Protein AF-A0ABD3RCE2-F1 (afdb_monomer_lite)

Foldseek 3Di:
DDDDDDDDDDDDDDDDDDDDDDDDDDDDDDDPPPPPVVVVVVVVVVVVVVVVVVPDDDDDDDDDDDDDDDDDDDDDDDDDDDDDDDDDDDDDDDDDDDPDDDPVVVVVVVVCVCVVPPPDDDDDDPDDDDDDDDDDQFALLLLQLAAEEEADQALQRQLLVLLSLLSQRAHYEAEEQDADAPVRVQRGPQDDPVRGPPQSLVSSVVVSCVVPVPNRRHPYHYHNDDQPLDCVVCVVSQWDDPPSPRDPDGHHQEYEAPDADQLRSLSVLLVCLLVLHAYEYEFDQFLDDDQVQKFKAALLLAPLTPSSVSSLVNNVVVVVVVCVVVVHDDDPPVPVPCDRSNVSNHDCRRYMYIYGPDHRNFDWDDQDPCCVVVPVQVQAPDGPHHSTGGDGRSVRSSSSSVVSSVQSSCVSNVNHDDILSFDQDPLVLLVVQVVVVVVVLVVVLVVQDPPDPDDDDDDDDPPDPVQFDAGPLLFTRGDAPDDSVLSRCLCRPLLNCAFLQPRDNDDRAWHWDFQDRNDHNDQLGITIHHPVLVVQLVVCCVVPVGSCPPGDPVSVVSSNVSSVVSDPPPVVPD

InterPro domains:
  IPR000594 THIF-type NAD/FAD binding fold [PF00899] (139-415)
  IPR035985 Ubiquitin-activating enzyme-like [SSF69572] (139-417)
  IPR045886 ThiF/MoeB/HesA family [PTHR43267] (32-541)

Structure (mmCIF, N/CA/C/O backbone):
data_AF-A0ABD3RCE2-F1
#
_entry.id   AF-A0ABD3RCE2-F1
#
loop_
_atom_site.group_PDB
_atom_site.id
_atom_site.type_symbol
_atom_site.label_atom_id
_atom_site.label_alt_id
_atom_site.label_comp_id
_atom_site.label_asym_id
_atom_site.label_entity_id
_atom_site.label_seq_id
_atom_site.pdbx_PDB_ins_code
_atom_site.Cartn_x
_atom_site.Cartn_y
_atom_site.Cartn_z
_atom_site.occupancy
_atom_site.B_iso_or_equiv
_atom_site.auth_seq_id
_atom_site.auth_comp_id
_atom_site.auth_asym_id
_atom_site.auth_atom_id
_atom_site.pdbx_PDB_model_num
ATOM 1 N N . MET A 1 1 ? 52.277 1.724 -30.189 1.00 32.44 1 MET A N 1
ATOM 2 C CA . MET A 1 1 ? 53.487 1.736 -29.337 1.00 32.44 1 MET A CA 1
ATOM 3 C C . MET A 1 1 ? 52.984 1.684 -27.904 1.00 32.44 1 MET A C 1
ATOM 5 O O . MET A 1 1 ? 52.386 2.657 -27.485 1.00 32.44 1 MET A O 1
ATOM 9 N N . VAL A 1 2 ? 53.013 0.583 -27.161 1.00 27.23 2 VAL A N 1
ATOM 10 C CA . VAL A 1 2 ? 53.967 -0.533 -27.090 1.00 27.23 2 VAL A CA 1
ATOM 11 C C . VAL A 1 2 ? 53.208 -1.868 -26.946 1.00 27.23 2 VAL A C 1
ATOM 13 O O . VAL A 1 2 ? 52.122 -1.910 -26.374 1.00 27.23 2 VAL A O 1
ATOM 16 N N . GLU A 1 3 ? 53.790 -2.905 -27.547 1.00 24.16 3 GLU A N 1
ATOM 17 C CA . GLU A 1 3 ? 53.396 -4.320 -27.660 1.00 24.16 3 GLU A CA 1
ATOM 18 C C . GLU A 1 3 ? 53.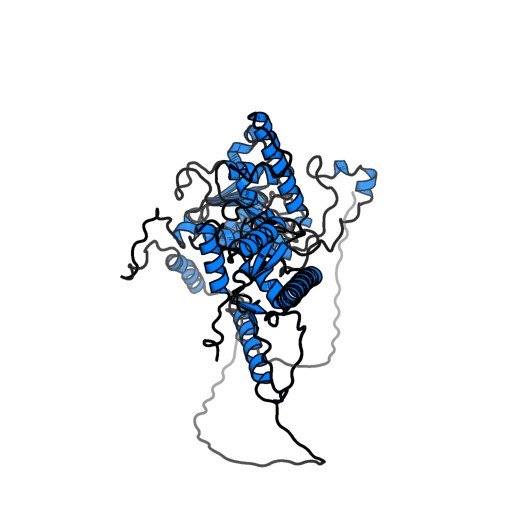425 -5.104 -26.328 1.00 24.16 3 GLU A C 1
ATOM 20 O O . GLU A 1 3 ? 54.176 -4.762 -25.422 1.00 24.16 3 GLU A O 1
ATOM 25 N N . VAL A 1 4 ? 52.486 -6.036 -26.104 1.00 26.58 4 VAL A N 1
ATOM 26 C CA . VAL A 1 4 ? 52.576 -7.519 -26.246 1.00 26.58 4 VAL A CA 1
ATOM 27 C C . VAL A 1 4 ? 53.682 -8.205 -25.429 1.00 26.58 4 VAL A C 1
ATOM 29 O O . VAL A 1 4 ? 54.866 -8.030 -25.694 1.00 26.58 4 VAL A O 1
ATOM 32 N N . SER A 1 5 ? 53.287 -9.127 -24.538 1.00 24.14 5 SER A N 1
ATOM 33 C CA . SER A 1 5 ? 53.957 -10.435 -24.379 1.00 24.14 5 SER A CA 1
ATOM 34 C C . SER A 1 5 ? 53.060 -11.447 -23.651 1.00 24.14 5 SER A C 1
ATOM 36 O O . SER A 1 5 ? 52.885 -11.419 -22.437 1.00 24.14 5 SER A O 1
ATOM 38 N N . THR A 1 6 ? 52.497 -12.370 -24.425 1.00 28.83 6 THR A N 1
ATOM 39 C CA . THR A 1 6 ? 52.172 -13.743 -24.015 1.00 28.83 6 THR A CA 1
ATOM 40 C C . THR A 1 6 ? 53.450 -14.579 -23.971 1.00 28.83 6 THR A C 1
ATOM 42 O O . THR A 1 6 ? 54.285 -14.387 -24.850 1.00 28.83 6 THR A O 1
ATOM 45 N N . LEU A 1 7 ? 53.559 -15.564 -23.071 1.00 24.20 7 LEU A N 1
ATOM 46 C CA . LEU A 1 7 ? 54.187 -16.864 -23.363 1.00 24.20 7 LEU A CA 1
ATOM 47 C C . LEU A 1 7 ? 53.878 -17.908 -22.278 1.00 24.20 7 LEU A C 1
ATOM 49 O O . LEU A 1 7 ? 53.518 -17.592 -21.149 1.00 24.20 7 LEU A O 1
ATOM 53 N N . SER A 1 8 ? 53.948 -19.157 -22.718 1.00 24.72 8 SER A N 1
ATOM 54 C CA . SER A 1 8 ? 53.242 -20.348 -22.265 1.00 24.72 8 SER A CA 1
ATOM 55 C C . SER A 1 8 ? 54.092 -21.330 -21.447 1.00 24.72 8 SER A C 1
ATOM 57 O O . SER A 1 8 ? 55.316 -21.268 -21.455 1.00 24.72 8 SER A O 1
ATOM 59 N N . SER A 1 9 ? 53.383 -22.333 -20.905 1.00 26.61 9 SER A N 1
ATOM 60 C CA . SER A 1 9 ? 53.748 -23.763 -20.781 1.00 26.61 9 SER A CA 1
ATOM 61 C C . SER A 1 9 ? 54.913 -24.186 -19.873 1.00 26.61 9 SER A C 1
ATOM 63 O O . SER A 1 9 ? 56.069 -23.952 -20.201 1.00 26.61 9 SER A O 1
ATOM 65 N N . ASN A 1 10 ? 54.626 -25.013 -18.854 1.00 24.16 10 ASN A N 1
ATOM 66 C CA . ASN A 1 10 ? 54.904 -26.457 -18.941 1.00 24.16 10 ASN A CA 1
ATOM 67 C C . ASN A 1 10 ? 54.353 -27.283 -17.761 1.00 24.16 10 ASN A C 1
ATOM 69 O O . ASN A 1 10 ? 54.251 -26.835 -16.625 1.00 24.16 10 ASN A O 1
ATOM 73 N N . SER A 1 11 ? 54.011 -28.519 -18.111 1.00 27.67 11 SER A N 1
ATOM 74 C CA . SER A 1 11 ? 53.529 -29.659 -17.327 1.00 27.67 11 SER A CA 1
ATOM 75 C C . SER A 1 11 ? 54.519 -30.210 -16.293 1.00 27.67 11 SER A C 1
ATOM 77 O O . SER A 1 11 ? 55.711 -30.280 -16.577 1.00 27.67 11 SER A O 1
ATOM 79 N N . SER A 1 12 ? 54.019 -30.779 -15.189 1.00 25.86 12 SER A N 1
ATOM 80 C CA . SER A 1 12 ? 54.512 -32.064 -14.656 1.00 25.86 12 SER A CA 1
ATOM 81 C C . SER A 1 12 ? 53.576 -32.660 -13.592 1.00 25.86 12 SER A C 1
ATOM 83 O O . SER A 1 12 ? 52.900 -31.966 -12.840 1.00 25.86 12 SER A O 1
ATOM 85 N N . SER A 1 13 ? 53.523 -33.985 -13.633 1.00 26.67 13 SER A N 1
ATOM 86 C CA . SER A 1 13 ? 52.770 -34.967 -12.855 1.00 26.67 13 SER A CA 1
ATOM 87 C C . SER A 1 13 ? 53.208 -35.107 -11.392 1.00 26.67 13 SER A C 1
ATOM 89 O O . SER A 1 13 ? 54.400 -35.029 -11.106 1.00 26.67 13 SER A O 1
ATOM 91 N N . GLY A 1 14 ? 52.284 -35.494 -10.505 1.00 25.33 14 GLY A N 1
ATOM 92 C CA . GLY A 1 14 ? 52.601 -36.025 -9.174 1.00 25.33 14 GLY A CA 1
ATOM 93 C C . GLY A 1 14 ? 51.366 -36.596 -8.472 1.00 25.33 14 GLY A C 1
ATOM 94 O O . GLY A 1 14 ? 50.403 -35.875 -8.242 1.00 25.33 14 GLY A O 1
ATOM 95 N N . SER A 1 15 ? 51.383 -37.899 -8.185 1.00 25.05 15 SER A N 1
ATOM 96 C CA . SER A 1 15 ? 50.310 -38.681 -7.556 1.00 25.05 15 SER A CA 1
ATOM 97 C C . SER A 1 15 ? 50.315 -38.630 -6.023 1.00 25.05 15 SER A C 1
ATOM 99 O O . SER A 1 15 ? 51.376 -38.495 -5.420 1.00 25.05 15 SER A O 1
ATOM 101 N N . GLY A 1 16 ? 49.164 -38.949 -5.422 1.00 25.55 16 GLY A N 1
ATOM 102 C CA . GLY A 1 16 ? 48.985 -39.342 -4.014 1.00 25.55 16 GLY A CA 1
ATOM 103 C C . GLY A 1 16 ? 47.781 -38.603 -3.420 1.00 25.55 16 GLY A C 1
ATOM 104 O O . GLY A 1 16 ? 47.717 -37.390 -3.531 1.00 25.55 16 GLY A O 1
ATOM 105 N N . GLY A 1 17 ? 46.740 -39.208 -2.849 1.00 23.69 17 GLY A N 1
ATOM 106 C CA . GLY A 1 17 ? 46.577 -40.532 -2.252 1.00 23.69 17 GLY A CA 1
ATOM 107 C C . GLY A 1 17 ? 46.026 -40.342 -0.828 1.00 23.69 17 GLY A C 1
ATOM 108 O O . GLY A 1 17 ? 46.698 -39.726 -0.012 1.00 23.69 17 GLY A O 1
ATOM 109 N N . GLY A 1 18 ? 44.819 -40.857 -0.555 1.00 24.55 18 GLY A N 1
ATOM 110 C CA . GLY A 1 18 ? 44.097 -40.789 0.734 1.00 24.55 18 GLY A CA 1
ATOM 111 C C . GLY A 1 18 ? 42.810 -39.968 0.590 1.00 24.55 18 GLY A C 1
ATOM 112 O O . GLY A 1 18 ? 42.875 -38.784 0.294 1.00 24.55 18 GLY A O 1
ATOM 113 N N . GLY A 1 19 ? 41.596 -40.519 0.630 1.00 24.83 19 GLY A N 1
ATOM 114 C CA . GLY A 1 19 ? 41.022 -41.489 1.573 1.00 24.83 19 GLY A CA 1
ATOM 115 C C . GLY A 1 19 ? 39.832 -40.764 2.220 1.00 24.83 19 GLY A C 1
ATOM 116 O O . GLY A 1 19 ? 40.053 -39.807 2.946 1.00 24.83 19 GLY A O 1
ATOM 117 N N . ALA A 1 20 ? 38.621 -40.938 1.671 1.00 26.69 20 ALA A N 1
ATOM 118 C CA . ALA A 1 20 ? 37.505 -41.698 2.263 1.00 26.69 20 ALA A CA 1
ATOM 119 C C . ALA A 1 20 ? 36.915 -41.033 3.525 1.00 26.69 20 ALA A C 1
ATOM 121 O O . ALA A 1 20 ? 37.641 -40.551 4.374 1.00 26.69 20 ALA A O 1
ATOM 122 N N . ALA A 1 21 ? 35.623 -41.011 3.812 1.00 25.25 21 ALA A N 1
ATOM 123 C CA . ALA A 1 21 ? 34.371 -41.326 3.142 1.00 25.25 21 ALA A CA 1
ATOM 124 C C . ALA A 1 21 ? 33.326 -41.005 4.221 1.00 25.25 21 ALA A C 1
ATOM 126 O O . ALA A 1 21 ? 33.502 -41.449 5.355 1.00 25.25 21 ALA A O 1
ATOM 127 N N . THR A 1 22 ? 32.246 -40.279 3.927 1.00 24.84 22 THR A N 1
ATOM 128 C CA . THR A 1 22 ? 31.013 -40.449 4.713 1.00 24.84 22 THR A CA 1
ATOM 129 C C . THR A 1 22 ? 29.779 -39.962 3.949 1.00 24.84 22 THR A C 1
ATOM 131 O O . THR A 1 22 ? 29.664 -38.799 3.579 1.00 24.84 22 THR A O 1
ATOM 134 N N . VAL A 1 23 ? 28.860 -40.915 3.786 1.00 26.36 23 VAL A N 1
ATOM 135 C CA . VAL A 1 23 ? 27.403 -40.812 3.605 1.00 26.36 23 VAL A CA 1
ATOM 136 C C . VAL A 1 23 ? 26.862 -40.276 2.274 1.00 26.36 23 VAL A C 1
ATOM 138 O O . VAL A 1 23 ? 26.551 -39.101 2.109 1.00 26.36 23 VAL A O 1
ATOM 141 N N . ALA A 1 24 ? 26.593 -41.218 1.367 1.00 25.00 24 ALA A N 1
ATOM 142 C CA . ALA A 1 24 ? 25.526 -41.112 0.382 1.00 25.00 24 ALA A CA 1
ATOM 143 C C . ALA A 1 24 ? 24.333 -41.972 0.837 1.00 25.00 24 ALA A C 1
ATOM 145 O O . ALA A 1 24 ? 24.402 -43.199 0.835 1.00 25.00 24 ALA A O 1
ATOM 146 N N . SER A 1 25 ? 23.234 -41.323 1.214 1.00 26.39 25 SER A N 1
ATOM 147 C CA . SER A 1 25 ? 21.870 -41.834 1.035 1.00 26.39 25 SER A CA 1
ATOM 148 C C . SER A 1 25 ? 20.868 -40.698 1.220 1.00 26.39 25 SER A C 1
ATOM 150 O O . SER A 1 25 ? 21.067 -39.834 2.066 1.00 26.39 25 SER A O 1
ATOM 152 N N . PHE A 1 26 ? 19.794 -40.747 0.427 1.00 26.88 26 PHE A N 1
ATOM 153 C CA . PHE A 1 26 ? 18.646 -39.829 0.352 1.00 26.88 26 PHE A CA 1
ATOM 154 C C . PHE A 1 26 ? 18.796 -38.556 -0.495 1.00 26.88 26 PHE A C 1
ATOM 156 O O . PHE A 1 26 ? 18.957 -37.457 0.022 1.00 26.88 26 PHE A O 1
ATOM 163 N N . ALA A 1 27 ? 18.585 -38.684 -1.812 1.00 28.89 27 ALA A N 1
ATOM 164 C CA . ALA A 1 27 ? 18.077 -37.578 -2.634 1.00 28.89 27 ALA A CA 1
ATOM 165 C C . ALA A 1 27 ? 17.391 -38.080 -3.920 1.00 28.89 27 ALA A C 1
ATOM 167 O O . ALA A 1 27 ? 17.882 -37.883 -5.029 1.00 28.89 27 ALA A O 1
ATOM 168 N N . ALA A 1 28 ? 16.225 -38.712 -3.779 1.00 28.94 28 ALA A N 1
ATOM 169 C CA . ALA A 1 28 ? 15.278 -38.895 -4.879 1.00 28.94 28 ALA A CA 1
ATOM 170 C C . ALA A 1 28 ? 13.861 -38.624 -4.359 1.00 28.94 28 ALA A C 1
ATOM 172 O O . ALA A 1 28 ? 13.175 -39.520 -3.883 1.00 28.94 28 ALA A O 1
ATOM 173 N N . GLY A 1 29 ? 13.463 -37.349 -4.397 1.00 33.94 29 GLY A N 1
ATOM 174 C CA . GLY A 1 29 ? 12.122 -36.911 -4.008 1.00 33.94 29 GLY A CA 1
ATOM 175 C C . GLY A 1 29 ? 12.065 -35.471 -3.507 1.00 33.94 29 GLY A C 1
ATOM 176 O O . GLY A 1 29 ? 11.669 -35.265 -2.367 1.00 33.94 29 GLY A O 1
ATOM 177 N N . LEU A 1 30 ? 12.481 -34.470 -4.304 1.00 31.06 30 LEU A N 1
ATOM 178 C CA . LEU A 1 30 ? 12.251 -33.064 -3.927 1.00 31.06 30 LEU A CA 1
ATOM 179 C C . LEU A 1 30 ? 12.422 -32.028 -5.053 1.00 31.06 30 LEU A C 1
ATOM 181 O O . LEU A 1 30 ? 13.220 -31.118 -4.906 1.00 31.06 30 LEU A O 1
ATOM 185 N N . ILE A 1 31 ? 11.662 -32.098 -6.157 1.00 30.33 31 ILE A N 1
ATOM 186 C CA . ILE A 1 31 ? 11.435 -30.907 -7.018 1.00 30.33 31 ILE A CA 1
ATOM 187 C C . ILE A 1 31 ? 10.015 -30.913 -7.625 1.00 30.33 31 ILE A C 1
ATOM 189 O O . ILE A 1 31 ? 9.854 -30.846 -8.831 1.00 30.33 31 ILE A O 1
ATOM 193 N N . VAL A 1 32 ? 8.982 -31.010 -6.780 1.00 32.72 32 VAL A N 1
ATOM 194 C CA . VAL A 1 32 ? 7.656 -30.365 -6.936 1.00 32.72 32 VAL A CA 1
ATOM 195 C C . VAL A 1 32 ? 7.092 -30.264 -5.512 1.00 32.72 32 VAL A C 1
ATOM 197 O O . VAL A 1 32 ? 6.514 -31.215 -5.002 1.00 32.72 32 VAL A O 1
ATOM 200 N N . GLY A 1 33 ? 7.347 -29.159 -4.804 1.00 30.52 33 GLY A N 1
ATOM 201 C CA . GLY A 1 33 ? 6.921 -29.045 -3.398 1.00 30.52 33 GLY A CA 1
ATOM 202 C C . GLY A 1 33 ? 7.305 -27.773 -2.638 1.00 30.52 33 GLY A C 1
ATOM 203 O O . GLY A 1 33 ? 6.963 -27.649 -1.466 1.00 30.52 33 GLY A O 1
ATOM 204 N N . SER A 1 34 ? 7.964 -26.795 -3.261 1.00 30.62 34 SER A N 1
ATOM 205 C CA . SER A 1 34 ? 8.560 -25.662 -2.528 1.00 30.62 34 SER A CA 1
ATOM 206 C C . SER A 1 34 ? 7.603 -24.509 -2.181 1.00 30.62 34 SER A C 1
ATOM 208 O O . SER A 1 34 ? 8.047 -23.498 -1.646 1.00 30.62 34 SER A O 1
ATOM 210 N N . SER A 1 35 ? 6.295 -24.639 -2.433 1.00 35.59 35 SER A N 1
ATOM 211 C CA . SER A 1 35 ? 5.290 -23.653 -1.977 1.00 35.59 35 SER A CA 1
ATOM 212 C C . SER A 1 35 ? 4.129 -24.252 -1.173 1.00 35.59 35 SER A C 1
ATOM 214 O O . SER A 1 35 ? 3.336 -23.500 -0.620 1.00 35.59 35 SER A O 1
ATOM 216 N N . ILE A 1 36 ? 4.056 -25.582 -1.026 1.00 36.62 36 ILE A N 1
ATOM 217 C CA . ILE A 1 36 ? 3.031 -26.267 -0.206 1.00 36.62 36 ILE A CA 1
ATOM 218 C C . ILE A 1 36 ? 3.658 -26.994 1.007 1.00 36.62 36 ILE A C 1
ATOM 220 O O . ILE A 1 36 ? 3.005 -27.159 2.041 1.00 36.62 36 ILE A O 1
ATOM 224 N N . ALA A 1 37 ? 4.954 -27.335 0.971 1.00 32.59 37 ALA A N 1
ATOM 225 C CA . ALA A 1 37 ? 5.626 -27.992 2.098 1.00 32.59 37 ALA A CA 1
ATOM 226 C C . ALA A 1 37 ? 5.977 -27.039 3.260 1.00 32.59 37 ALA A C 1
ATOM 228 O O . ALA A 1 37 ? 5.963 -27.456 4.417 1.00 32.59 37 ALA A O 1
ATOM 229 N N . THR A 1 38 ? 6.211 -25.748 3.002 1.00 36.56 38 THR A N 1
ATOM 230 C CA . THR A 1 38 ? 6.546 -24.777 4.063 1.00 36.56 38 THR A CA 1
ATOM 231 C C . THR A 1 38 ? 5.339 -24.434 4.943 1.00 36.56 38 THR A C 1
ATOM 233 O O . THR A 1 38 ? 5.499 -24.173 6.132 1.00 36.56 38 THR A O 1
ATOM 236 N N . ALA A 1 39 ? 4.118 -24.511 4.401 1.00 33.31 39 ALA A N 1
ATOM 237 C CA . ALA A 1 39 ? 2.885 -24.359 5.178 1.00 33.31 39 ALA A CA 1
ATOM 238 C C . ALA A 1 39 ? 2.550 -25.630 5.984 1.00 33.31 39 ALA A C 1
ATOM 240 O O . ALA A 1 39 ? 2.120 -25.544 7.134 1.00 33.31 39 ALA A O 1
ATOM 241 N N . SER A 1 40 ? 2.823 -26.813 5.423 1.00 34.16 40 SER A N 1
ATOM 242 C CA . SER A 1 40 ? 2.518 -28.097 6.071 1.00 34.16 40 SER A CA 1
ATOM 243 C C . SER A 1 40 ? 3.509 -28.455 7.190 1.00 34.16 40 SER A C 1
ATOM 245 O O . SER A 1 40 ? 3.102 -28.991 8.219 1.00 34.16 40 SER A O 1
ATOM 247 N N . ALA A 1 41 ? 4.790 -28.084 7.068 1.00 32.97 41 ALA A N 1
ATOM 248 C CA . ALA A 1 41 ? 5.789 -28.301 8.121 1.00 32.97 41 ALA A CA 1
ATOM 249 C C . ALA A 1 41 ? 5.568 -27.399 9.354 1.00 32.97 41 ALA A C 1
ATOM 251 O O . ALA A 1 41 ? 5.782 -27.831 10.486 1.00 32.97 41 ALA A O 1
ATOM 252 N N . VAL A 1 42 ? 5.067 -26.173 9.161 1.00 35.44 42 VAL A N 1
ATOM 253 C CA . VAL A 1 42 ? 4.743 -25.244 10.262 1.00 35.44 42 VAL A CA 1
ATOM 254 C C . VAL A 1 42 ? 3.457 -25.652 10.997 1.00 35.44 42 VAL A C 1
ATOM 256 O O . VAL A 1 42 ? 3.338 -25.420 12.203 1.00 35.44 42 VAL A O 1
ATOM 259 N N . LEU A 1 43 ? 2.520 -26.320 10.314 1.00 33.50 43 LEU A N 1
ATOM 260 C CA . LEU A 1 43 ? 1.309 -26.873 10.931 1.00 33.50 43 LEU A CA 1
ATOM 261 C C . LEU A 1 43 ? 1.569 -28.211 11.648 1.00 33.50 43 LEU A C 1
ATOM 263 O O . LEU A 1 43 ? 1.062 -28.412 12.751 1.00 33.50 43 LEU A O 1
ATOM 267 N N . LEU A 1 44 ? 2.436 -29.078 11.111 1.00 33.09 44 LEU A N 1
ATOM 268 C CA . LEU A 1 44 ? 2.807 -30.345 11.760 1.00 33.09 44 LEU A CA 1
ATOM 269 C C . LEU A 1 44 ? 3.748 -30.160 12.964 1.00 33.09 44 LEU A C 1
ATOM 271 O O . LEU A 1 44 ? 3.630 -30.893 13.947 1.00 33.09 44 LEU A O 1
ATOM 275 N N . TYR A 1 45 ? 4.617 -29.141 12.957 1.00 32.78 45 TYR A N 1
ATOM 276 C CA . TYR A 1 45 ? 5.454 -28.818 14.122 1.00 32.78 45 TYR A CA 1
ATOM 277 C C . TYR A 1 45 ? 4.635 -28.230 15.288 1.00 32.78 45 TYR A C 1
ATOM 279 O O . TYR A 1 45 ? 4.959 -28.447 16.453 1.00 32.78 45 TYR A O 1
ATOM 287 N N . ARG A 1 46 ? 3.512 -27.555 15.000 1.00 35.56 46 ARG A N 1
ATOM 288 C CA . ARG A 1 46 ? 2.589 -27.023 16.022 1.00 35.56 46 ARG A CA 1
ATOM 289 C C . ARG A 1 46 ? 1.582 -28.038 16.568 1.00 35.56 46 ARG A C 1
ATOM 291 O O . ARG A 1 46 ? 1.027 -27.795 17.637 1.00 35.56 46 ARG A O 1
ATOM 298 N N . SER A 1 47 ? 1.367 -29.156 15.875 1.00 34.69 47 SER A N 1
ATOM 299 C CA . SER A 1 47 ? 0.562 -30.282 16.367 1.00 34.69 47 SER A CA 1
ATOM 300 C C . SER A 1 47 ? 1.377 -31.194 17.298 1.00 34.69 47 SER A C 1
ATOM 302 O O . SER A 1 47 ? 0.902 -31.538 18.378 1.00 34.69 47 SER A O 1
ATOM 304 N N . ARG A 1 48 ? 2.651 -31.475 16.982 1.00 33.84 48 ARG A N 1
ATOM 305 C CA . ARG A 1 48 ? 3.516 -32.329 17.825 1.00 33.84 48 ARG A CA 1
ATOM 306 C C . ARG A 1 48 ? 3.962 -31.705 19.155 1.00 33.84 48 ARG A C 1
ATOM 308 O O . ARG A 1 48 ? 4.236 -32.446 20.096 1.00 33.84 48 ARG A O 1
ATOM 315 N N . ASP A 1 49 ? 4.002 -30.376 19.263 1.00 36.75 49 ASP A N 1
ATOM 316 C CA . ASP A 1 49 ? 4.345 -29.685 20.522 1.00 36.75 49 ASP A CA 1
ATOM 317 C C . ASP A 1 49 ? 3.128 -29.484 21.452 1.00 36.75 49 ASP A C 1
ATOM 319 O O . ASP A 1 49 ? 3.272 -29.145 22.628 1.00 36.75 49 ASP A O 1
ATOM 323 N N . ARG A 1 50 ? 1.913 -29.741 20.937 1.00 36.75 50 ARG A N 1
ATOM 324 C CA . ARG A 1 50 ? 0.665 -29.729 21.712 1.00 36.75 50 ARG A CA 1
ATOM 325 C C . ARG A 1 50 ? 0.395 -31.094 22.367 1.00 36.75 50 ARG A C 1
ATOM 327 O O . ARG A 1 50 ? -0.011 -31.126 23.525 1.00 36.75 50 ARG A O 1
ATOM 334 N N . ASP A 1 51 ? 0.774 -32.193 21.710 1.00 34.28 51 ASP A N 1
ATOM 335 C CA . ASP A 1 51 ? 0.636 -33.554 22.261 1.00 34.28 51 ASP A CA 1
ATOM 336 C C . ASP A 1 51 ? 1.718 -33.935 23.286 1.00 34.28 51 ASP A C 1
ATOM 338 O O . ASP A 1 51 ? 1.478 -34.764 24.165 1.00 34.28 51 ASP A O 1
ATOM 342 N N . ARG A 1 52 ? 2.895 -33.293 23.261 1.00 35.03 52 ARG A N 1
ATOM 343 C CA . ARG A 1 52 ? 3.947 -33.529 24.272 1.00 35.03 52 ARG A CA 1
ATOM 344 C C . ARG A 1 52 ? 3.690 -32.854 25.622 1.00 35.03 52 ARG A C 1
ATOM 346 O O . ARG A 1 52 ? 4.313 -33.238 26.605 1.00 35.03 52 ARG A O 1
ATOM 353 N N . ARG A 1 53 ? 2.759 -31.895 25.708 1.00 38.31 53 ARG A N 1
ATOM 354 C CA . ARG A 1 53 ? 2.354 -31.271 26.986 1.00 38.31 53 ARG A CA 1
ATOM 355 C C . ARG A 1 53 ? 1.137 -31.928 27.640 1.00 38.31 53 ARG A C 1
ATOM 357 O O . ARG A 1 53 ? 0.795 -31.546 28.753 1.00 38.31 53 ARG A O 1
ATOM 364 N N . PHE A 1 54 ? 0.516 -32.920 26.992 1.00 32.19 54 PHE A N 1
ATOM 365 C CA . PHE A 1 54 ? -0.683 -33.600 27.505 1.00 32.19 54 PHE A CA 1
ATOM 366 C C . PHE A 1 54 ? -0.460 -35.065 27.928 1.00 32.19 54 PHE A C 1
ATOM 368 O O . PHE A 1 54 ? -1.371 -35.709 28.443 1.00 32.19 54 PHE A O 1
ATOM 375 N N . ARG A 1 55 ? 0.762 -35.596 27.793 1.00 30.78 55 ARG A N 1
ATOM 376 C CA . ARG A 1 55 ? 1.167 -36.886 28.376 1.00 30.78 55 ARG A CA 1
ATOM 377 C C . ARG A 1 55 ? 2.521 -36.753 29.065 1.00 30.78 55 ARG A C 1
ATOM 379 O O . ARG A 1 55 ? 3.562 -36.921 28.446 1.00 30.78 55 ARG A O 1
ATOM 386 N N . GLY A 1 56 ? 2.493 -36.436 30.355 1.00 29.14 56 GLY A N 1
ATOM 387 C CA . GLY A 1 56 ? 3.696 -36.363 31.183 1.00 29.14 56 GLY A CA 1
ATOM 388 C C . GLY A 1 56 ? 3.410 -35.756 32.549 1.00 29.14 56 GLY A C 1
ATOM 389 O O . GLY A 1 56 ? 3.842 -34.646 32.835 1.00 29.14 56 GLY A O 1
ATOM 390 N N . GLY A 1 57 ? 2.641 -36.460 33.382 1.00 27.20 57 GLY A N 1
ATOM 391 C CA . GLY A 1 57 ? 2.333 -36.006 34.737 1.00 27.20 57 GLY A CA 1
ATOM 392 C C . GLY A 1 57 ? 1.635 -37.056 35.597 1.00 27.20 57 GLY A C 1
ATOM 393 O O . GLY A 1 57 ? 0.429 -36.957 35.794 1.00 27.20 57 GLY A O 1
ATOM 394 N N . ARG A 1 58 ? 2.403 -38.042 36.086 1.00 28.12 58 ARG A N 1
ATOM 395 C CA . ARG A 1 58 ? 2.287 -38.815 37.353 1.00 28.12 58 ARG A CA 1
ATOM 396 C C . ARG A 1 58 ? 3.209 -40.046 37.223 1.00 28.12 58 ARG A C 1
ATOM 398 O O . ARG A 1 58 ? 3.087 -40.722 36.216 1.00 28.12 58 ARG A O 1
ATOM 405 N N . ARG A 1 59 ? 4.052 -40.494 38.157 1.00 27.52 59 ARG A N 1
ATOM 406 C CA . ARG A 1 59 ? 4.820 -39.999 39.325 1.00 27.52 59 ARG A CA 1
ATOM 407 C C . ARG A 1 59 ? 5.551 -41.264 39.855 1.00 27.52 59 ARG A C 1
ATOM 409 O O . ARG A 1 59 ? 4.922 -42.316 39.781 1.00 27.52 59 ARG A O 1
ATOM 416 N N . ARG A 1 60 ? 6.715 -41.093 40.515 1.00 26.88 60 ARG A N 1
ATOM 417 C CA . ARG A 1 60 ? 7.462 -42.051 41.387 1.00 26.88 60 ARG A CA 1
ATOM 418 C C . ARG A 1 60 ? 8.321 -43.095 40.678 1.00 26.88 60 ARG A C 1
ATOM 420 O O . ARG A 1 60 ? 7.907 -43.566 39.631 1.00 26.88 60 ARG A O 1
ATOM 427 N N . GLU A 1 61 ? 9.419 -43.594 41.232 1.00 28.95 61 GLU A N 1
ATOM 428 C CA . GLU A 1 61 ? 10.483 -43.229 42.204 1.00 28.95 61 GLU A CA 1
ATOM 429 C C . GLU A 1 61 ? 11.364 -44.502 42.211 1.00 28.95 61 GLU A C 1
ATOM 431 O O . GLU A 1 61 ? 10.805 -45.588 42.052 1.00 28.95 61 GLU A O 1
ATOM 436 N N . ASP A 1 62 ? 12.680 -44.345 42.406 1.00 28.45 62 ASP A N 1
ATOM 437 C CA . ASP A 1 62 ? 13.686 -45.405 42.660 1.00 28.45 62 ASP A CA 1
ATOM 438 C C . ASP A 1 62 ? 14.026 -46.302 41.441 1.00 28.45 62 ASP A C 1
ATOM 440 O O . ASP A 1 62 ? 13.156 -46.621 40.642 1.00 28.45 62 ASP A O 1
ATOM 444 N N . GLY A 1 63 ? 15.247 -46.751 41.145 1.00 27.25 63 GLY A N 1
ATOM 445 C CA . GLY A 1 63 ? 16.587 -46.712 41.732 1.00 27.25 63 GLY A CA 1
ATOM 446 C C . GLY A 1 63 ? 17.442 -47.727 40.931 1.00 27.25 63 GLY A C 1
ATOM 447 O O . GLY A 1 63 ? 16.880 -48.703 40.452 1.00 27.25 63 GLY A O 1
ATOM 448 N N . GLU A 1 64 ? 18.737 -47.435 40.772 1.00 30.48 64 GLU A N 1
ATOM 449 C CA . GLU A 1 64 ? 19.888 -48.354 40.573 1.00 30.48 64 GLU A CA 1
ATOM 450 C C . GLU A 1 64 ? 19.935 -49.390 39.411 1.00 30.48 64 GLU A C 1
ATOM 452 O O . GLU A 1 64 ? 19.104 -50.283 39.293 1.00 30.48 64 GLU A O 1
ATOM 457 N N . ASP A 1 65 ? 21.020 -49.237 38.633 1.00 30.17 65 ASP A N 1
ATOM 458 C CA . ASP A 1 65 ? 22.041 -50.234 38.254 1.00 30.17 65 ASP A CA 1
ATOM 459 C C . ASP A 1 65 ? 21.840 -51.314 37.156 1.00 30.17 65 ASP A C 1
ATOM 461 O O . ASP A 1 65 ? 20.817 -51.983 37.045 1.00 30.17 65 ASP A O 1
ATOM 465 N N . ASP A 1 66 ? 22.951 -51.444 36.410 1.00 30.95 66 ASP A N 1
ATOM 466 C CA . ASP A 1 66 ? 23.577 -52.592 35.730 1.00 30.95 66 ASP A CA 1
ATOM 467 C C . ASP A 1 66 ? 23.098 -53.130 34.356 1.00 30.95 66 ASP A C 1
ATOM 469 O O . ASP A 1 66 ? 21.981 -53.606 34.172 1.00 30.95 66 ASP A O 1
ATOM 473 N N . ASP A 1 67 ? 24.045 -53.009 33.409 1.00 31.77 67 ASP A N 1
ATOM 474 C CA . ASP A 1 67 ? 24.710 -54.039 32.583 1.00 31.77 67 ASP A CA 1
ATOM 475 C C . ASP A 1 67 ? 23.947 -54.983 31.621 1.00 31.77 67 ASP A C 1
ATOM 477 O O . ASP A 1 67 ? 23.019 -55.699 31.982 1.00 31.77 67 ASP A O 1
ATOM 481 N N . ASP A 1 68 ? 24.506 -54.994 30.398 1.00 31.58 68 ASP A N 1
ATOM 482 C CA . ASP A 1 68 ? 24.913 -56.135 29.559 1.00 31.58 68 ASP A CA 1
ATOM 483 C C . ASP A 1 68 ? 23.914 -57.093 28.861 1.00 31.58 68 ASP A C 1
ATOM 485 O O . ASP A 1 68 ? 22.826 -57.412 29.333 1.00 31.58 68 ASP A O 1
ATOM 489 N N . ASP A 1 69 ? 24.425 -57.562 27.708 1.00 30.31 69 ASP A N 1
ATOM 490 C CA . ASP A 1 69 ? 24.175 -58.817 26.974 1.00 30.31 69 ASP A CA 1
ATOM 491 C C . ASP A 1 69 ? 22.901 -58.927 26.109 1.00 30.31 69 ASP A C 1
ATOM 493 O O . ASP A 1 69 ? 21.772 -58.714 26.543 1.00 30.31 69 ASP A O 1
ATOM 497 N N . GLU A 1 70 ? 23.050 -58.979 24.779 1.00 31.91 70 GLU A N 1
ATOM 498 C CA . GLU A 1 70 ? 23.430 -60.118 23.903 1.00 31.91 70 GLU A CA 1
ATOM 499 C C . GLU A 1 70 ? 22.202 -60.942 23.468 1.00 31.91 70 GLU A C 1
ATOM 501 O O . GLU A 1 70 ? 21.497 -61.527 24.282 1.00 31.91 70 GLU A O 1
ATOM 506 N N . ASP A 1 71 ? 21.998 -60.903 22.146 1.00 31.66 71 ASP A N 1
ATOM 507 C CA . ASP A 1 71 ? 21.752 -62.018 21.225 1.00 31.66 71 ASP A CA 1
ATOM 508 C C . ASP A 1 71 ? 20.498 -62.920 21.295 1.00 31.66 71 ASP A C 1
ATOM 510 O O . ASP A 1 71 ? 19.832 -63.104 22.311 1.00 31.66 71 ASP A O 1
ATOM 514 N N . ASP A 1 72 ? 20.257 -63.481 20.100 1.00 33.69 72 ASP A N 1
ATOM 515 C CA . ASP A 1 72 ? 19.430 -64.632 19.722 1.00 33.69 72 ASP A CA 1
ATOM 516 C C . ASP A 1 72 ? 17.899 -64.418 19.658 1.00 33.69 72 ASP A C 1
ATOM 518 O O . ASP A 1 72 ? 17.273 -63.793 20.510 1.00 33.69 72 ASP A O 1
ATOM 522 N N . ASP A 1 73 ? 17.149 -64.945 18.693 1.00 34.03 73 ASP A N 1
ATOM 523 C CA . ASP A 1 73 ? 17.416 -65.627 17.424 1.00 34.03 73 ASP A CA 1
ATOM 524 C C . ASP A 1 73 ? 16.039 -65.840 16.747 1.00 34.03 73 ASP A C 1
ATOM 526 O O . ASP A 1 73 ? 14.996 -65.703 17.393 1.00 34.03 73 ASP A O 1
ATOM 530 N N . ASP A 1 74 ? 16.083 -66.198 15.462 1.00 32.97 74 ASP A N 1
ATOM 531 C CA . ASP A 1 74 ? 15.137 -67.060 14.734 1.00 32.97 74 ASP A CA 1
ATOM 532 C C . ASP A 1 74 ? 13.659 -66.638 14.545 1.00 32.97 74 ASP A C 1
ATOM 534 O O . ASP A 1 74 ? 12.855 -66.515 15.466 1.00 32.97 74 ASP A O 1
ATOM 538 N N . ASP A 1 75 ? 13.246 -66.490 13.281 1.00 35.75 75 ASP A N 1
ATOM 539 C CA . ASP A 1 75 ? 12.636 -67.629 12.575 1.00 35.75 75 ASP A CA 1
ATOM 540 C C . ASP A 1 75 ? 12.307 -67.302 11.105 1.00 35.75 75 ASP A C 1
ATOM 542 O O . ASP A 1 75 ? 11.950 -66.183 10.719 1.00 35.75 75 ASP A O 1
ATOM 546 N N . ASP A 1 76 ? 12.474 -68.354 10.313 1.00 34.56 76 ASP A N 1
ATOM 547 C CA . ASP A 1 76 ? 12.421 -68.521 8.867 1.00 34.56 76 ASP A CA 1
ATOM 548 C C . ASP A 1 76 ? 11.115 -68.097 8.157 1.00 34.56 76 ASP A C 1
ATOM 550 O O . ASP A 1 76 ? 10.021 -68.145 8.711 1.00 34.56 76 ASP A O 1
ATOM 554 N N . ASP A 1 77 ? 11.224 -67.756 6.865 1.00 34.41 77 ASP A N 1
ATOM 555 C CA . ASP A 1 77 ? 10.648 -68.617 5.817 1.00 34.41 77 ASP A CA 1
ATOM 556 C C . ASP A 1 77 ? 11.077 -68.192 4.396 1.00 34.41 77 ASP A C 1
ATOM 558 O O . ASP A 1 77 ? 10.846 -67.079 3.910 1.00 34.41 77 ASP A O 1
ATOM 562 N N . ASP A 1 78 ? 11.719 -69.158 3.745 1.00 31.16 78 ASP A N 1
ATOM 563 C CA . ASP A 1 78 ? 12.144 -69.257 2.351 1.00 31.16 78 ASP A CA 1
ATOM 564 C C . ASP A 1 78 ? 10.936 -69.401 1.394 1.00 31.16 78 ASP A C 1
ATOM 566 O O . ASP A 1 78 ? 9.869 -69.845 1.800 1.00 31.16 78 ASP A O 1
ATOM 570 N N . VAL A 1 79 ? 11.100 -69.027 0.119 1.00 33.88 79 VAL A N 1
ATOM 571 C CA . VAL A 1 79 ? 10.840 -69.862 -1.080 1.00 33.88 79 VAL A CA 1
ATOM 572 C C . VAL A 1 79 ? 11.167 -69.024 -2.329 1.00 33.88 79 VAL A C 1
ATOM 574 O O . VAL A 1 79 ? 10.356 -68.260 -2.851 1.00 33.88 79 VAL A O 1
ATOM 577 N N . GLY A 1 80 ? 12.399 -69.204 -2.807 1.00 28.09 80 GLY A N 1
ATOM 578 C CA . GLY A 1 80 ? 12.725 -69.744 -4.135 1.00 28.09 80 GLY A CA 1
ATOM 579 C C . GLY A 1 80 ? 12.139 -69.142 -5.428 1.00 28.09 80 GLY A C 1
ATOM 580 O O . GLY A 1 80 ? 10.948 -69.239 -5.711 1.00 28.09 80 GLY A O 1
ATOM 581 N N . GLY A 1 81 ? 13.049 -68.782 -6.347 1.00 28.00 81 GLY A N 1
ATOM 582 C CA . GLY A 1 81 ? 12.901 -69.186 -7.753 1.00 28.00 81 GLY A CA 1
ATOM 583 C C . GLY A 1 81 ? 13.467 -68.247 -8.824 1.00 28.00 81 GLY A C 1
ATOM 584 O O . GLY A 1 81 ? 12.801 -67.300 -9.226 1.00 28.00 81 GLY A O 1
ATOM 585 N N . GLY A 1 82 ? 14.622 -68.614 -9.398 1.00 26.55 82 GLY A N 1
ATOM 586 C CA . GLY A 1 82 ? 14.902 -68.364 -10.822 1.00 26.55 82 GLY A CA 1
ATOM 587 C C . GLY A 1 82 ? 16.071 -67.440 -11.162 1.00 26.55 82 GLY A C 1
ATOM 588 O O . GLY A 1 82 ? 15.876 -66.295 -11.556 1.00 26.55 82 GLY A O 1
ATOM 589 N N . MET A 1 83 ? 17.290 -67.982 -11.102 1.00 27.75 83 MET A N 1
ATOM 590 C CA . MET A 1 83 ? 18.423 -67.521 -11.909 1.00 27.75 83 MET A CA 1
ATOM 591 C C . MET A 1 83 ? 18.114 -67.704 -13.399 1.00 27.75 83 MET A C 1
ATOM 593 O O . MET A 1 83 ? 17.668 -68.777 -13.785 1.00 27.75 83 MET A O 1
ATOM 597 N N . GLU A 1 84 ? 18.486 -66.734 -14.233 1.00 27.67 84 GLU A N 1
ATOM 598 C CA . GLU A 1 84 ? 19.340 -67.033 -15.385 1.00 27.67 84 GLU A CA 1
ATOM 599 C C . GLU A 1 84 ? 20.084 -65.780 -15.861 1.00 27.67 84 GLU A C 1
ATOM 601 O O . GLU A 1 84 ? 19.531 -64.716 -16.134 1.00 27.67 84 GLU A O 1
ATOM 606 N N . SER A 1 85 ? 21.401 -65.935 -15.880 1.00 28.48 85 SER A N 1
ATOM 607 C CA . SER A 1 85 ? 22.418 -64.987 -16.295 1.00 28.48 85 SER A CA 1
ATOM 608 C C . SER A 1 85 ? 22.633 -65.034 -17.804 1.00 28.48 85 SER A C 1
ATOM 610 O O . SER A 1 85 ? 22.833 -66.115 -18.351 1.00 28.48 85 SER A O 1
ATOM 612 N N . SER A 1 86 ? 22.805 -63.880 -18.445 1.00 27.94 86 SER A N 1
ATOM 613 C CA . SER A 1 86 ? 23.680 -63.798 -19.619 1.00 27.94 86 SER A CA 1
ATOM 614 C C . SER A 1 86 ? 24.180 -62.373 -19.829 1.00 27.94 86 SER A C 1
ATOM 616 O O . SER A 1 86 ? 23.458 -61.471 -20.247 1.00 27.94 86 SER A O 1
ATOM 618 N N . SER A 1 87 ? 25.456 -62.205 -19.508 1.00 28.78 87 SER A N 1
ATOM 619 C CA . SER A 1 87 ? 26.329 -61.088 -19.837 1.00 28.78 87 SER A CA 1
ATOM 620 C C . SER A 1 87 ? 26.635 -61.011 -21.337 1.00 28.78 87 SER A C 1
ATOM 622 O O . SER A 1 87 ? 27.009 -62.028 -21.916 1.00 28.78 87 SER A O 1
ATOM 624 N N . SER A 1 88 ? 26.658 -59.806 -21.916 1.00 27.91 88 SER A N 1
ATOM 625 C CA . SER A 1 88 ? 27.587 -59.461 -23.010 1.00 27.91 88 SER A CA 1
ATOM 626 C C . SER A 1 88 ? 27.717 -57.940 -23.207 1.00 27.91 88 SER A C 1
ATOM 628 O O . SER A 1 88 ? 26.888 -57.293 -23.837 1.00 27.91 88 SER A O 1
ATOM 630 N N . SER A 1 89 ? 28.769 -57.402 -22.587 1.00 27.41 89 SER A N 1
ATOM 631 C CA . SER A 1 89 ? 29.762 -56.427 -23.078 1.00 27.41 89 SER A CA 1
ATOM 632 C C . SER A 1 89 ? 29.505 -55.511 -24.298 1.00 27.41 89 SER A C 1
ATOM 634 O O . SER A 1 89 ? 29.224 -55.983 -25.395 1.00 27.41 89 SER A O 1
ATOM 636 N N . THR A 1 90 ? 29.941 -54.247 -24.102 1.00 27.61 90 THR A N 1
ATOM 637 C CA . THR A 1 90 ? 30.584 -53.282 -25.046 1.00 27.61 90 THR A CA 1
ATOM 638 C C . THR A 1 90 ? 29.696 -52.643 -26.131 1.00 27.61 90 THR A C 1
ATOM 640 O O . THR A 1 90 ? 28.914 -53.333 -26.755 1.00 27.61 90 THR A O 1
ATOM 643 N N . SER A 1 91 ? 29.739 -51.343 -26.458 1.00 29.30 91 SER A N 1
ATOM 644 C CA . SER A 1 91 ? 30.739 -50.278 -26.267 1.00 29.30 91 SER A CA 1
ATOM 645 C C . SER A 1 91 ? 30.133 -48.873 -26.486 1.00 29.30 91 SER A C 1
ATOM 647 O O . SER A 1 91 ? 29.231 -48.703 -27.296 1.00 29.30 91 SER A O 1
ATOM 649 N N . SER A 1 92 ? 30.742 -47.870 -25.838 1.00 29.78 92 SER A N 1
ATOM 650 C CA . SER A 1 92 ? 30.943 -46.478 -26.297 1.00 29.78 92 SER A CA 1
ATOM 651 C C . SER A 1 92 ? 29.763 -45.645 -26.835 1.00 29.78 92 SER A C 1
ATOM 653 O O . SER A 1 92 ? 29.404 -45.755 -28.000 1.00 29.78 92 SER A O 1
ATOM 655 N N . SER A 1 93 ? 29.374 -44.614 -26.078 1.00 30.58 93 SER A N 1
ATOM 656 C CA . SER A 1 93 ? 29.614 -43.220 -26.502 1.00 30.58 93 SER A CA 1
ATOM 657 C C . SER A 1 93 ? 29.233 -42.242 -25.392 1.00 30.58 93 SER A C 1
ATOM 659 O O . SER A 1 93 ? 28.088 -42.176 -24.953 1.00 30.58 93 SER A O 1
ATOM 661 N N . SER A 1 94 ? 30.211 -41.452 -24.968 1.00 41.69 94 SER A N 1
ATOM 662 C CA . SER A 1 94 ? 30.029 -40.248 -24.173 1.00 41.69 94 SER A CA 1
ATOM 663 C C . SER A 1 94 ? 29.165 -39.227 -24.918 1.00 41.69 94 SER A C 1
ATOM 665 O O . SER A 1 94 ? 29.554 -38.757 -25.985 1.00 41.69 94 SER A O 1
ATOM 667 N N . SER A 1 95 ? 28.066 -38.784 -24.316 1.00 38.38 95 SER A N 1
ATOM 668 C CA . SER A 1 95 ? 27.668 -37.384 -24.445 1.00 38.38 95 SER A CA 1
ATOM 669 C C . SER A 1 95 ? 26.976 -36.943 -23.162 1.00 38.38 95 SER A C 1
ATOM 671 O O . SER A 1 95 ? 26.080 -37.602 -22.642 1.00 38.38 95 SER A O 1
ATOM 673 N N . SER A 1 96 ? 27.464 -35.843 -22.605 1.00 50.88 96 SER A N 1
ATOM 674 C CA . SER A 1 96 ? 26.848 -35.120 -21.506 1.00 50.88 96 SER A CA 1
ATOM 675 C C . SER A 1 96 ? 25.475 -34.615 -21.953 1.00 50.88 96 SER A C 1
ATOM 677 O O . SER A 1 96 ? 25.356 -33.516 -22.497 1.00 50.88 96 SER A O 1
ATOM 679 N N . THR A 1 97 ? 24.427 -35.412 -21.768 1.00 44.78 97 THR A N 1
ATOM 680 C CA . THR A 1 97 ? 23.071 -34.952 -22.050 1.00 44.78 97 THR A CA 1
ATOM 681 C C . THR A 1 97 ? 22.626 -34.061 -20.902 1.00 44.78 97 THR A C 1
ATOM 683 O O . THR A 1 97 ? 22.274 -34.536 -19.819 1.00 44.78 97 THR A O 1
ATOM 686 N N . ASN A 1 98 ? 22.663 -32.751 -21.153 1.00 51.03 98 ASN A N 1
ATOM 687 C CA . ASN A 1 98 ? 21.801 -31.775 -20.497 1.00 51.03 98 ASN A CA 1
ATOM 688 C C . ASN A 1 98 ? 20.448 -32.440 -20.220 1.00 51.03 98 ASN A C 1
ATOM 690 O O . ASN A 1 98 ? 19.802 -32.919 -21.152 1.00 51.03 98 ASN A O 1
ATOM 694 N N . ARG A 1 99 ? 20.035 -32.515 -18.950 1.00 54.28 99 ARG A N 1
ATOM 695 C CA . ARG A 1 99 ? 18.724 -33.052 -18.561 1.00 54.28 99 ARG A CA 1
ATOM 696 C C . ARG A 1 99 ? 17.632 -32.075 -18.997 1.00 54.28 99 ARG A C 1
ATOM 698 O O . ARG A 1 99 ? 17.063 -31.357 -18.183 1.00 54.28 99 ARG A O 1
ATOM 705 N N . THR A 1 100 ? 17.373 -31.996 -20.292 1.00 66.81 100 THR A N 1
ATOM 706 C CA . THR A 1 100 ? 16.217 -31.307 -20.857 1.00 66.81 100 THR A CA 1
ATOM 707 C C . THR A 1 100 ? 15.127 -32.332 -21.109 1.00 66.81 100 THR A C 1
ATOM 709 O O . THR A 1 100 ? 15.406 -33.414 -21.621 1.00 66.81 100 THR A O 1
ATOM 712 N N . LEU A 1 101 ? 13.890 -31.993 -20.739 1.00 75.69 101 LEU A N 1
ATOM 713 C CA . LEU A 1 101 ? 12.724 -32.809 -21.072 1.00 75.69 101 LEU A CA 1
ATOM 714 C C . LEU A 1 101 ? 12.689 -33.089 -22.585 1.00 75.69 101 LEU A C 1
ATOM 716 O O . LEU A 1 101 ? 13.037 -32.183 -23.355 1.00 75.69 101 LEU A O 1
ATOM 720 N N . PRO A 1 102 ? 12.242 -34.288 -23.005 1.00 85.75 102 PRO A N 1
ATOM 721 C CA . PRO A 1 102 ? 11.982 -34.585 -24.407 1.00 85.75 102 PRO A CA 1
ATOM 722 C C . PRO A 1 102 ? 11.137 -33.477 -25.060 1.00 85.75 102 PRO A C 1
ATOM 724 O O . PRO A 1 102 ? 10.202 -32.981 -24.412 1.00 85.75 102 PRO A O 1
ATOM 727 N N . PRO A 1 103 ? 11.454 -33.052 -26.299 1.00 79.56 103 PRO A N 1
ATOM 728 C CA . PRO A 1 103 ? 10.743 -31.981 -26.997 1.00 79.56 103 PRO A CA 1
ATOM 729 C C . PRO A 1 103 ? 9.226 -32.171 -27.027 1.00 79.56 103 PRO A C 1
ATOM 731 O O . PRO A 1 103 ? 8.493 -31.193 -26.936 1.00 79.56 103 PRO A O 1
ATOM 734 N N . GLU A 1 104 ? 8.758 -33.415 -27.081 1.00 78.94 104 GLU A N 1
ATOM 735 C CA . GLU A 1 104 ? 7.348 -33.796 -27.128 1.00 78.94 104 GLU A CA 1
ATOM 736 C C . GLU A 1 104 ? 6.653 -33.496 -25.798 1.00 78.94 104 GLU A C 1
ATOM 738 O O . GLU A 1 104 ? 5.622 -32.832 -25.785 1.00 78.94 104 GLU A O 1
ATOM 743 N N . ILE A 1 105 ? 7.260 -33.883 -24.669 1.00 76.31 105 ILE A N 1
ATOM 744 C CA . ILE A 1 105 ? 6.744 -33.589 -23.320 1.00 76.31 105 ILE A CA 1
ATOM 745 C C . ILE A 1 105 ? 6.799 -32.084 -23.055 1.00 76.31 105 ILE A C 1
ATOM 747 O O . ILE A 1 105 ? 5.867 -31.503 -22.501 1.00 76.31 105 ILE A O 1
ATOM 751 N N . ARG A 1 106 ? 7.881 -31.421 -23.480 1.00 76.00 106 ARG A N 1
ATOM 752 C CA . ARG A 1 106 ? 8.009 -29.964 -23.382 1.00 76.00 106 ARG A CA 1
ATOM 753 C C . ARG A 1 106 ? 6.930 -29.263 -24.211 1.00 76.00 106 ARG A C 1
ATOM 755 O O . ARG A 1 106 ? 6.327 -28.310 -23.727 1.00 76.00 106 ARG A O 1
ATOM 762 N N . SER A 1 107 ? 6.677 -29.732 -25.430 1.00 72.44 107 SER A N 1
ATOM 763 C CA . SER A 1 107 ? 5.635 -29.209 -26.315 1.00 72.44 107 SER A CA 1
ATOM 764 C C . SER A 1 107 ? 4.240 -29.463 -25.744 1.00 72.44 107 SER A C 1
ATOM 766 O O . SER A 1 107 ? 3.411 -28.558 -25.748 1.00 72.44 107 SER A O 1
ATOM 768 N N . GLU A 1 108 ? 3.987 -30.645 -25.178 1.00 73.12 108 GLU A N 1
ATOM 769 C CA . GLU A 1 108 ? 2.732 -30.972 -24.500 1.00 73.12 108 GLU A CA 1
ATOM 770 C C . GLU A 1 108 ? 2.503 -30.046 -23.293 1.00 73.12 108 GLU A C 1
ATOM 772 O O . GLU A 1 108 ? 1.447 -29.424 -23.179 1.00 73.12 108 GLU A O 1
ATOM 777 N N . MET A 1 109 ? 3.508 -29.868 -22.431 1.00 69.56 109 MET A N 1
ATOM 778 C CA . MET A 1 109 ? 3.436 -28.963 -21.279 1.00 69.56 109 MET A CA 1
ATOM 779 C C . MET A 1 109 ? 3.181 -27.508 -21.691 1.00 69.56 109 MET A C 1
ATOM 781 O O . MET A 1 109 ? 2.386 -26.828 -21.047 1.00 69.56 109 MET A O 1
ATOM 785 N N . LEU A 1 110 ? 3.808 -27.039 -22.775 1.00 63.06 110 LEU A N 1
ATOM 786 C CA . LEU A 1 110 ? 3.565 -25.703 -23.333 1.00 63.06 110 LEU A CA 1
ATOM 787 C C . LEU A 1 110 ? 2.178 -25.584 -23.993 1.00 63.06 110 LEU A C 1
ATOM 789 O O . LEU A 1 110 ? 1.586 -24.506 -23.974 1.00 63.06 110 LEU A O 1
ATOM 793 N N . SER A 1 111 ? 1.631 -26.679 -24.532 1.00 63.19 111 SER A N 1
ATOM 794 C CA . SER A 1 111 ? 0.289 -26.717 -25.136 1.00 63.19 111 SER A CA 1
ATOM 795 C C . SER A 1 111 ? -0.852 -26.725 -24.107 1.00 63.19 111 SER A C 1
ATOM 797 O O . SER A 1 111 ? -1.955 -26.268 -24.405 1.00 63.19 111 SER A O 1
ATOM 799 N N . ARG A 1 112 ? -0.587 -27.161 -22.862 1.00 57.50 112 ARG A N 1
ATOM 800 C CA . ARG A 1 112 ? -1.569 -27.189 -21.758 1.00 57.50 112 ARG A CA 1
ATOM 801 C C . ARG A 1 112 ? -1.996 -25.809 -21.251 1.00 57.50 112 ARG A C 1
ATOM 803 O O . ARG A 1 112 ? -2.929 -25.731 -20.456 1.00 57.50 112 ARG A O 1
ATOM 810 N N . ASN A 1 113 ? -1.400 -24.721 -21.742 1.00 50.44 113 ASN A N 1
ATOM 811 C CA . ASN A 1 113 ? -1.871 -23.362 -21.458 1.00 50.44 113 ASN A CA 1
ATOM 812 C C . ASN A 1 113 ? -3.347 -23.168 -21.851 1.00 50.44 113 ASN A C 1
ATOM 814 O O . ASN A 1 113 ? -4.076 -22.467 -21.154 1.00 50.44 113 ASN A O 1
ATOM 818 N N . ALA A 1 114 ? -3.830 -23.862 -22.887 1.00 50.38 114 ALA A N 1
ATOM 819 C CA . ALA A 1 114 ? -5.235 -23.795 -23.283 1.00 50.38 114 ALA A CA 1
ATOM 820 C C . ALA A 1 114 ? -6.209 -24.187 -22.152 1.00 50.38 114 ALA A C 1
ATOM 822 O O . ALA A 1 114 ? -7.285 -23.616 -22.082 1.00 50.38 114 ALA A O 1
ATOM 823 N N . LEU A 1 115 ? -5.838 -25.082 -21.226 1.00 45.38 115 LEU A N 1
ATOM 824 C CA . LEU A 1 115 ? -6.707 -25.507 -20.114 1.00 45.38 115 LEU A CA 1
ATOM 825 C C . LEU A 1 115 ? -6.901 -24.436 -19.029 1.00 45.38 115 LEU A C 1
ATOM 827 O O . LEU A 1 115 ? -7.910 -24.459 -18.332 1.00 45.38 115 LEU A O 1
ATOM 831 N N . TYR A 1 116 ? -5.950 -23.511 -18.873 1.00 45.72 116 TYR A N 1
ATOM 832 C CA . TYR A 1 116 ? -6.027 -22.436 -17.874 1.00 45.72 116 TYR A CA 1
ATOM 833 C C . TYR A 1 116 ? -6.631 -21.143 -18.434 1.00 45.72 116 TYR A C 1
ATOM 835 O O . TYR A 1 116 ? -7.138 -20.327 -17.670 1.00 45.72 116 TYR A O 1
ATOM 843 N N . PHE A 1 117 ? -6.584 -20.970 -19.759 1.00 45.97 117 PHE A N 1
ATOM 844 C CA . PHE A 1 117 ? -7.012 -19.755 -20.457 1.00 45.97 117 PHE A CA 1
ATOM 845 C C . PHE A 1 117 ? -8.164 -19.991 -21.455 1.00 45.97 117 PHE A C 1
ATOM 847 O O . PHE A 1 117 ? -8.548 -19.065 -22.169 1.00 45.97 117 PHE A O 1
ATOM 854 N N . SER A 1 118 ? -8.727 -21.206 -21.547 1.00 44.41 118 SER A N 1
ATOM 855 C CA . SER A 1 118 ? -9.888 -21.463 -22.408 1.00 44.41 118 SER A CA 1
ATOM 856 C C . SER A 1 118 ? -11.126 -20.753 -21.873 1.00 44.41 118 SER A C 1
ATOM 858 O O . SER A 1 118 ? -11.531 -20.954 -20.732 1.00 44.41 118 SER A O 1
ATOM 860 N N . SER A 1 119 ? -11.771 -19.998 -22.754 1.00 41.12 119 SER A N 1
ATOM 861 C CA . SER A 1 119 ? -12.925 -19.118 -22.537 1.00 41.12 119 SER A CA 1
ATOM 862 C C . SER A 1 119 ? -14.247 -19.830 -22.215 1.00 41.12 119 SER A C 1
ATOM 864 O O . SER A 1 119 ? -15.313 -19.263 -22.438 1.00 41.12 119 SER A O 1
ATOM 866 N N . SER A 1 120 ? -14.222 -21.085 -21.763 1.00 39.88 120 SER A N 1
ATOM 867 C CA . SER A 1 120 ? -15.445 -21.791 -21.379 1.00 39.88 120 SER A CA 1
ATOM 868 C C . SER A 1 120 ? -15.624 -21.691 -19.868 1.00 39.88 120 SER A C 1
ATOM 870 O O . SER A 1 120 ? -14.917 -22.391 -19.139 1.00 39.88 120 SER A O 1
ATOM 872 N N . PRO A 1 121 ? -16.536 -20.832 -19.370 1.00 45.75 121 PRO A N 1
ATOM 873 C CA . PRO A 1 121 ? -16.892 -20.862 -17.962 1.00 45.75 121 PRO A CA 1
ATOM 874 C C . PRO A 1 121 ? -17.392 -22.270 -17.602 1.00 45.75 121 PRO A C 1
ATOM 876 O O . PRO A 1 121 ? -18.062 -22.911 -18.422 1.00 45.75 121 PRO A O 1
ATOM 879 N N . PRO A 1 122 ? -17.083 -22.781 -16.397 1.00 40.62 122 PRO A N 1
ATOM 880 C CA . PRO A 1 122 ? -17.688 -24.019 -15.930 1.00 40.62 122 PRO A CA 1
ATOM 881 C C . PRO A 1 122 ? -19.220 -23.869 -15.948 1.00 40.62 122 PRO A C 1
ATOM 883 O O . PRO A 1 122 ? -19.726 -22.773 -15.679 1.00 40.62 122 PRO A O 1
ATOM 886 N N . PRO A 1 123 ? -19.974 -24.935 -16.278 1.00 35.38 123 PRO A N 1
ATOM 887 C CA . PRO A 1 123 ? -21.429 -24.872 -16.289 1.00 35.38 123 PRO A CA 1
ATOM 888 C C . PRO A 1 123 ? -21.929 -24.410 -14.913 1.00 35.38 123 PRO A C 1
ATOM 890 O O . PRO A 1 123 ? -21.371 -24.832 -13.895 1.00 35.38 123 PRO A O 1
ATOM 893 N N . PRO A 1 124 ? -22.951 -23.538 -14.855 1.00 39.16 124 PRO A N 1
ATOM 894 C CA . PRO A 1 124 ? -23.432 -23.006 -13.591 1.00 39.16 124 PRO A CA 1
ATOM 895 C C . PRO A 1 124 ? -23.900 -24.157 -12.700 1.00 39.16 124 PRO A C 1
ATOM 897 O O . PRO A 1 124 ? -24.841 -24.877 -13.037 1.00 39.16 124 PRO A O 1
ATOM 900 N N . SER A 1 125 ? -23.247 -24.329 -11.550 1.00 38.00 125 SER A N 1
ATOM 901 C CA . SER A 1 125 ? -23.795 -25.146 -10.477 1.00 38.00 125 SER A CA 1
ATOM 902 C C . SER A 1 125 ? -25.035 -24.432 -9.947 1.00 38.00 125 SER A C 1
ATOM 904 O O . SER A 1 125 ? -25.008 -23.281 -9.507 1.00 38.00 125 SER A O 1
ATOM 906 N N . SER A 1 126 ? -26.165 -25.113 -10.065 1.00 37.81 126 SER A N 1
ATOM 907 C CA . SER A 1 126 ? -27.480 -24.641 -9.666 1.00 37.81 126 SER A CA 1
ATOM 908 C C . SER A 1 126 ? -27.589 -24.540 -8.142 1.00 37.81 126 SER A C 1
ATOM 910 O O . SER A 1 126 ? -28.149 -25.434 -7.521 1.00 37.81 126 SER A O 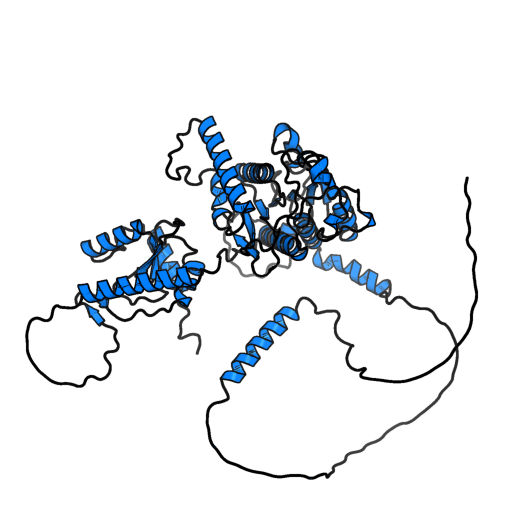1
ATOM 912 N N . SER A 1 127 ? -27.048 -23.477 -7.541 1.00 40.19 127 SER A N 1
ATOM 913 C CA . SER A 1 127 ? -27.483 -22.934 -6.243 1.00 40.19 127 SER A CA 1
ATOM 914 C C . SER A 1 127 ? -26.576 -21.784 -5.790 1.00 40.19 127 SER A C 1
ATOM 916 O O . SER A 1 127 ? -25.582 -21.999 -5.101 1.00 40.19 127 SER A O 1
ATOM 918 N N . SER A 1 128 ? -26.930 -20.542 -6.106 1.00 35.62 128 SER A N 1
ATOM 919 C CA . SER A 1 128 ? -26.852 -19.462 -5.113 1.00 35.62 128 SER A CA 1
ATOM 920 C C . SER A 1 128 ? -27.650 -18.254 -5.586 1.00 35.62 128 SER A C 1
ATOM 922 O O . SER A 1 128 ? -27.606 -17.837 -6.740 1.00 35.62 128 SER A O 1
ATOM 924 N N . SER A 1 129 ? -28.458 -17.769 -4.657 1.00 32.91 129 SER A N 1
ATOM 925 C CA . SER A 1 129 ? -29.384 -16.657 -4.762 1.00 32.91 129 SER A CA 1
ATOM 926 C C . SER A 1 129 ? -28.702 -15.361 -5.190 1.00 32.91 129 SER A C 1
ATOM 928 O O . SER A 1 129 ? -27.712 -14.932 -4.599 1.00 32.91 129 SER A O 1
ATOM 930 N N . SER A 1 130 ? -29.327 -14.723 -6.170 1.00 32.06 130 SER A N 1
ATOM 931 C CA . SER A 1 130 ? -29.167 -13.338 -6.593 1.00 32.06 130 SER A CA 1
ATOM 932 C C . SER A 1 130 ? -29.011 -12.357 -5.426 1.00 32.06 130 SER A C 1
ATOM 934 O O . SER A 1 130 ? -29.954 -12.136 -4.664 1.00 32.06 130 SER A O 1
ATOM 936 N N . VAL A 1 131 ? -27.853 -11.701 -5.363 1.00 34.22 131 VAL A N 1
ATOM 937 C CA . VAL A 1 131 ? -27.736 -10.341 -4.833 1.00 34.22 131 VAL A CA 1
ATOM 938 C C . VAL A 1 131 ? -27.318 -9.457 -5.999 1.00 34.22 131 VAL A C 1
ATOM 940 O O . VAL A 1 131 ? -26.270 -9.652 -6.611 1.00 34.22 131 VAL A O 1
ATOM 943 N N . ASP A 1 132 ? -28.215 -8.542 -6.332 1.00 34.50 132 ASP A N 1
ATOM 944 C CA . ASP A 1 132 ? -28.120 -7.586 -7.422 1.00 34.50 132 ASP A CA 1
ATOM 945 C C . ASP A 1 132 ? -27.066 -6.515 -7.088 1.00 34.50 132 ASP A C 1
ATOM 947 O O . ASP A 1 132 ? -27.108 -5.893 -6.024 1.00 34.50 132 ASP A O 1
ATOM 951 N N . GLY A 1 133 ? -26.083 -6.340 -7.974 1.00 30.94 133 GLY A N 1
ATOM 952 C CA . GLY A 1 133 ? -24.935 -5.459 -7.763 1.00 30.94 133 GLY A CA 1
ATOM 953 C C . GLY A 1 133 ? -23.936 -5.498 -8.920 1.00 30.94 133 GLY A C 1
ATOM 954 O O . GLY A 1 133 ? -22.865 -6.072 -8.784 1.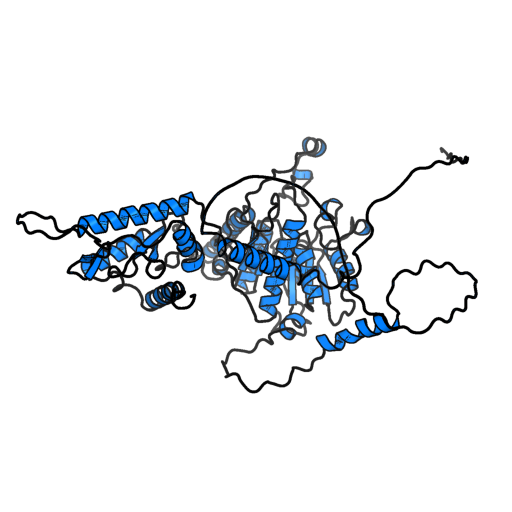00 30.94 133 GLY A O 1
ATOM 955 N N . GLY A 1 134 ? -24.298 -4.902 -10.065 1.00 31.84 134 GLY A N 1
ATOM 956 C CA . GLY A 1 134 ? -23.385 -4.433 -11.125 1.00 31.84 134 GLY A CA 1
ATOM 957 C C . GLY A 1 134 ? -22.140 -5.290 -11.397 1.00 31.84 134 GLY A C 1
ATOM 958 O O . GLY A 1 134 ? -21.024 -4.855 -11.107 1.00 31.84 134 GLY A O 1
ATOM 959 N N . GLY A 1 135 ? -22.342 -6.480 -11.972 1.00 35.25 135 GLY A N 1
ATOM 960 C CA . GLY A 1 135 ? -21.328 -7.520 -12.167 1.00 35.25 135 GLY A CA 1
ATOM 961 C C . GLY A 1 135 ? -19.983 -7.028 -12.715 1.00 35.25 135 GLY A C 1
ATOM 962 O O . GLY A 1 135 ? -19.871 -6.556 -13.847 1.00 35.25 135 GLY A O 1
ATOM 963 N N . VAL A 1 136 ? -18.946 -7.168 -11.893 1.00 47.28 136 VAL A N 1
ATOM 964 C CA . VAL A 1 136 ? -17.550 -7.280 -12.328 1.00 47.28 136 VAL A CA 1
ATOM 965 C C . VAL A 1 136 ? -17.323 -8.765 -12.605 1.00 47.28 136 VAL A C 1
ATOM 967 O O . VAL A 1 136 ? -17.681 -9.591 -11.766 1.00 47.28 136 VAL A O 1
ATOM 970 N N . GLY A 1 137 ? -16.772 -9.121 -13.768 1.00 50.94 137 GLY A N 1
ATOM 971 C CA . GLY A 1 137 ? -16.307 -10.486 -14.019 1.00 50.94 137 GLY A CA 1
ATOM 972 C C . GLY A 1 137 ? -15.209 -10.827 -13.014 1.00 50.94 137 GLY A C 1
ATOM 973 O O . GLY A 1 137 ? -14.076 -10.389 -13.171 1.00 50.94 137 GLY A O 1
ATOM 974 N N . GLY A 1 138 ? -15.567 -11.504 -11.925 1.00 69.94 138 GLY A N 1
ATOM 975 C CA . GLY A 1 138 ? -14.626 -11.912 -10.884 1.00 69.94 138 GLY A CA 1
ATOM 976 C C . GLY A 1 138 ? -13.762 -13.094 -11.328 1.00 69.94 138 GLY A C 1
ATOM 977 O O . GLY A 1 138 ? -14.064 -13.782 -12.300 1.00 69.94 138 GLY A O 1
ATOM 978 N N . GLY A 1 139 ? -12.691 -13.366 -10.588 1.00 84.19 139 GLY A N 1
ATOM 979 C CA . GLY A 1 139 ? -11.753 -14.444 -10.896 1.00 84.19 139 GLY A CA 1
ATOM 980 C C . GLY A 1 139 ? -10.761 -14.078 -12.002 1.00 84.19 139 GLY A C 1
ATOM 981 O O . GLY A 1 139 ? -10.255 -12.959 -12.045 1.00 84.19 139 GLY A O 1
ATOM 982 N N . MET A 1 140 ? -10.439 -15.045 -12.864 1.00 85.44 140 MET A N 1
ATOM 983 C CA . MET A 1 140 ? -9.392 -14.882 -13.877 1.00 85.44 140 MET A CA 1
ATOM 984 C C . MET A 1 140 ? -9.744 -13.808 -14.909 1.00 85.44 140 MET A C 1
ATOM 986 O O . MET A 1 140 ? -8.874 -13.022 -15.265 1.00 85.44 140 MET A O 1
ATOM 990 N N . ASP A 1 141 ? -11.015 -13.709 -15.305 1.00 85.19 141 ASP A N 1
ATOM 991 C CA . ASP A 1 141 ? -11.477 -12.720 -16.285 1.00 85.19 141 ASP A CA 1
ATOM 992 C C . ASP A 1 141 ? -11.202 -11.281 -15.831 1.00 85.19 141 ASP A C 1
ATOM 994 O O . ASP A 1 141 ? -10.792 -10.444 -16.636 1.00 85.19 141 ASP A O 1
ATOM 998 N N . GLY A 1 142 ? -11.385 -10.991 -14.539 1.00 87.25 142 GLY A N 1
ATOM 999 C CA . GLY A 1 142 ? -11.081 -9.682 -13.962 1.00 87.25 142 GLY A CA 1
ATOM 1000 C C . GLY A 1 142 ? -9.587 -9.362 -13.999 1.00 87.25 142 GLY A C 1
ATOM 1001 O O . GLY A 1 142 ? -9.203 -8.233 -14.286 1.00 87.25 142 GLY A O 1
ATOM 1002 N N . ILE A 1 143 ? -8.733 -10.368 -13.802 1.00 90.56 143 ILE A N 1
ATOM 1003 C CA . ILE A 1 143 ? -7.273 -10.229 -13.874 1.00 90.56 143 ILE A CA 1
ATOM 1004 C C . ILE A 1 143 ? -6.815 -10.047 -15.331 1.00 90.56 143 ILE A C 1
ATOM 1006 O O . ILE A 1 143 ? -6.056 -9.123 -15.628 1.00 90.56 143 ILE A O 1
ATOM 1010 N N . THR A 1 144 ? -7.296 -10.878 -16.258 1.00 89.69 144 THR A N 1
ATOM 1011 C CA . THR A 1 144 ? -6.871 -10.874 -17.670 1.00 89.69 144 THR A CA 1
ATOM 1012 C C . THR A 1 144 ? -7.390 -9.694 -18.475 1.00 89.69 144 THR A C 1
ATOM 1014 O O . THR A 1 144 ? -6.890 -9.436 -19.564 1.00 89.69 144 THR A O 1
ATOM 1017 N N . ASN A 1 145 ? -8.384 -8.967 -17.973 1.00 86.50 145 ASN A N 1
ATOM 1018 C CA . ASN A 1 145 ? -8.908 -7.771 -18.632 1.00 86.50 145 ASN A CA 1
ATOM 1019 C C . ASN A 1 145 ? -8.472 -6.463 -17.953 1.00 86.50 145 ASN A C 1
ATOM 1021 O O . ASN A 1 145 ? -8.867 -5.387 -18.401 1.00 86.50 145 ASN A O 1
ATOM 1025 N N . ALA A 1 146 ? -7.644 -6.552 -16.907 1.00 90.50 146 ALA A N 1
ATOM 1026 C CA . ALA A 1 146 ? -7.206 -5.407 -16.126 1.00 90.50 146 ALA A CA 1
ATOM 1027 C C . ALA A 1 146 ? -6.148 -4.549 -16.835 1.00 90.50 146 ALA A C 1
ATOM 1029 O O . ALA A 1 146 ? -5.206 -5.058 -17.453 1.00 90.50 146 ALA A O 1
ATOM 1030 N N . ASN A 1 147 ? -6.259 -3.237 -16.629 1.00 91.56 147 ASN A N 1
ATOM 1031 C CA . ASN A 1 147 ? -5.256 -2.232 -16.950 1.00 91.56 147 ASN A CA 1
ATOM 1032 C C . ASN A 1 147 ? -4.603 -1.735 -15.661 1.00 91.56 147 ASN A C 1
ATOM 1034 O O . ASN A 1 147 ? -5.249 -1.079 -14.836 1.00 91.56 147 ASN A O 1
ATOM 1038 N N . VAL A 1 148 ? -3.306 -2.002 -15.509 1.00 96.38 148 VAL A N 1
ATOM 1039 C CA . VAL A 1 148 ? -2.542 -1.594 -14.326 1.00 96.38 148 VAL A CA 1
ATOM 1040 C C . VAL A 1 148 ? -1.442 -0.611 -14.710 1.00 96.38 148 VAL A C 1
ATOM 1042 O O . VAL A 1 148 ? -0.640 -0.860 -15.613 1.00 96.38 148 VAL A O 1
ATOM 1045 N N . LEU A 1 149 ? -1.391 0.505 -13.987 1.00 97.75 149 LEU A N 1
ATOM 1046 C CA . LEU A 1 149 ? -0.307 1.482 -14.061 1.00 97.75 149 LEU A CA 1
ATOM 1047 C C . LEU A 1 149 ? 0.670 1.242 -12.914 1.00 97.75 149 LEU A C 1
ATOM 1049 O O . LEU A 1 149 ? 0.254 1.154 -11.762 1.00 97.75 149 LEU A O 1
ATOM 1053 N N . ILE A 1 150 ? 1.966 1.187 -13.210 1.00 98.56 150 ILE A N 1
ATOM 1054 C CA . ILE A 1 150 ? 3.027 1.050 -12.209 1.00 98.56 150 ILE A CA 1
ATOM 1055 C C . ILE A 1 150 ? 4.021 2.195 -12.392 1.00 98.56 150 ILE A C 1
ATOM 1057 O O . ILE A 1 150 ? 4.638 2.314 -13.453 1.00 98.56 150 ILE A O 1
ATOM 1061 N N . VAL A 1 151 ? 4.185 3.020 -11.356 1.00 98.19 151 VAL A N 1
ATOM 1062 C CA . VAL A 1 151 ? 5.104 4.168 -11.363 1.00 98.19 151 VAL A CA 1
ATOM 1063 C C . VAL A 1 151 ? 6.252 3.929 -10.387 1.00 98.19 151 VAL A C 1
ATOM 1065 O O . VAL A 1 151 ? 6.035 3.722 -9.192 1.00 98.19 151 VAL A O 1
ATOM 1068 N N . GLY A 1 152 ? 7.477 3.960 -10.909 1.00 97.44 152 GLY A N 1
ATOM 1069 C CA . GLY A 1 152 ? 8.695 3.546 -10.220 1.00 97.44 152 GLY A CA 1
ATOM 1070 C C . GLY A 1 152 ? 8.946 2.047 -10.387 1.00 97.44 152 GLY A C 1
ATOM 1071 O O . GLY A 1 152 ? 8.194 1.210 -9.902 1.00 97.44 152 GLY A O 1
ATOM 1072 N N . LEU A 1 153 ? 10.046 1.685 -11.039 1.00 98.06 153 LEU A N 1
ATOM 1073 C CA . LEU A 1 153 ? 10.439 0.317 -11.392 1.00 98.06 153 LEU A CA 1
ATOM 1074 C C . LEU A 1 153 ? 11.775 -0.059 -10.737 1.00 98.06 153 LEU A C 1
ATOM 1076 O O . LEU A 1 153 ? 12.558 -0.853 -11.253 1.00 98.06 153 LEU A O 1
ATOM 1080 N N . GLY A 1 154 ? 12.031 0.489 -9.548 1.00 95.31 154 GLY A N 1
ATOM 1081 C CA . GLY A 1 154 ? 13.109 0.058 -8.662 1.00 95.31 154 GLY A CA 1
ATOM 1082 C C . GLY A 1 154 ? 12.839 -1.312 -8.026 1.00 95.31 154 GLY A C 1
ATOM 1083 O O . GLY A 1 154 ? 12.143 -2.163 -8.576 1.00 95.31 154 GLY A O 1
ATOM 1084 N N . GLY A 1 155 ? 13.368 -1.543 -6.822 1.00 96.00 155 GLY A N 1
ATOM 1085 C CA . GLY A 1 155 ? 13.257 -2.856 -6.172 1.00 96.00 155 GLY A CA 1
ATOM 1086 C C . GLY A 1 155 ? 11.829 -3.293 -5.823 1.00 96.00 155 GLY A C 1
ATOM 1087 O O . GLY A 1 155 ? 11.582 -4.484 -5.715 1.00 96.00 155 GLY A O 1
ATOM 1088 N N . VAL A 1 156 ? 10.891 -2.355 -5.671 1.00 98.25 156 VAL A N 1
ATOM 1089 C CA . VAL A 1 156 ? 9.486 -2.659 -5.352 1.00 98.25 156 VAL A CA 1
ATOM 1090 C C . VAL A 1 156 ? 8.670 -2.865 -6.626 1.00 98.25 156 VAL A C 1
ATOM 1092 O O . VAL A 1 156 ? 8.138 -3.950 -6.853 1.00 98.25 156 VAL A O 1
ATOM 1095 N N . GLY A 1 157 ? 8.591 -1.839 -7.480 1.00 98.44 157 GLY A N 1
ATOM 1096 C CA . GLY A 1 157 ? 7.724 -1.873 -8.658 1.00 98.44 157 GLY A CA 1
ATOM 1097 C C . GLY A 1 157 ? 8.128 -2.922 -9.690 1.00 98.44 157 GLY A C 1
ATOM 1098 O O . GLY A 1 157 ? 7.249 -3.545 -10.279 1.00 98.44 157 GLY A O 1
ATOM 1099 N N . SER A 1 158 ? 9.428 -3.217 -9.844 1.00 98.56 158 SER A N 1
ATOM 1100 C CA . SER A 1 158 ? 9.868 -4.312 -10.725 1.00 98.56 158 SER A CA 1
ATOM 1101 C C . SER A 1 158 ? 9.364 -5.682 -10.253 1.00 98.56 158 SER A C 1
ATOM 1103 O O . SER A 1 158 ? 8.951 -6.493 -11.079 1.00 98.56 158 SER A O 1
ATOM 1105 N N . HIS A 1 159 ? 9.329 -5.931 -8.938 1.00 98.69 159 HIS A N 1
ATOM 1106 C CA . HIS A 1 159 ? 8.785 -7.169 -8.370 1.00 98.69 159 HIS A CA 1
ATOM 1107 C C . HIS A 1 159 ? 7.260 -7.231 -8.496 1.00 98.69 159 HIS A C 1
ATOM 1109 O O . HIS A 1 159 ? 6.728 -8.288 -8.833 1.00 98.69 159 HIS A O 1
ATOM 1115 N N . ALA A 1 160 ? 6.566 -6.109 -8.276 1.00 98.75 160 ALA A N 1
ATOM 1116 C CA . ALA A 1 160 ? 5.118 -6.037 -8.460 1.00 98.75 160 ALA A CA 1
ATOM 1117 C C . ALA A 1 160 ? 4.727 -6.336 -9.919 1.00 98.75 160 ALA A C 1
ATOM 1119 O O . ALA A 1 160 ? 3.936 -7.241 -10.176 1.00 98.75 160 ALA A O 1
ATOM 1120 N N . ALA A 1 161 ? 5.354 -5.652 -10.881 1.00 98.69 161 ALA A N 1
ATOM 1121 C CA . ALA A 1 161 ? 5.134 -5.861 -12.312 1.00 98.69 161 ALA A CA 1
ATOM 1122 C C . ALA A 1 161 ? 5.414 -7.307 -12.747 1.00 98.69 161 ALA A C 1
ATOM 1124 O O . ALA A 1 161 ? 4.640 -7.898 -13.497 1.00 98.69 161 ALA A O 1
ATOM 1125 N N . HIS A 1 162 ? 6.506 -7.895 -12.244 1.00 98.44 162 HIS A N 1
ATOM 1126 C CA . HIS A 1 162 ? 6.881 -9.280 -12.532 1.00 98.44 162 HIS A CA 1
ATOM 1127 C C . HIS A 1 162 ? 5.819 -10.282 -12.091 1.00 98.44 162 HIS A C 1
ATOM 1129 O O . HIS A 1 162 ? 5.503 -11.201 -12.845 1.00 98.44 162 HIS A O 1
ATOM 1135 N N . MET A 1 163 ? 5.233 -10.094 -10.909 1.00 98.25 163 MET A N 1
ATOM 1136 C CA . MET A 1 163 ? 4.170 -10.976 -10.427 1.00 98.25 163 MET A CA 1
ATOM 1137 C C . MET A 1 163 ? 2.847 -10.767 -11.138 1.00 98.25 163 MET A C 1
ATOM 1139 O O . MET A 1 163 ? 2.172 -11.747 -11.440 1.00 98.25 163 MET A O 1
ATOM 1143 N N . LEU A 1 164 ? 2.484 -9.521 -11.440 1.00 97.81 164 LEU A N 1
ATOM 1144 C CA . LEU A 1 164 ? 1.256 -9.228 -12.176 1.00 97.81 164 LEU A CA 1
ATOM 1145 C C . LEU A 1 164 ? 1.287 -9.845 -13.576 1.00 97.81 164 LEU A C 1
ATOM 1147 O O . LEU A 1 164 ? 0.344 -10.536 -13.954 1.00 97.81 164 LEU A O 1
ATOM 1151 N N . ALA A 1 165 ? 2.406 -9.698 -14.292 1.00 96.25 165 ALA A N 1
ATOM 1152 C CA . ALA A 1 165 ? 2.602 -10.323 -15.599 1.00 96.25 165 ALA A CA 1
ATOM 1153 C C . ALA A 1 165 ? 2.504 -11.856 -15.527 1.00 96.25 165 ALA A C 1
ATOM 1155 O O . ALA A 1 165 ? 1.846 -12.481 -16.353 1.00 96.25 165 ALA A O 1
ATOM 1156 N N . ARG A 1 166 ? 3.115 -12.477 -14.508 1.00 94.62 166 ARG A N 1
ATOM 1157 C CA . ARG A 1 166 ? 3.027 -13.933 -14.285 1.00 94.62 166 ARG A CA 1
ATOM 1158 C C . ARG A 1 166 ? 1.626 -14.415 -13.935 1.00 94.62 166 ARG A C 1
ATOM 1160 O O . ARG A 1 166 ? 1.314 -15.572 -14.188 1.00 94.62 166 ARG A O 1
ATOM 1167 N N . SER A 1 167 ? 0.816 -13.546 -13.345 1.00 93.50 167 SER A N 1
ATOM 1168 C CA . SER A 1 167 ? -0.536 -13.869 -12.890 1.00 93.50 167 SER A CA 1
ATOM 1169 C C . SER A 1 167 ? -1.598 -13.620 -13.961 1.00 93.50 167 SER A C 1
ATOM 1171 O O . SER A 1 167 ? -2.776 -13.828 -13.699 1.00 93.50 167 SER A O 1
ATOM 1173 N N . GLY A 1 168 ? -1.194 -13.198 -15.165 1.00 90.56 168 GLY A N 1
ATOM 1174 C CA . GLY A 1 168 ? -2.093 -13.017 -16.302 1.00 90.56 168 GLY A CA 1
ATOM 1175 C C . GLY A 1 168 ? -2.692 -11.620 -16.425 1.00 90.56 168 GLY A C 1
ATOM 1176 O O . GLY A 1 168 ? -3.632 -11.459 -17.193 1.00 90.56 168 GLY A O 1
ATOM 1177 N N . VAL A 1 169 ? -2.173 -10.607 -15.716 1.00 93.56 169 VAL A N 1
ATOM 1178 C CA . VAL A 1 169 ? -2.580 -9.216 -15.976 1.00 93.56 169 VAL A CA 1
ATOM 1179 C C . VAL A 1 169 ? -2.157 -8.837 -17.386 1.00 93.56 169 VAL A C 1
ATOM 1181 O O . VAL A 1 169 ? -0.965 -8.814 -17.697 1.00 93.56 169 VAL A O 1
ATOM 1184 N N . LYS A 1 170 ? -3.144 -8.530 -18.228 1.00 90.06 170 LYS A N 1
ATOM 1185 C CA . LYS A 1 170 ? -2.912 -8.344 -19.657 1.00 90.06 170 LYS A CA 1
ATOM 1186 C C . LYS A 1 170 ? -2.253 -7.027 -19.995 1.00 90.06 170 LYS A C 1
ATOM 1188 O O . LYS A 1 170 ? -1.401 -7.022 -20.870 1.00 90.06 170 LYS A O 1
ATOM 1193 N N . TYR A 1 171 ? -2.623 -5.920 -19.357 1.00 93.88 171 TYR A N 1
ATOM 1194 C CA . TYR A 1 171 ? -2.069 -4.615 -19.707 1.00 93.88 171 TYR A CA 1
ATOM 1195 C C . TYR A 1 171 ? -1.301 -3.995 -18.542 1.00 93.88 171 TYR A C 1
ATOM 1197 O O . TYR A 1 171 ? -1.880 -3.681 -17.499 1.00 93.88 171 TYR A O 1
ATOM 1205 N N . LEU A 1 172 ? 0.000 -3.764 -18.746 1.00 96.62 172 LEU A N 1
ATOM 1206 C CA . LEU A 1 172 ? 0.868 -3.066 -17.800 1.00 96.62 172 LEU A CA 1
ATOM 1207 C C . LEU A 1 172 ? 1.501 -1.837 -18.458 1.00 96.62 172 LEU A C 1
ATOM 1209 O O . LEU A 1 172 ? 2.310 -1.967 -19.383 1.00 96.62 172 LEU A O 1
ATOM 1213 N N . ARG A 1 173 ? 1.209 -0.647 -17.921 1.00 97.31 173 ARG A N 1
ATOM 1214 C CA . ARG A 1 173 ? 2.022 0.549 -18.176 1.00 97.31 173 ARG A CA 1
ATOM 1215 C C . ARG A 1 173 ? 3.093 0.678 -17.105 1.00 97.31 173 ARG A C 1
ATOM 1217 O O . ARG A 1 173 ? 2.793 0.667 -15.913 1.00 97.31 173 ARG A O 1
ATOM 1224 N N . LEU A 1 174 ? 4.338 0.804 -17.546 1.00 98.19 174 LEU A N 1
ATOM 1225 C CA . LEU A 1 174 ? 5.526 0.743 -16.701 1.00 98.19 174 LEU A CA 1
ATOM 1226 C C . LEU A 1 174 ? 6.299 2.060 -16.826 1.00 98.19 174 LEU A C 1
ATOM 1228 O O . LEU A 1 174 ? 6.959 2.291 -17.837 1.00 98.19 174 LEU A O 1
ATOM 1232 N N . VAL A 1 175 ? 6.216 2.920 -15.809 1.00 97.75 175 VAL A N 1
ATOM 1233 C CA . VAL A 1 175 ? 6.792 4.275 -15.830 1.00 97.75 175 VAL A CA 1
ATOM 1234 C C . VAL A 1 175 ? 8.026 4.349 -14.933 1.00 97.75 175 VAL A C 1
ATOM 1236 O O . VAL A 1 175 ? 7.917 4.196 -13.716 1.00 97.75 175 VAL A O 1
ATOM 1239 N N . ASP A 1 176 ? 9.198 4.594 -15.520 1.00 96.69 176 ASP A N 1
ATOM 1240 C CA . ASP A 1 176 ? 10.438 4.900 -14.793 1.00 96.69 176 ASP A CA 1
ATOM 1241 C C . ASP A 1 176 ? 11.451 5.577 -15.728 1.00 96.69 176 ASP A C 1
ATOM 1243 O O . ASP A 1 176 ? 11.680 5.110 -16.846 1.00 96.69 176 ASP A O 1
ATOM 1247 N N . PHE A 1 177 ? 12.077 6.655 -15.263 1.00 94.94 177 PHE A N 1
ATOM 1248 C CA . PHE A 1 177 ? 13.099 7.392 -16.008 1.00 94.94 177 PHE A CA 1
ATOM 1249 C C . PHE A 1 177 ? 14.515 6.860 -15.778 1.00 94.94 177 PHE A C 1
ATOM 1251 O O . PHE A 1 177 ? 15.410 7.132 -16.579 1.00 94.94 177 PHE A O 1
ATOM 1258 N N . ASP A 1 178 ? 14.728 6.107 -14.700 1.00 94.19 178 ASP A N 1
ATOM 1259 C CA . ASP A 1 178 ? 16.047 5.652 -14.299 1.00 94.19 178 ASP A CA 1
ATOM 1260 C C . ASP A 1 178 ? 16.604 4.572 -15.234 1.00 94.19 178 ASP A C 1
ATOM 1262 O O . ASP A 1 178 ? 15.904 3.724 -15.806 1.00 94.19 178 ASP A O 1
ATOM 1266 N N . MET A 1 179 ? 17.933 4.524 -15.264 1.00 96.31 179 MET A N 1
ATOM 1267 C CA . MET A 1 179 ? 18.697 3.417 -15.824 1.00 96.31 179 MET A CA 1
ATOM 1268 C C . MET A 1 179 ? 18.988 2.355 -14.758 1.00 96.31 179 MET A C 1
ATOM 1270 O O . MET A 1 179 ? 19.076 2.629 -13.557 1.00 96.31 179 MET A O 1
ATOM 1274 N N . VAL A 1 180 ? 19.186 1.117 -15.196 1.00 95.94 180 VAL A N 1
ATOM 1275 C CA . VAL A 1 180 ? 19.756 0.056 -14.371 1.00 95.94 180 VAL A CA 1
ATOM 1276 C C . VAL A 1 180 ? 21.205 0.418 -14.060 1.00 95.94 180 VAL A C 1
ATOM 1278 O O . VAL A 1 180 ? 22.020 0.654 -14.947 1.00 95.94 180 VAL A O 1
ATOM 1281 N N . THR A 1 181 ? 21.540 0.418 -12.779 1.00 93.06 181 THR A N 1
ATOM 1282 C CA . THR A 1 181 ? 22.902 0.625 -12.276 1.00 93.06 181 THR A CA 1
ATOM 1283 C C . THR A 1 181 ? 23.429 -0.658 -11.635 1.00 93.06 181 THR A C 1
ATOM 1285 O O . THR A 1 181 ? 22.646 -1.539 -11.279 1.00 93.06 181 THR A O 1
ATOM 1288 N N . LEU A 1 182 ? 24.740 -0.754 -11.384 1.00 90.38 182 LEU A N 1
ATOM 1289 C CA . LEU A 1 182 ? 25.300 -1.862 -10.590 1.00 90.38 182 LEU A CA 1
ATOM 1290 C C . LEU A 1 182 ? 24.611 -1.990 -9.225 1.00 90.38 182 LEU A C 1
ATOM 1292 O O . LEU A 1 182 ? 24.282 -3.088 -8.782 1.00 90.38 182 LEU A O 1
ATOM 1296 N N . SER A 1 183 ? 24.311 -0.857 -8.585 1.00 86.88 183 SER A N 1
ATOM 1297 C CA . SER A 1 183 ? 23.598 -0.839 -7.309 1.00 86.88 183 SER A CA 1
ATOM 1298 C C . SER A 1 183 ? 22.131 -1.250 -7.427 1.00 86.88 183 SER A C 1
ATOM 1300 O O . SER A 1 183 ? 21.519 -1.520 -6.402 1.00 86.88 183 SER A O 1
ATOM 1302 N N . SER A 1 184 ? 21.549 -1.313 -8.628 1.00 91.88 184 SER A N 1
ATOM 1303 C CA . SER A 1 184 ? 20.186 -1.815 -8.846 1.00 91.88 184 SER A CA 1
ATOM 1304 C C . SER A 1 184 ? 20.113 -3.343 -8.771 1.00 91.88 184 SER A C 1
ATOM 1306 O O . SER A 1 184 ? 19.084 -3.878 -8.358 1.00 91.88 184 SER A O 1
ATOM 1308 N N . LEU A 1 185 ? 21.197 -4.048 -9.117 1.00 93.31 185 LEU A N 1
ATOM 1309 C CA . LEU A 1 185 ? 21.228 -5.512 -9.252 1.00 93.31 185 LEU A CA 1
ATOM 1310 C C . LEU A 1 185 ? 20.947 -6.260 -7.944 1.00 93.31 185 LEU A C 1
ATOM 1312 O O . LEU A 1 185 ? 20.491 -7.396 -7.969 1.00 93.31 185 LEU A O 1
ATOM 1316 N N . ASN A 1 186 ? 21.163 -5.625 -6.791 1.00 90.44 186 ASN A N 1
ATOM 1317 C CA . ASN A 1 186 ? 20.891 -6.251 -5.499 1.00 90.44 186 ASN A CA 1
ATOM 1318 C C . ASN A 1 186 ? 19.391 -6.351 -5.157 1.00 90.44 186 ASN A C 1
ATOM 1320 O O . ASN A 1 186 ? 19.047 -6.964 -4.146 1.00 90.44 186 ASN A O 1
ATOM 1324 N N . ARG A 1 187 ? 18.509 -5.678 -5.914 1.00 94.25 187 ARG A N 1
ATOM 1325 C CA . ARG A 1 187 ? 17.083 -5.562 -5.563 1.00 94.25 187 ARG A CA 1
ATOM 1326 C C . ARG A 1 187 ? 16.109 -5.453 -6.732 1.00 94.25 187 ARG A C 1
ATOM 1328 O O . ARG A 1 187 ? 14.914 -5.558 -6.490 1.00 94.25 187 ARG A O 1
ATOM 1335 N N . HIS A 1 188 ? 16.553 -5.176 -7.956 1.00 97.19 188 HIS A N 1
ATOM 1336 C CA . HIS A 1 188 ? 15.664 -5.166 -9.119 1.00 97.19 188 HIS A CA 1
ATOM 1337 C C . HIS A 1 188 ? 15.274 -6.605 -9.486 1.00 97.19 188 HIS A C 1
ATOM 1339 O O . HIS A 1 188 ? 16.136 -7.475 -9.511 1.00 97.19 188 HIS A O 1
ATOM 1345 N N . ALA A 1 189 ? 13.999 -6.857 -9.793 1.00 97.69 189 ALA A N 1
ATOM 1346 C CA . ALA A 1 189 ? 13.460 -8.219 -9.896 1.00 97.69 189 ALA A CA 1
ATOM 1347 C C . ALA A 1 189 ? 14.122 -9.101 -10.967 1.00 97.69 189 ALA A C 1
ATOM 1349 O O . ALA A 1 189 ? 14.257 -10.307 -10.783 1.00 97.69 189 ALA A O 1
ATOM 1350 N N . VAL A 1 190 ? 14.493 -8.503 -12.103 1.00 97.31 190 VAL A N 1
ATOM 1351 C CA . VAL A 1 190 ? 14.939 -9.242 -13.302 1.00 97.31 190 VAL A CA 1
ATOM 1352 C C . VAL A 1 190 ? 16.241 -8.727 -13.913 1.00 97.31 190 VAL A C 1
ATOM 1354 O O . VAL A 1 190 ? 16.728 -9.308 -14.873 1.00 97.31 190 VAL A O 1
ATOM 1357 N N . ALA A 1 191 ? 16.792 -7.617 -13.409 1.00 97.12 191 ALA A N 1
ATOM 1358 C CA . ALA A 1 191 ? 17.924 -6.984 -14.084 1.00 97.12 191 ALA A CA 1
ATOM 1359 C C . ALA A 1 191 ? 19.203 -7.786 -13.844 1.00 97.12 191 ALA A C 1
ATOM 1361 O O . ALA A 1 191 ? 19.452 -8.271 -12.741 1.00 97.12 191 ALA A O 1
ATOM 1362 N N . THR A 1 192 ? 20.032 -7.872 -14.873 1.00 97.50 192 THR A N 1
ATOM 1363 C CA . THR A 1 192 ? 21.298 -8.605 -14.864 1.00 97.50 192 THR A CA 1
ATOM 1364 C C . THR A 1 192 ? 22.470 -7.668 -15.152 1.00 97.50 192 THR A C 1
ATOM 1366 O O . THR A 1 192 ? 22.279 -6.496 -15.477 1.00 97.50 192 THR A O 1
ATOM 1369 N N . LEU A 1 193 ? 23.705 -8.170 -15.054 1.00 96.88 193 LEU A N 1
ATOM 1370 C CA . LEU A 1 193 ? 24.899 -7.362 -15.322 1.00 96.88 193 LEU A CA 1
ATOM 1371 C C . LEU A 1 193 ? 24.892 -6.748 -16.734 1.00 96.88 193 LEU A C 1
ATOM 1373 O O . LEU A 1 193 ? 25.309 -5.606 -16.898 1.00 96.88 193 LEU A O 1
ATOM 1377 N N . SER A 1 194 ? 24.363 -7.461 -17.733 1.00 97.31 194 SER A N 1
ATOM 1378 C CA . SER A 1 194 ? 24.247 -6.953 -19.107 1.00 97.31 194 SER A CA 1
ATOM 1379 C C . SER A 1 194 ? 23.203 -5.847 -19.272 1.00 97.31 194 SER A C 1
ATOM 1381 O O . SER A 1 194 ? 23.198 -5.158 -20.288 1.00 97.31 194 SER A O 1
ATOM 1383 N N . ASP A 1 195 ? 22.310 -5.668 -18.297 1.00 98.06 195 ASP A N 1
ATOM 1384 C CA . ASP A 1 195 ? 21.280 -4.631 -18.343 1.00 98.06 195 ASP A CA 1
ATOM 1385 C C . ASP A 1 195 ? 21.773 -3.279 -17.817 1.00 98.06 195 ASP A C 1
ATOM 1387 O O . ASP A 1 195 ? 21.109 -2.268 -18.038 1.00 98.06 195 ASP A O 1
ATOM 1391 N N . VAL A 1 196 ? 22.934 -3.228 -17.158 1.00 96.75 196 VAL A N 1
ATOM 1392 C CA . VAL A 1 196 ? 23.504 -1.980 -16.633 1.00 96.75 196 VAL A CA 1
ATOM 1393 C C . VAL A 1 196 ? 23.652 -0.944 -17.754 1.00 96.75 196 VAL A C 1
ATOM 1395 O O . VAL A 1 196 ? 24.117 -1.255 -18.847 1.00 96.75 196 VAL A O 1
ATOM 1398 N N . GLY A 1 197 ? 23.222 0.290 -17.482 1.00 95.50 197 GLY A N 1
ATOM 1399 C CA . GLY A 1 197 ? 23.201 1.396 -18.443 1.00 95.50 197 GLY A CA 1
ATOM 1400 C C . GLY A 1 197 ? 21.941 1.477 -19.312 1.00 95.50 197 GLY A C 1
ATOM 1401 O O . GLY A 1 197 ? 21.783 2.449 -20.043 1.00 95.50 197 GLY A O 1
ATOM 1402 N N . HIS A 1 198 ? 21.023 0.510 -19.222 1.00 97.69 198 HIS A N 1
ATOM 1403 C CA . HIS A 1 198 ? 19.759 0.527 -19.963 1.00 97.69 198 HIS A CA 1
ATOM 1404 C C . HIS A 1 198 ? 18.588 0.968 -19.083 1.00 97.69 198 HIS A C 1
ATOM 1406 O O . HIS A 1 198 ? 18.599 0.757 -17.873 1.00 97.69 198 HIS A O 1
ATOM 1412 N N . SER A 1 199 ? 17.541 1.533 -19.691 1.00 98.31 199 SER A N 1
ATOM 1413 C CA . SER A 1 199 ? 16.336 1.973 -18.968 1.00 98.31 199 SER A CA 1
ATOM 1414 C C . SER A 1 199 ? 15.691 0.816 -18.207 1.00 98.31 199 SER A C 1
ATOM 1416 O O . SER A 1 199 ? 15.456 -0.249 -18.787 1.00 98.31 199 SER A O 1
ATOM 1418 N N . LYS A 1 200 ? 15.341 1.044 -16.934 1.00 98.50 200 LYS A N 1
ATOM 1419 C CA . LYS A 1 200 ? 14.643 0.050 -16.103 1.00 98.50 200 LYS A CA 1
ATOM 1420 C C . LYS A 1 200 ? 13.333 -0.406 -16.741 1.00 98.50 200 LYS A C 1
ATOM 1422 O O . LYS A 1 200 ? 13.073 -1.607 -16.780 1.00 98.50 200 LYS A O 1
ATOM 1427 N N . ALA A 1 201 ? 12.550 0.520 -17.302 1.00 98.25 201 ALA A N 1
ATOM 1428 C CA . ALA A 1 201 ? 11.282 0.205 -17.959 1.00 98.25 201 ALA A CA 1
ATOM 1429 C C . ALA A 1 201 ? 11.475 -0.733 -19.159 1.00 98.25 201 ALA A C 1
ATOM 1431 O O . ALA A 1 201 ? 10.834 -1.780 -19.247 1.00 98.25 201 ALA A O 1
ATOM 1432 N N . ASN A 1 202 ? 12.424 -0.417 -20.044 1.00 98.44 202 ASN A N 1
ATOM 1433 C CA . ASN A 1 202 ? 12.699 -1.245 -21.220 1.00 98.44 202 ASN A CA 1
ATOM 1434 C C . ASN A 1 202 ? 13.312 -2.604 -20.859 1.00 98.44 202 ASN A C 1
ATOM 1436 O O . ASN A 1 202 ? 12.946 -3.618 -21.457 1.00 98.44 202 ASN A O 1
ATOM 1440 N N . VAL A 1 203 ? 14.222 -2.637 -19.882 1.00 98.50 203 VAL A N 1
ATOM 1441 C CA . VAL A 1 203 ? 14.815 -3.878 -19.363 1.00 98.50 203 VAL A CA 1
ATOM 1442 C C . VAL A 1 203 ? 13.725 -4.780 -18.801 1.00 98.50 203 VAL A C 1
ATOM 1444 O O . VAL A 1 203 ? 13.628 -5.939 -19.200 1.00 98.50 203 VAL A O 1
ATOM 1447 N N . LEU A 1 204 ? 12.865 -4.248 -17.932 1.00 98.50 204 LEU A N 1
ATOM 1448 C CA . LEU A 1 204 ? 11.761 -5.003 -17.357 1.00 98.50 204 LEU A CA 1
ATOM 1449 C C . LEU A 1 204 ? 10.850 -5.551 -18.459 1.00 98.50 204 LEU A C 1
ATOM 1451 O O . LEU A 1 204 ? 10.623 -6.756 -18.491 1.00 98.50 204 LEU A O 1
ATOM 1455 N N . CYS A 1 205 ? 10.430 -4.726 -19.424 1.00 98.19 205 CYS A N 1
ATOM 1456 C CA . CYS A 1 205 ? 9.630 -5.189 -20.560 1.00 98.19 205 CYS A CA 1
ATOM 1457 C C . CYS A 1 205 ? 10.289 -6.338 -21.334 1.00 98.19 205 CYS A C 1
ATOM 1459 O O . CYS A 1 205 ? 9.626 -7.315 -21.677 1.00 98.19 205 CYS A O 1
ATOM 1461 N N . ARG A 1 206 ? 11.595 -6.238 -21.610 1.00 97.88 206 ARG A N 1
ATOM 1462 C CA . ARG A 1 206 ? 12.351 -7.277 -22.323 1.00 97.88 206 ARG A CA 1
ATOM 1463 C C . ARG A 1 206 ? 12.302 -8.611 -21.580 1.00 97.88 206 ARG A C 1
ATOM 1465 O O . ARG A 1 206 ? 12.011 -9.631 -22.197 1.00 97.88 206 ARG A O 1
ATOM 1472 N N . HIS A 1 207 ? 12.545 -8.594 -20.272 1.00 98.06 207 HIS A N 1
ATOM 1473 C CA . HIS A 1 207 ? 12.499 -9.788 -19.425 1.00 98.06 207 HIS A CA 1
ATOM 1474 C C . HIS A 1 207 ? 11.075 -10.334 -19.261 1.00 98.06 207 HIS A C 1
ATOM 1476 O O . HIS A 1 207 ? 10.876 -11.545 -19.297 1.00 98.06 207 HIS A O 1
ATOM 1482 N N . LEU A 1 208 ? 10.058 -9.473 -19.149 1.00 96.88 208 LEU A N 1
ATOM 1483 C CA . LEU A 1 208 ? 8.661 -9.915 -19.068 1.00 96.88 208 LEU A CA 1
ATOM 1484 C C . LEU A 1 208 ? 8.188 -10.600 -20.357 1.00 96.88 208 LEU A C 1
ATOM 1486 O O . LEU A 1 208 ? 7.490 -11.607 -20.273 1.00 96.88 208 LEU A O 1
ATOM 1490 N N . ARG A 1 209 ? 8.632 -10.149 -21.538 1.00 94.50 209 ARG A N 1
ATOM 1491 C CA . ARG A 1 209 ? 8.341 -10.834 -22.815 1.00 94.50 209 ARG A CA 1
ATOM 1492 C C . ARG A 1 209 ? 8.973 -12.222 -22.920 1.00 94.50 209 ARG A C 1
ATOM 1494 O O . ARG A 1 209 ? 8.459 -13.069 -23.637 1.00 94.50 209 ARG A O 1
ATOM 1501 N N . GLN A 1 210 ? 10.069 -12.480 -22.208 1.00 93.12 210 GLN A N 1
ATOM 1502 C CA . GLN A 1 210 ? 10.635 -13.833 -22.129 1.00 93.12 210 GLN A CA 1
ATOM 1503 C C . GLN A 1 210 ? 9.778 -14.759 -21.254 1.00 93.12 210 GLN A C 1
ATOM 1505 O O . GLN A 1 210 ? 9.805 -15.973 -21.436 1.00 93.12 210 GLN A O 1
ATOM 1510 N N . ILE A 1 211 ? 9.021 -14.192 -20.310 1.00 89.50 211 ILE A N 1
ATOM 1511 C CA . ILE A 1 211 ? 8.118 -14.930 -19.420 1.00 89.50 211 ILE A CA 1
ATOM 1512 C C . ILE A 1 211 ? 6.774 -15.185 -20.106 1.00 89.50 211 ILE A C 1
ATOM 1514 O O . ILE A 1 211 ? 6.283 -16.309 -20.069 1.00 89.50 211 ILE A O 1
ATOM 1518 N N . CYS A 1 212 ? 6.196 -14.161 -20.735 1.00 88.31 212 CYS A N 1
ATOM 1519 C CA . CYS A 1 212 ? 4.966 -14.253 -21.515 1.00 88.31 212 CYS A CA 1
ATOM 1520 C C . CYS A 1 212 ? 5.206 -13.632 -22.904 1.00 88.31 212 CYS A C 1
ATOM 1522 O O . CYS A 1 212 ? 5.147 -12.407 -23.041 1.00 88.31 212 CYS A O 1
ATOM 1524 N N . PRO A 1 213 ? 5.538 -14.450 -23.922 1.00 85.31 213 PRO A N 1
ATOM 1525 C CA . PRO A 1 213 ? 5.857 -13.952 -25.261 1.00 85.31 213 PRO A CA 1
ATOM 1526 C C . PRO A 1 213 ? 4.622 -13.586 -26.093 1.00 85.31 213 PRO A C 1
ATOM 1528 O O . PRO A 1 213 ? 4.757 -12.880 -27.091 1.00 85.31 213 PRO A O 1
ATOM 1531 N N . ASP A 1 214 ? 3.430 -14.055 -25.711 1.00 84.75 214 ASP A N 1
ATOM 1532 C CA . ASP A 1 214 ? 2.193 -13.744 -26.428 1.00 84.75 214 ASP A CA 1
ATOM 1533 C C . ASP A 1 214 ? 1.740 -12.309 -26.125 1.00 84.75 214 ASP A C 1
ATOM 1535 O O . ASP A 1 214 ? 1.214 -12.005 -25.053 1.00 84.75 214 ASP A O 1
ATOM 1539 N N . ALA A 1 215 ? 1.918 -11.421 -27.103 1.00 82.62 215 ALA A N 1
ATOM 1540 C CA . ALA A 1 215 ? 1.530 -10.017 -27.004 1.00 82.62 215 ALA A CA 1
ATOM 1541 C C . ALA A 1 215 ? 0.009 -9.806 -26.870 1.00 82.62 215 ALA A C 1
ATOM 1543 O O . ALA A 1 215 ? -0.414 -8.734 -26.439 1.00 82.62 215 ALA A O 1
ATOM 1544 N N . ASN A 1 216 ? -0.815 -10.810 -27.199 1.00 82.25 216 ASN A N 1
ATOM 1545 C CA . ASN A 1 216 ? -2.259 -10.762 -26.962 1.00 82.25 216 ASN A CA 1
ATOM 1546 C C . ASN A 1 216 ? -2.617 -11.038 -25.496 1.00 82.25 216 ASN A C 1
ATOM 1548 O O . ASN A 1 216 ? -3.699 -10.644 -25.052 1.00 82.25 216 ASN A O 1
ATOM 1552 N N . MET A 1 217 ? -1.717 -11.697 -24.760 1.00 84.44 217 MET A N 1
ATOM 1553 C CA . MET A 1 217 ? -1.870 -12.039 -23.345 1.00 84.44 217 MET A CA 1
ATOM 1554 C C . MET A 1 217 ? -1.115 -11.081 -22.424 1.00 84.44 217 MET A C 1
ATOM 1556 O O . MET A 1 217 ? -1.524 -10.913 -21.281 1.00 84.44 217 MET A O 1
ATOM 1560 N N . LEU A 1 218 ? -0.038 -10.444 -22.898 1.00 91.44 218 LEU A N 1
ATOM 1561 C CA . LEU A 1 218 ? 0.720 -9.449 -22.140 1.00 91.44 218 LEU A CA 1
ATOM 1562 C C . LEU A 1 218 ? 1.132 -8.257 -23.020 1.00 91.44 218 LEU A C 1
ATOM 1564 O O . LEU A 1 218 ? 2.134 -8.272 -23.737 1.00 91.44 218 LEU A O 1
ATOM 1568 N N . MET A 1 219 ? 0.366 -7.182 -22.903 1.00 93.38 219 MET A N 1
ATOM 1569 C CA . MET A 1 219 ? 0.623 -5.867 -23.468 1.00 93.38 219 MET A CA 1
ATOM 1570 C C . MET A 1 219 ? 1.442 -5.030 -22.480 1.00 93.38 219 MET A C 1
ATOM 1572 O O . MET A 1 219 ? 1.020 -4.761 -21.354 1.00 93.38 219 MET A O 1
ATOM 1576 N N . LEU A 1 220 ? 2.626 -4.608 -22.918 1.00 95.88 220 LEU A N 1
ATOM 1577 C CA . LEU A 1 220 ? 3.574 -3.837 -22.115 1.00 95.88 220 LEU A CA 1
ATOM 1578 C C . LEU A 1 220 ? 3.806 -2.471 -22.751 1.00 95.88 220 LEU A C 1
ATOM 1580 O O . LEU A 1 220 ? 4.220 -2.400 -23.910 1.00 95.88 220 LEU A O 1
ATOM 1584 N N . ASP A 1 221 ? 3.606 -1.418 -21.965 1.00 95.56 221 ASP A N 1
ATOM 1585 C CA . ASP A 1 221 ? 3.746 -0.024 -22.381 1.00 95.56 221 ASP A CA 1
ATOM 1586 C C . ASP A 1 221 ? 4.789 0.701 -21.505 1.00 95.56 221 ASP A C 1
ATOM 1588 O O . ASP A 1 221 ? 4.452 1.215 -20.431 1.00 95.56 221 ASP A O 1
ATOM 1592 N N . PRO A 1 222 ? 6.085 0.661 -21.879 1.00 97.12 222 PRO A N 1
ATOM 1593 C CA . PRO A 1 222 ? 7.142 1.324 -21.126 1.00 97.12 222 PRO A CA 1
ATOM 1594 C C . PRO A 1 222 ? 7.172 2.834 -21.395 1.00 97.12 222 PRO A C 1
ATOM 1596 O O . PRO A 1 222 ? 7.343 3.266 -22.533 1.00 97.12 222 PRO A O 1
ATOM 1599 N N . ILE A 1 223 ? 7.139 3.636 -20.331 1.00 96.56 223 ILE A N 1
ATOM 1600 C CA . ILE A 1 223 ? 7.330 5.088 -20.383 1.00 96.56 223 ILE A CA 1
ATOM 1601 C C . ILE A 1 223 ? 8.643 5.440 -19.681 1.00 96.56 223 ILE A C 1
ATOM 1603 O O . ILE A 1 223 ? 8.749 5.381 -18.456 1.00 96.56 223 ILE A O 1
ATOM 1607 N N . VAL A 1 224 ? 9.648 5.833 -20.469 1.00 96.69 224 VAL A N 1
ATOM 1608 C CA . VAL A 1 224 ? 10.973 6.245 -19.971 1.00 96.69 224 VAL A CA 1
ATOM 1609 C C . VAL A 1 224 ? 10.998 7.750 -19.707 1.00 96.69 224 VAL A C 1
ATOM 1611 O O . VAL A 1 224 ? 11.717 8.503 -20.360 1.00 96.69 224 VAL A O 1
ATOM 1614 N N . ARG A 1 225 ? 10.136 8.206 -18.796 1.00 93.75 225 ARG A N 1
ATOM 1615 C CA . ARG A 1 225 ? 10.027 9.610 -18.375 1.00 93.75 225 ARG A CA 1
ATOM 1616 C C . ARG A 1 225 ? 9.793 9.694 -16.877 1.00 93.75 225 ARG A C 1
ATOM 1618 O O . ARG A 1 225 ? 9.273 8.762 -16.265 1.00 93.75 225 ARG A O 1
ATOM 1625 N N . MET A 1 226 ? 10.212 10.812 -16.297 1.00 89.81 226 MET A N 1
ATOM 1626 C CA . MET A 1 226 ? 9.985 11.099 -14.889 1.00 89.81 226 MET A CA 1
ATOM 1627 C C . MET A 1 226 ? 8.573 11.650 -14.748 1.00 89.81 226 MET A C 1
ATOM 1629 O O . MET A 1 226 ? 8.206 12.550 -15.491 1.00 89.81 226 MET A O 1
ATOM 1633 N N . TYR A 1 227 ? 7.806 11.136 -13.790 1.00 89.25 227 TYR A N 1
ATOM 1634 C CA . TYR A 1 227 ? 6.624 11.848 -13.324 1.00 89.25 227 TYR A CA 1
ATOM 1635 C C . TYR A 1 227 ? 7.095 12.997 -12.431 1.00 89.25 227 TYR A C 1
ATOM 1637 O O . TYR A 1 227 ? 7.816 12.763 -11.464 1.00 89.25 227 TYR A O 1
ATOM 1645 N N . THR A 1 228 ? 6.729 14.227 -12.761 1.00 86.75 228 THR A N 1
ATOM 1646 C CA . THR A 1 228 ? 7.131 15.448 -12.046 1.00 86.75 228 THR A CA 1
ATOM 1647 C C . THR A 1 228 ? 6.022 15.980 -11.137 1.00 86.75 228 THR A C 1
ATOM 1649 O O . THR A 1 228 ? 6.270 16.797 -10.248 1.00 86.75 228 THR A O 1
ATOM 1652 N N . GLY A 1 229 ? 4.791 15.491 -11.315 1.00 84.25 229 GLY A N 1
ATOM 1653 C CA . GLY A 1 229 ? 3.618 16.004 -10.614 1.00 84.25 229 GLY A CA 1
ATOM 1654 C C . GLY A 1 229 ? 2.963 17.194 -11.310 1.00 84.25 229 GLY A C 1
ATOM 1655 O O . GLY A 1 229 ? 2.078 17.803 -10.707 1.00 84.25 229 GLY A O 1
ATOM 1656 N N . ASN A 1 230 ? 3.392 17.516 -12.533 1.00 84.94 230 ASN A N 1
ATOM 1657 C CA . ASN A 1 230 ? 2.806 18.539 -13.384 1.00 84.94 230 ASN A CA 1
ATOM 1658 C C . ASN A 1 230 ? 1.885 17.880 -14.419 1.00 84.94 230 ASN A C 1
ATOM 1660 O O . ASN A 1 230 ? 2.352 17.290 -15.390 1.00 84.94 230 ASN A O 1
ATOM 1664 N N . ASP A 1 231 ? 0.572 17.978 -14.211 1.00 76.62 231 ASP A N 1
ATOM 1665 C CA . ASP A 1 231 ? -0.416 17.316 -15.072 1.00 76.62 231 ASP A CA 1
ATOM 1666 C C . ASP A 1 231 ? -0.363 17.810 -16.535 1.00 76.62 231 ASP A C 1
ATOM 1668 O O . ASP A 1 231 ? -0.699 17.039 -17.433 1.00 76.62 231 ASP A O 1
ATOM 1672 N N . ASP A 1 232 ? 0.107 19.037 -16.798 1.00 79.94 232 ASP A N 1
ATOM 1673 C CA . ASP A 1 232 ? 0.241 19.568 -18.165 1.00 79.94 232 ASP A CA 1
ATOM 1674 C C . ASP A 1 232 ? 1.390 18.899 -18.944 1.00 79.94 232 ASP A C 1
ATOM 1676 O O . ASP A 1 232 ? 1.299 18.710 -20.157 1.00 79.94 232 ASP A O 1
ATOM 1680 N N . GLU A 1 233 ? 2.472 18.529 -18.252 1.00 81.62 233 GLU A N 1
ATOM 1681 C CA . GLU A 1 233 ? 3.660 17.897 -18.849 1.00 81.62 233 GLU A CA 1
ATOM 1682 C C . GLU A 1 233 ? 3.567 16.366 -18.837 1.00 81.62 233 GLU A C 1
ATOM 1684 O O . GLU A 1 233 ? 4.053 15.694 -19.751 1.00 81.62 233 GLU A O 1
ATOM 1689 N N . ASP A 1 234 ? 2.925 15.818 -17.805 1.00 84.75 234 ASP A N 1
ATOM 1690 C CA . ASP A 1 234 ? 2.933 14.389 -17.513 1.00 84.75 234 ASP A CA 1
ATOM 1691 C C . ASP A 1 234 ? 1.596 13.693 -17.774 1.00 84.75 234 ASP A C 1
ATOM 1693 O O . ASP A 1 234 ? 1.530 12.465 -17.742 1.00 84.75 234 ASP A O 1
ATOM 1697 N N . GLY A 1 235 ? 0.507 14.437 -17.984 1.00 79.00 235 GLY A N 1
ATOM 1698 C CA . GLY A 1 235 ? -0.852 13.890 -17.951 1.00 79.00 235 GLY A CA 1
ATOM 1699 C C . GLY A 1 235 ? -1.075 12.718 -18.907 1.00 79.00 235 GLY A C 1
ATOM 1700 O O . GLY A 1 235 ? -1.796 11.776 -18.577 1.00 79.00 235 GLY A O 1
ATOM 1701 N N . ASP A 1 236 ? -0.390 12.706 -20.051 1.00 85.44 236 ASP A N 1
ATOM 1702 C CA . ASP A 1 236 ? -0.464 11.627 -21.036 1.00 85.44 236 ASP A CA 1
ATOM 1703 C C . ASP A 1 236 ? -0.008 10.264 -20.475 1.00 85.44 236 ASP A C 1
ATOM 1705 O O . ASP A 1 236 ? -0.588 9.227 -20.811 1.00 85.44 236 ASP A O 1
ATOM 1709 N N . MET A 1 237 ? 0.966 10.246 -19.556 1.00 89.31 237 MET A N 1
ATOM 1710 C CA . MET A 1 237 ? 1.431 9.011 -18.915 1.00 89.31 237 MET A CA 1
ATOM 1711 C C . MET A 1 237 ? 0.397 8.445 -17.933 1.00 89.31 237 MET A C 1
ATOM 1713 O O . MET A 1 237 ? 0.343 7.227 -17.734 1.00 89.31 237 MET A O 1
ATOM 1717 N N . LEU A 1 238 ? -0.451 9.309 -17.366 1.00 89.38 238 LEU A N 1
ATOM 1718 C CA . LEU A 1 238 ? -1.479 8.958 -16.384 1.00 89.38 238 LEU A CA 1
ATOM 1719 C C . LEU A 1 238 ? -2.828 8.589 -17.014 1.00 89.38 238 LEU A C 1
ATOM 1721 O O . LEU A 1 238 ? -3.709 8.104 -16.305 1.00 89.38 238 LEU A O 1
ATOM 1725 N N . VAL A 1 239 ? -2.996 8.754 -18.327 1.00 87.31 239 VAL A N 1
ATOM 1726 C CA . VAL A 1 239 ? -4.226 8.392 -19.047 1.00 87.31 239 VAL A CA 1
ATOM 1727 C C . VAL A 1 239 ? -4.090 6.991 -19.660 1.00 87.31 239 VAL A C 1
ATOM 1729 O O . VAL A 1 239 ? -3.157 6.761 -20.431 1.00 87.31 239 VAL A O 1
ATOM 1732 N N . PRO A 1 240 ? -4.991 6.036 -19.363 1.00 82.06 240 PRO A N 1
ATOM 1733 C CA . PRO A 1 240 ? -4.942 4.705 -19.970 1.00 82.06 240 PRO A CA 1
ATOM 1734 C C . PRO A 1 240 ? -5.165 4.786 -21.490 1.00 82.06 240 PRO A C 1
ATOM 1736 O O . PRO A 1 240 ? -5.859 5.687 -21.968 1.00 82.06 240 PRO A O 1
ATOM 1739 N N . PRO A 1 241 ? -4.597 3.864 -22.286 1.00 74.25 241 PRO A N 1
ATOM 1740 C CA . PRO A 1 241 ? -4.727 3.921 -23.739 1.00 74.25 241 PRO A CA 1
ATOM 1741 C C . PRO A 1 241 ? -6.185 3.740 -24.176 1.00 74.25 241 PRO A C 1
ATOM 1743 O O . PRO A 1 241 ? -6.901 2.879 -23.660 1.00 74.25 241 PRO A O 1
ATOM 1746 N N . SER A 1 242 ? -6.600 4.483 -25.205 1.00 66.69 242 SER A N 1
ATOM 1747 C CA . SER A 1 242 ? -7.947 4.398 -25.794 1.00 66.69 242 SER A CA 1
ATOM 1748 C C . SER A 1 242 ? -8.284 3.007 -26.355 1.00 66.69 242 SER A C 1
ATOM 1750 O O . SER A 1 242 ? -9.454 2.670 -26.502 1.00 66.69 242 SER A O 1
ATOM 1752 N N . SER A 1 243 ? -7.261 2.198 -26.648 1.00 56.25 243 SER A N 1
ATOM 1753 C CA . SER A 1 243 ? -7.351 0.846 -27.217 1.00 56.25 243 SER A CA 1
ATOM 1754 C C . SER A 1 243 ? -7.391 -0.277 -26.168 1.00 56.25 243 SER A C 1
ATOM 1756 O O . SER A 1 243 ? -7.298 -1.451 -26.535 1.00 56.25 243 SER A O 1
ATOM 1758 N N . SER A 1 244 ? -7.473 0.051 -24.871 1.00 55.19 244 SER A N 1
ATOM 1759 C CA . SER A 1 244 ? -7.582 -0.937 -23.786 1.00 55.19 244 SER A CA 1
ATOM 1760 C C . SER A 1 244 ? -8.928 -1.669 -23.877 1.00 55.19 244 SER A C 1
ATOM 1762 O O . SER A 1 244 ? -9.968 -1.224 -23.408 1.00 55.19 244 SER A O 1
ATOM 1764 N N . SER A 1 245 ? -8.911 -2.811 -24.554 1.00 47.34 245 SER A N 1
ATOM 1765 C CA . SER A 1 245 ? -10.085 -3.543 -25.041 1.00 47.34 245 SER A CA 1
ATOM 1766 C C . SER A 1 245 ? -10.798 -4.413 -23.990 1.00 47.34 245 SER A C 1
ATOM 1768 O O . SER A 1 245 ? -11.604 -5.257 -24.365 1.00 47.34 245 SER A O 1
ATOM 1770 N N . GLY A 1 246 ? -10.539 -4.227 -22.689 1.00 48.78 246 GLY A N 1
ATOM 1771 C CA . GLY A 1 246 ? -11.022 -5.146 -21.642 1.00 48.78 246 GLY A CA 1
ATOM 1772 C C . GLY A 1 246 ? -11.721 -4.530 -20.424 1.00 48.78 246 GLY A C 1
ATOM 1773 O O . GLY A 1 246 ? -12.443 -5.239 -19.731 1.00 48.78 246 GLY A O 1
ATOM 1774 N N . GLY A 1 247 ? -11.572 -3.230 -20.157 1.00 46.06 247 GLY A N 1
ATOM 1775 C CA . GLY A 1 247 ? -11.991 -2.631 -18.884 1.00 46.06 247 GLY A CA 1
ATOM 1776 C C . GLY A 1 247 ? -12.752 -1.322 -19.069 1.00 46.06 247 GLY A C 1
ATOM 1777 O O . GLY A 1 247 ? -12.424 -0.508 -19.926 1.00 46.06 247 GLY A O 1
ATOM 1778 N N . LYS A 1 248 ? -13.802 -1.133 -18.270 1.00 51.41 248 LYS A N 1
ATOM 1779 C CA . LYS A 1 248 ? -14.768 -0.022 -18.285 1.00 51.41 248 LYS A CA 1
ATOM 1780 C C . LYS A 1 248 ? -14.148 1.357 -18.610 1.00 51.41 248 LYS A C 1
ATOM 1782 O O . LYS A 1 248 ? -13.505 1.973 -17.768 1.00 51.41 248 LYS A O 1
ATOM 1787 N N . GLY A 1 249 ? -14.461 1.904 -19.788 1.00 52.53 249 GLY A N 1
ATOM 1788 C CA . GLY A 1 249 ? -14.567 3.354 -20.010 1.00 52.53 249 GLY A CA 1
ATOM 1789 C C . GLY A 1 249 ? -13.324 4.214 -19.737 1.00 52.53 249 GLY A C 1
ATOM 1790 O O . GLY A 1 249 ? -13.472 5.302 -19.185 1.00 52.53 249 GLY A O 1
ATOM 1791 N N . GLY A 1 250 ? -12.124 3.764 -20.119 1.00 70.25 250 GLY A N 1
ATOM 1792 C CA . GLY A 1 250 ? -10.933 4.626 -20.136 1.00 70.25 250 GLY A CA 1
ATOM 1793 C C . GLY A 1 250 ? -10.397 5.019 -18.753 1.00 70.25 250 GLY A C 1
ATOM 1794 O O . GLY A 1 250 ? -9.912 6.137 -18.581 1.00 70.25 250 GLY A O 1
ATOM 1795 N N . LYS A 1 251 ? -10.477 4.121 -17.763 1.00 83.19 251 LYS A N 1
ATOM 1796 C CA . LYS A 1 251 ? -9.859 4.281 -16.433 1.00 83.19 251 LYS A CA 1
ATOM 1797 C C . LYS A 1 251 ? -8.887 3.138 -16.129 1.00 83.19 251 LYS A C 1
ATOM 1799 O O . LYS A 1 251 ? -9.014 2.054 -16.686 1.00 83.19 251 LYS A O 1
ATOM 1804 N N . TRP A 1 252 ? -7.930 3.389 -15.237 1.00 92.62 252 TRP A N 1
ATOM 1805 C CA . TRP A 1 252 ? -7.101 2.335 -14.646 1.00 92.62 252 TRP A CA 1
ATOM 1806 C C . TRP A 1 252 ? -7.912 1.527 -13.637 1.00 92.62 252 TRP A C 1
ATOM 1808 O O . TRP A 1 252 ? -8.653 2.115 -12.845 1.00 92.62 252 TRP A O 1
ATOM 1818 N N . ASP A 1 253 ? -7.727 0.209 -13.629 1.00 92.81 253 ASP A N 1
ATOM 1819 C CA . ASP A 1 253 ? -8.351 -0.663 -12.632 1.00 92.81 253 ASP A CA 1
ATOM 1820 C C . ASP A 1 253 ? -7.603 -0.567 -11.296 1.00 92.81 253 ASP A C 1
ATOM 1822 O O . ASP A 1 253 ? -8.215 -0.449 -10.236 1.00 92.81 253 ASP A O 1
ATOM 1826 N N . VAL A 1 254 ? -6.265 -0.538 -11.350 1.00 94.88 254 VAL A N 1
ATOM 1827 C CA . VAL A 1 254 ? -5.388 -0.340 -10.188 1.00 94.88 254 VAL A CA 1
ATOM 1828 C C . VAL A 1 254 ? -4.158 0.477 -10.589 1.00 94.88 254 VAL A C 1
ATOM 1830 O O . VAL A 1 254 ? -3.564 0.261 -11.646 1.00 94.88 254 VAL A O 1
ATOM 1833 N N . VAL A 1 255 ? -3.733 1.386 -9.711 1.00 97.81 255 VAL A N 1
ATOM 1834 C CA . VAL A 1 255 ? -2.450 2.091 -9.804 1.00 97.81 255 VAL A CA 1
ATOM 1835 C C . VAL A 1 255 ? -1.527 1.616 -8.688 1.00 97.81 255 VAL A C 1
ATOM 1837 O O . VAL A 1 255 ? -1.900 1.635 -7.516 1.00 97.81 255 VAL A O 1
ATOM 1840 N N . ILE A 1 256 ? -0.304 1.229 -9.041 1.00 98.62 256 ILE A N 1
ATOM 1841 C CA . ILE A 1 256 ? 0.757 0.879 -8.102 1.00 98.62 256 ILE A CA 1
ATOM 1842 C C . ILE A 1 256 ? 1.801 1.991 -8.075 1.00 98.62 256 ILE A C 1
ATOM 1844 O O . ILE A 1 256 ? 2.452 2.295 -9.073 1.00 98.62 256 ILE A O 1
ATOM 1848 N N . ASP A 1 257 ? 1.988 2.566 -6.895 1.00 98.38 257 ASP A N 1
ATOM 1849 C CA . ASP A 1 257 ? 2.948 3.626 -6.634 1.00 98.38 257 ASP A CA 1
ATOM 1850 C C . ASP A 1 257 ? 4.157 3.089 -5.851 1.00 98.38 257 ASP A C 1
ATOM 1852 O O . ASP A 1 257 ? 4.080 2.763 -4.662 1.00 98.38 257 ASP A O 1
ATOM 1856 N N . ALA A 1 258 ? 5.303 3.046 -6.523 1.00 97.56 258 ALA A N 1
ATOM 1857 C CA . ALA A 1 258 ? 6.592 2.635 -5.981 1.00 97.56 258 ALA A CA 1
ATOM 1858 C C . ALA A 1 258 ? 7.659 3.744 -6.096 1.00 97.56 258 ALA A C 1
ATOM 1860 O O . ALA A 1 258 ? 8.856 3.452 -6.072 1.00 97.56 258 ALA A O 1
ATOM 1861 N N . ILE A 1 259 ? 7.232 5.011 -6.181 1.00 95.25 259 ILE A N 1
ATOM 1862 C CA . ILE A 1 259 ? 8.111 6.191 -6.143 1.00 95.25 259 ILE A CA 1
ATOM 1863 C C . ILE A 1 259 ? 8.777 6.300 -4.761 1.00 95.25 259 ILE A C 1
ATOM 1865 O O . ILE A 1 259 ? 8.189 5.903 -3.756 1.00 95.25 259 ILE A O 1
ATOM 1869 N N . ASP A 1 260 ? 9.985 6.847 -4.669 1.00 87.69 260 ASP A N 1
ATOM 1870 C CA . ASP A 1 260 ? 10.685 7.103 -3.402 1.00 87.69 260 ASP A CA 1
ATOM 1871 C C . ASP A 1 260 ? 10.756 8.596 -3.020 1.00 87.69 260 ASP A C 1
ATOM 1873 O O . ASP A 1 260 ? 10.932 8.920 -1.842 1.00 87.69 260 ASP A O 1
ATOM 1877 N N . ASP A 1 261 ? 10.544 9.497 -3.980 1.00 88.50 261 ASP A N 1
ATOM 1878 C CA . ASP A 1 261 ? 10.423 10.939 -3.768 1.00 88.50 261 ASP A CA 1
ATOM 1879 C C . ASP A 1 261 ? 9.051 11.359 -3.195 1.00 88.50 261 ASP A C 1
ATOM 1881 O O . ASP A 1 261 ? 7.989 11.014 -3.717 1.00 88.50 261 ASP A O 1
ATOM 1885 N N . VAL A 1 262 ? 9.063 12.142 -2.110 1.00 89.38 262 VAL A N 1
ATOM 1886 C CA . VAL A 1 262 ? 7.850 12.519 -1.358 1.00 89.38 262 VAL A CA 1
ATOM 1887 C C . VAL A 1 262 ? 6.918 13.453 -2.147 1.00 89.38 262 VAL A C 1
ATOM 1889 O O . VAL A 1 262 ? 5.722 13.146 -2.205 1.00 89.38 262 VAL A O 1
ATOM 1892 N N . PRO A 1 263 ? 7.378 14.599 -2.698 1.00 90.06 263 PRO A N 1
ATOM 1893 C CA . PRO A 1 263 ? 6.538 15.479 -3.509 1.00 90.06 263 PRO A CA 1
ATOM 1894 C C . PRO A 1 263 ? 5.840 14.749 -4.653 1.00 90.06 263 PRO A C 1
ATOM 1896 O O . PRO A 1 263 ? 4.614 14.833 -4.757 1.00 90.06 263 PRO A O 1
ATOM 1899 N N . THR A 1 264 ? 6.608 14.001 -5.442 1.00 92.19 264 THR A N 1
ATOM 1900 C CA . THR A 1 264 ? 6.134 13.297 -6.636 1.00 92.19 264 THR A CA 1
ATOM 1901 C C . THR A 1 264 ? 5.121 12.214 -6.270 1.00 92.19 264 THR A C 1
ATOM 1903 O O . THR A 1 264 ? 4.013 12.178 -6.809 1.00 92.19 264 THR A O 1
ATOM 1906 N N . LYS A 1 265 ? 5.440 11.397 -5.255 1.00 94.94 265 LYS A N 1
ATOM 1907 C CA . LYS A 1 265 ? 4.529 10.385 -4.703 1.00 94.94 265 LYS A CA 1
ATOM 1908 C C . LYS A 1 265 ? 3.203 10.989 -4.242 1.00 94.94 265 LYS A C 1
ATOM 1910 O O . LYS A 1 265 ? 2.130 10.483 -4.565 1.00 94.94 265 LYS A O 1
ATOM 1915 N N . ALA A 1 266 ? 3.258 12.068 -3.462 1.00 94.56 266 ALA A N 1
ATOM 1916 C CA . ALA A 1 266 ? 2.051 12.703 -2.949 1.00 94.56 266 ALA A CA 1
ATOM 1917 C C . ALA A 1 266 ? 1.203 13.319 -4.073 1.00 94.56 266 ALA A C 1
ATOM 1919 O O . ALA A 1 266 ? -0.022 13.274 -3.975 1.00 94.56 266 ALA A O 1
ATOM 1920 N N . SER A 1 267 ? 1.831 13.858 -5.125 1.00 94.75 267 SER A N 1
ATOM 1921 C CA . SER A 1 267 ? 1.111 14.360 -6.301 1.00 94.75 267 SER A CA 1
ATOM 1922 C C . SER A 1 267 ? 0.364 13.234 -7.020 1.00 94.75 267 SER A C 1
ATOM 1924 O O . SER A 1 267 ? -0.838 13.354 -7.246 1.00 94.75 267 SER A O 1
ATOM 1926 N N . LEU A 1 268 ? 1.030 12.092 -7.244 1.00 95.88 268 LEU A N 1
ATOM 1927 C CA . LEU A 1 268 ? 0.438 10.917 -7.893 1.00 95.88 268 LEU A CA 1
ATOM 1928 C C . LEU A 1 268 ? -0.779 10.394 -7.115 1.00 95.88 268 LEU A C 1
ATOM 1930 O O . LEU A 1 268 ? -1.854 10.187 -7.677 1.00 95.88 268 LEU A O 1
ATOM 1934 N N . ILE A 1 269 ? -0.621 10.221 -5.797 1.00 96.56 269 ILE A N 1
ATOM 1935 C CA . ILE A 1 269 ? -1.708 9.784 -4.911 1.00 96.56 269 ILE A CA 1
ATOM 1936 C C . ILE A 1 269 ? -2.869 10.781 -4.967 1.00 96.56 269 ILE A C 1
ATOM 1938 O O . ILE A 1 269 ? -4.024 10.370 -5.056 1.00 96.56 269 ILE A O 1
ATOM 1942 N N . ALA A 1 270 ? -2.587 12.085 -4.922 1.00 94.25 270 ALA A N 1
ATOM 1943 C CA . ALA A 1 270 ? -3.620 13.111 -4.967 1.00 94.25 270 ALA A CA 1
ATOM 1944 C C . ALA A 1 270 ? -4.366 13.121 -6.312 1.00 94.25 270 ALA A C 1
ATOM 1946 O O . ALA A 1 270 ? -5.594 13.208 -6.315 1.00 94.25 270 ALA A O 1
ATOM 1947 N N . HIS A 1 271 ? -3.655 12.982 -7.437 1.00 93.44 271 HIS A N 1
ATOM 1948 C CA . HIS A 1 271 ? -4.236 12.899 -8.779 1.00 93.44 271 HIS A CA 1
ATOM 1949 C C . HIS A 1 271 ? -5.278 11.772 -8.864 1.00 93.44 271 HIS A C 1
ATOM 1951 O O . HIS A 1 271 ? -6.445 12.018 -9.179 1.00 93.44 271 HIS A O 1
ATOM 1957 N N . PHE A 1 272 ? -4.903 10.547 -8.485 1.00 94.31 272 PHE A N 1
ATOM 1958 C CA . PHE A 1 272 ? -5.815 9.400 -8.547 1.00 94.31 272 PHE A CA 1
ATOM 1959 C C . PHE A 1 272 ? -6.882 9.395 -7.450 1.00 94.31 272 PHE A C 1
ATOM 1961 O O . PHE A 1 272 ? -8.009 8.953 -7.681 1.00 94.31 272 PHE A O 1
ATOM 1968 N N . ALA A 1 273 ? -6.593 9.970 -6.280 1.00 92.00 273 ALA A N 1
ATOM 1969 C CA . ALA A 1 273 ? -7.614 10.180 -5.263 1.00 92.00 273 ALA A CA 1
ATOM 1970 C C . ALA A 1 273 ? -8.732 11.102 -5.780 1.00 92.00 273 ALA A C 1
ATOM 1972 O O . ALA A 1 273 ? -9.904 10.823 -5.526 1.00 92.00 273 ALA A O 1
ATOM 1973 N N . ARG A 1 274 ? -8.416 12.162 -6.539 1.00 90.12 274 ARG A N 1
ATOM 1974 C CA . ARG A 1 274 ? -9.424 13.070 -7.127 1.00 90.12 274 ARG A CA 1
ATOM 1975 C C . ARG A 1 274 ? -10.323 12.376 -8.148 1.00 90.12 274 ARG A C 1
ATOM 1977 O O . ARG A 1 274 ? -11.524 12.626 -8.151 1.00 90.12 274 ARG A O 1
ATOM 1984 N N . SER A 1 275 ? -9.769 11.486 -8.967 1.00 88.19 275 SER A N 1
ATOM 1985 C CA . SER A 1 275 ? -10.518 10.723 -9.977 1.00 88.19 275 SER A CA 1
ATOM 1986 C C . SER A 1 275 ? -11.158 9.433 -9.441 1.00 88.19 275 SER A C 1
ATOM 1988 O O . SER A 1 275 ? -11.817 8.708 -10.194 1.00 88.19 275 SER A O 1
ATOM 1990 N N . ASN A 1 276 ? -11.016 9.184 -8.133 1.00 88.31 276 ASN A N 1
ATOM 1991 C CA . ASN A 1 276 ? -11.486 7.995 -7.425 1.00 88.31 276 ASN A CA 1
ATOM 1992 C C . ASN A 1 276 ? -10.981 6.685 -8.051 1.00 88.31 276 ASN A C 1
ATOM 1994 O O . ASN A 1 276 ? -11.734 5.723 -8.198 1.00 88.31 276 ASN A O 1
ATOM 1998 N N . VAL A 1 277 ? -9.709 6.679 -8.445 1.00 91.62 277 VAL A N 1
ATOM 1999 C CA . VAL A 1 277 ? -8.995 5.495 -8.926 1.00 91.62 277 VAL A CA 1
ATOM 2000 C C . VAL A 1 277 ? -8.254 4.854 -7.757 1.00 91.62 277 VAL A C 1
ATOM 2002 O O . VAL A 1 277 ? -7.694 5.543 -6.901 1.00 91.62 277 VAL A O 1
ATOM 2005 N N . ARG A 1 278 ? -8.263 3.522 -7.723 1.00 92.75 278 ARG A N 1
ATOM 2006 C CA . ARG A 1 278 ? -7.636 2.716 -6.679 1.00 92.75 278 ARG A CA 1
ATOM 2007 C C . ARG A 1 278 ? -6.112 2.855 -6.710 1.00 92.75 278 ARG A C 1
ATOM 2009 O O . ARG A 1 278 ? -5.494 2.560 -7.731 1.00 92.75 278 ARG A O 1
ATOM 2016 N N . VAL A 1 279 ? -5.504 3.237 -5.583 1.00 97.19 279 VAL A N 1
ATOM 2017 C CA . VAL A 1 279 ? -4.040 3.347 -5.444 1.00 97.19 279 VAL A CA 1
ATOM 2018 C C . VAL A 1 279 ? -3.509 2.376 -4.390 1.00 97.19 279 VAL A C 1
ATOM 2020 O O . VAL A 1 279 ? -3.973 2.357 -3.248 1.00 97.19 279 VAL A O 1
ATOM 2023 N N . LEU A 1 280 ? -2.482 1.614 -4.763 1.00 97.88 280 LEU A N 1
ATOM 2024 C CA . LEU A 1 280 ? -1.682 0.770 -3.881 1.00 97.88 280 LEU A CA 1
ATOM 2025 C C . LEU A 1 280 ? -0.264 1.346 -3.814 1.00 97.88 280 LEU A C 1
ATOM 2027 O O . LEU A 1 280 ? 0.453 1.353 -4.811 1.00 97.88 280 LEU A O 1
ATOM 2031 N N . SER A 1 281 ? 0.153 1.856 -2.658 1.00 98.12 281 SER A N 1
ATOM 2032 C CA . SER A 1 281 ? 1.409 2.608 -2.531 1.00 98.12 281 SER A CA 1
ATOM 2033 C C . SER A 1 281 ? 2.405 1.934 -1.587 1.00 98.12 281 SER A C 1
ATOM 2035 O O . SER A 1 281 ? 2.058 1.502 -0.489 1.00 98.12 281 SER A O 1
ATOM 2037 N N . CYS A 1 282 ? 3.675 1.861 -1.982 1.00 97.31 282 CYS A N 1
ATOM 2038 C CA . CYS A 1 282 ? 4.754 1.418 -1.101 1.00 97.31 282 CYS A CA 1
ATOM 2039 C C . CYS A 1 282 ? 5.353 2.583 -0.313 1.00 97.31 282 CYS A C 1
ATOM 2041 O O . CYS A 1 282 ? 5.671 3.636 -0.875 1.00 97.31 282 CYS A O 1
ATOM 2043 N N . MET A 1 283 ? 5.582 2.351 0.978 1.00 95.19 283 MET A N 1
ATOM 2044 C CA . MET A 1 283 ? 6.323 3.241 1.869 1.00 95.19 283 MET A CA 1
ATOM 2045 C C . MET A 1 283 ? 7.802 2.812 1.971 1.00 95.19 283 MET A C 1
ATOM 2047 O O . MET A 1 283 ? 8.333 2.137 1.088 1.00 95.19 283 MET A O 1
ATOM 2051 N N . GLY A 1 284 ? 8.524 3.249 3.007 1.00 89.94 284 GLY A N 1
ATOM 2052 C CA . GLY A 1 284 ? 9.978 3.108 3.071 1.00 89.94 284 GLY A CA 1
ATOM 2053 C C . GLY A 1 284 ? 10.456 1.675 3.340 1.00 89.94 284 GLY A C 1
ATOM 2054 O O . GLY A 1 284 ? 10.278 1.154 4.443 1.00 89.94 284 GLY A O 1
ATOM 2055 N N . ALA A 1 285 ? 11.167 1.078 2.379 1.00 90.56 285 ALA A N 1
ATOM 2056 C CA . ALA A 1 285 ? 11.860 -0.211 2.541 1.00 90.56 285 ALA A CA 1
ATOM 2057 C C . ALA A 1 285 ? 13.315 -0.081 3.049 1.00 90.56 285 ALA A C 1
ATOM 2059 O O . ALA A 1 285 ? 13.917 -1.062 3.479 1.00 90.56 285 ALA A O 1
ATOM 2060 N N . GLY A 1 286 ? 13.908 1.115 2.961 1.00 89.00 286 GLY A N 1
ATOM 2061 C CA . GLY A 1 286 ? 15.328 1.332 3.249 1.00 89.00 286 GLY A CA 1
ATOM 2062 C C . GLY A 1 286 ? 15.685 1.248 4.734 1.00 89.00 286 GLY A C 1
ATOM 2063 O O . GLY A 1 286 ? 14.950 1.739 5.589 1.00 89.00 286 GLY A O 1
ATOM 2064 N N . GLY A 1 287 ? 16.849 0.660 5.022 1.00 87.75 287 GLY A N 1
ATOM 2065 C CA . GLY A 1 287 ? 17.392 0.484 6.369 1.00 87.75 287 GLY A CA 1
ATOM 2066 C C . GLY A 1 287 ? 16.570 -0.445 7.263 1.00 87.75 287 GLY A C 1
ATOM 2067 O O . GLY A 1 287 ? 16.602 -0.276 8.478 1.00 87.75 287 GLY A O 1
ATOM 2068 N N . LYS A 1 288 ? 15.829 -1.382 6.665 1.00 89.31 288 LYS A N 1
ATOM 2069 C CA . LYS A 1 288 ? 14.994 -2.395 7.323 1.00 89.31 288 LYS A CA 1
ATOM 2070 C C . LYS A 1 288 ? 15.417 -3.790 6.847 1.00 89.31 288 LYS A C 1
ATOM 2072 O O . LYS A 1 288 ? 15.956 -3.915 5.742 1.00 89.31 288 LYS A O 1
ATOM 2077 N N . ALA A 1 289 ? 15.198 -4.809 7.667 1.00 90.81 289 ALA A N 1
ATOM 2078 C CA . ALA A 1 289 ? 15.651 -6.176 7.419 1.00 90.81 289 ALA A CA 1
ATOM 2079 C C . ALA A 1 289 ? 14.636 -7.268 7.781 1.00 90.81 289 ALA A C 1
ATOM 2081 O O . ALA A 1 289 ? 14.797 -8.394 7.318 1.00 90.81 289 ALA A O 1
ATOM 2082 N N . ASP A 1 290 ? 13.620 -6.966 8.591 1.00 90.31 290 ASP A N 1
ATOM 2083 C CA . ASP A 1 290 ? 12.650 -7.929 9.102 1.00 90.31 290 ASP A CA 1
ATOM 2084 C C . ASP A 1 290 ? 11.377 -7.954 8.232 1.00 90.31 290 ASP A C 1
ATOM 2086 O O . ASP A 1 290 ? 10.489 -7.100 8.385 1.00 90.31 290 ASP A O 1
ATOM 2090 N N . PRO A 1 291 ? 11.237 -8.943 7.327 1.00 90.31 291 PRO A N 1
ATOM 2091 C CA . PRO A 1 291 ? 10.075 -9.040 6.455 1.00 90.31 291 PRO A CA 1
ATOM 2092 C C . PRO A 1 291 ? 8.793 -9.423 7.198 1.00 90.31 291 PRO A C 1
ATOM 2094 O O . PRO A 1 291 ? 7.702 -9.165 6.696 1.00 90.31 291 PRO A O 1
ATOM 2097 N N . THR A 1 292 ? 8.890 -9.990 8.407 1.00 88.62 292 THR A N 1
ATOM 2098 C CA . THR A 1 292 ? 7.714 -10.367 9.213 1.00 88.62 292 THR A CA 1
ATOM 2099 C C . THR A 1 292 ? 6.970 -9.149 9.762 1.00 88.62 292 THR A C 1
ATOM 2101 O O . THR A 1 292 ? 5.874 -9.264 10.308 1.00 88.62 292 THR A O 1
ATOM 2104 N N . ARG A 1 293 ? 7.561 -7.959 9.604 1.00 88.31 293 ARG A N 1
ATOM 2105 C CA . ARG A 1 293 ? 7.014 -6.676 10.045 1.00 88.31 293 ARG A CA 1
ATOM 2106 C C . ARG A 1 293 ? 6.484 -5.830 8.900 1.00 88.31 293 ARG A C 1
ATOM 2108 O O . ARG A 1 293 ? 6.285 -4.634 9.111 1.00 88.31 293 ARG A O 1
ATOM 2115 N N . VAL A 1 294 ? 6.281 -6.410 7.720 1.00 91.81 294 VAL A N 1
ATOM 2116 C CA . VAL A 1 294 ? 5.547 -5.767 6.628 1.00 91.81 294 VAL A CA 1
ATOM 2117 C C . VAL A 1 294 ? 4.051 -5.810 6.942 1.00 91.81 294 VAL A C 1
ATOM 2119 O O . VAL A 1 294 ? 3.509 -6.858 7.275 1.00 91.81 294 VAL A O 1
ATOM 2122 N N . HIS A 1 295 ? 3.401 -4.657 6.841 1.00 90.50 295 HIS A N 1
ATOM 2123 C CA . HIS A 1 295 ? 1.983 -4.443 7.112 1.00 90.50 295 HIS A CA 1
ATOM 2124 C C . HIS A 1 295 ? 1.328 -3.796 5.902 1.00 90.50 295 HIS A C 1
ATOM 2126 O O . HIS A 1 295 ? 1.981 -3.089 5.127 1.00 90.50 295 HIS A O 1
ATOM 2132 N N . ILE A 1 296 ? 0.021 -3.998 5.788 1.00 92.31 296 ILE A N 1
ATOM 2133 C CA . ILE A 1 296 ? -0.821 -3.332 4.802 1.00 92.31 296 ILE A CA 1
ATOM 2134 C C . ILE A 1 296 ? -1.931 -2.610 5.571 1.00 92.31 296 ILE A C 1
ATOM 2136 O O . ILE A 1 296 ? -2.517 -3.189 6.483 1.00 92.31 296 ILE A O 1
ATOM 2140 N N . SER A 1 297 ? -2.196 -1.344 5.260 1.00 88.25 297 SER A N 1
ATOM 2141 C CA . SER A 1 297 ? -3.233 -0.552 5.938 1.00 88.25 297 SER A CA 1
ATOM 2142 C C . SER A 1 297 ? -3.621 0.690 5.131 1.00 88.25 297 SER A C 1
ATOM 2144 O O . SER A 1 297 ? -3.046 0.948 4.078 1.00 88.25 297 SER A O 1
ATOM 2146 N N . ASP A 1 298 ? -4.515 1.528 5.660 1.00 87.31 298 ASP A N 1
ATOM 2147 C CA . ASP A 1 298 ? -4.641 2.925 5.228 1.00 87.31 298 ASP A CA 1
ATOM 2148 C C . ASP A 1 298 ? -3.365 3.729 5.551 1.00 87.31 298 ASP A C 1
ATOM 2150 O O . ASP A 1 298 ? -2.532 3.341 6.385 1.00 87.31 298 ASP A O 1
ATOM 2154 N N . LEU A 1 299 ? -3.204 4.888 4.911 1.00 88.19 299 LEU A N 1
ATOM 2155 C CA . LEU A 1 299 ? -2.013 5.712 5.094 1.00 88.19 299 LEU A CA 1
ATOM 2156 C C . LEU A 1 299 ? -1.923 6.313 6.509 1.00 88.19 299 LEU A C 1
ATOM 2158 O O . LEU A 1 299 ? -0.810 6.506 7.008 1.00 88.19 299 LEU A O 1
ATOM 2162 N N . ARG A 1 300 ? -3.036 6.622 7.188 1.00 83.12 300 ARG A N 1
ATOM 2163 C CA . ARG A 1 300 ? -3.026 7.137 8.573 1.00 83.12 300 ARG A CA 1
ATOM 2164 C C . ARG A 1 300 ? -2.502 6.110 9.571 1.00 83.12 300 ARG A C 1
ATOM 2166 O O . ARG A 1 300 ? -1.819 6.511 10.516 1.00 83.12 300 ARG A O 1
ATOM 2173 N N . SER A 1 301 ? -2.779 4.831 9.351 1.00 77.75 301 SER A N 1
ATOM 2174 C CA . SER A 1 301 ? -2.288 3.706 10.149 1.00 77.75 301 SER A CA 1
ATOM 2175 C C . SER A 1 301 ? -0.784 3.505 10.086 1.00 77.75 301 SER A C 1
ATOM 2177 O O . SE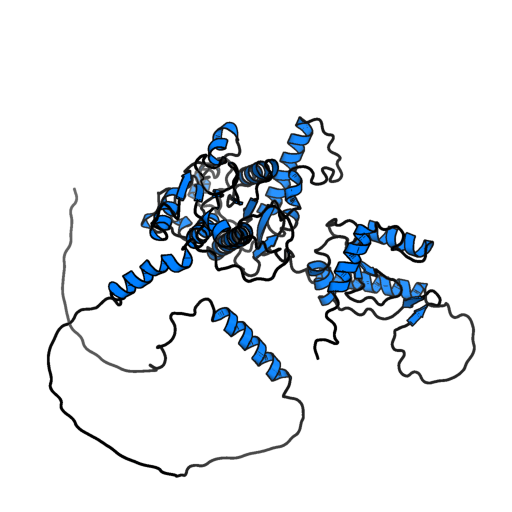R A 1 301 ? -0.197 3.097 11.087 1.00 77.75 301 SER A O 1
ATOM 2179 N N . ALA A 1 302 ? -0.156 3.818 8.950 1.00 82.44 302 ALA A N 1
ATOM 2180 C CA . ALA A 1 302 ? 1.257 3.538 8.743 1.00 82.44 302 ALA A CA 1
ATOM 2181 C C . ALA A 1 302 ? 2.148 4.226 9.795 1.00 82.44 302 ALA A C 1
ATOM 2183 O O . ALA A 1 302 ? 2.316 5.455 9.819 1.00 82.44 302 ALA A O 1
ATOM 2184 N N . SER A 1 303 ? 2.738 3.417 10.669 1.00 76.75 303 SER A N 1
ATOM 2185 C CA . SER A 1 303 ? 3.541 3.847 11.808 1.00 76.75 303 SER A CA 1
ATOM 2186 C C . SER A 1 303 ? 5.018 3.512 11.614 1.00 76.75 303 SER A C 1
ATOM 2188 O O . SER A 1 303 ? 5.383 2.634 10.836 1.00 76.75 303 SER A O 1
ATOM 2190 N N . ARG A 1 304 ? 5.890 4.247 12.322 1.00 78.56 304 ARG A N 1
ATOM 2191 C CA . ARG A 1 304 ? 7.360 4.076 12.289 1.00 78.56 304 ARG A CA 1
ATOM 2192 C C . ARG A 1 304 ? 7.979 4.126 10.887 1.00 78.56 304 ARG A C 1
ATOM 2194 O O . ARG A 1 304 ? 9.102 3.674 10.686 1.00 78.56 304 ARG A O 1
ATOM 2201 N N . ASP A 1 305 ? 7.277 4.748 9.949 1.00 83.56 305 ASP A N 1
ATOM 2202 C CA . ASP A 1 305 ? 7.714 4.917 8.575 1.00 83.56 305 ASP A CA 1
ATOM 2203 C C . ASP A 1 305 ? 7.845 6.418 8.244 1.00 83.56 305 ASP A C 1
ATOM 2205 O O . ASP A 1 305 ? 6.831 7.125 8.164 1.00 83.56 305 ASP A O 1
ATOM 2209 N N . PRO A 1 306 ? 9.081 6.940 8.101 1.00 83.19 306 PRO A N 1
ATOM 2210 C CA . PRO A 1 306 ? 9.309 8.350 7.791 1.00 83.19 306 PRO A CA 1
ATOM 2211 C C . PRO A 1 306 ? 8.720 8.780 6.445 1.00 83.19 306 PRO A C 1
ATOM 2213 O O . PRO A 1 306 ? 8.231 9.904 6.337 1.00 83.19 306 PRO A O 1
ATOM 2216 N N . LEU A 1 307 ? 8.728 7.891 5.443 1.00 89.38 307 LEU A N 1
ATOM 2217 C CA . LEU A 1 307 ? 8.157 8.175 4.128 1.00 89.38 307 LEU A CA 1
ATOM 2218 C C . LEU A 1 307 ? 6.637 8.324 4.249 1.00 89.38 307 LEU A C 1
ATOM 2220 O O . LEU A 1 307 ? 6.092 9.337 3.817 1.00 89.38 307 LEU A O 1
ATOM 2224 N N . ALA A 1 308 ? 5.966 7.408 4.953 1.00 88.06 308 ALA A N 1
ATOM 2225 C CA . ALA A 1 308 ? 4.528 7.519 5.209 1.00 88.06 308 ALA A CA 1
ATOM 2226 C C . ALA A 1 308 ? 4.162 8.810 5.959 1.00 88.06 308 ALA A C 1
ATOM 2228 O O . ALA A 1 308 ? 3.196 9.494 5.613 1.00 88.06 308 ALA A O 1
ATOM 2229 N N . ALA A 1 309 ? 4.948 9.185 6.975 1.00 81.62 309 ALA A N 1
ATOM 2230 C CA . ALA A 1 309 ? 4.736 10.426 7.717 1.00 81.62 309 ALA A CA 1
ATOM 2231 C C . ALA A 1 309 ? 4.869 11.671 6.824 1.00 81.62 309 ALA A C 1
ATOM 2233 O O . ALA A 1 309 ? 4.010 12.557 6.886 1.00 81.62 309 ALA A O 1
ATOM 2234 N N . ALA A 1 310 ? 5.900 11.716 5.979 1.00 82.94 310 ALA A N 1
ATOM 2235 C CA . ALA A 1 310 ? 6.146 12.821 5.060 1.00 82.94 310 ALA A CA 1
ATOM 2236 C C . ALA A 1 310 ? 5.055 12.925 3.980 1.00 82.94 310 ALA A C 1
ATOM 2238 O O . ALA A 1 310 ? 4.522 14.012 3.750 1.00 82.94 310 ALA A O 1
ATOM 2239 N N . VAL A 1 311 ? 4.638 11.799 3.391 1.00 90.19 311 VAL A N 1
ATOM 2240 C CA . VAL A 1 311 ? 3.546 11.744 2.401 1.00 90.19 311 VAL A CA 1
ATOM 2241 C C . VAL A 1 311 ? 2.234 12.233 3.011 1.00 90.19 311 VAL A C 1
ATOM 2243 O O . VAL A 1 311 ? 1.572 13.089 2.427 1.00 90.19 311 VAL A O 1
ATOM 2246 N N . ARG A 1 312 ? 1.882 11.797 4.230 1.00 87.25 312 ARG A N 1
ATOM 2247 C CA . ARG A 1 312 ? 0.694 12.309 4.944 1.00 87.25 312 ARG A CA 1
ATOM 2248 C C . ARG A 1 312 ? 0.721 13.820 5.121 1.00 87.25 312 ARG A C 1
ATOM 2250 O O . ARG A 1 312 ? -0.300 14.483 4.946 1.00 87.25 312 ARG A O 1
ATOM 2257 N N . GLN A 1 313 ? 1.862 14.366 5.536 1.00 83.56 313 GLN A N 1
ATOM 2258 C CA . GLN A 1 313 ? 2.012 15.809 5.717 1.00 83.56 313 GLN A CA 1
ATOM 2259 C C . GLN A 1 313 ? 1.878 16.545 4.382 1.00 83.56 313 GLN A C 1
ATOM 2261 O O . GLN A 1 313 ? 1.177 17.556 4.317 1.00 83.56 313 GLN A O 1
ATOM 2266 N N . ARG A 1 314 ? 2.481 16.008 3.316 1.00 88.06 314 ARG A N 1
ATOM 2267 C CA . ARG A 1 314 ? 2.419 16.590 1.976 1.00 88.06 314 ARG A CA 1
ATOM 2268 C C . ARG A 1 314 ? 1.005 16.566 1.395 1.00 88.06 314 ARG A C 1
ATOM 2270 O O . ARG A 1 314 ? 0.550 17.607 0.939 1.00 88.06 314 ARG A O 1
ATOM 2277 N N . LEU A 1 315 ? 0.273 15.455 1.494 1.00 88.19 315 LEU A N 1
ATOM 2278 C CA . LEU A 1 315 ? -1.126 15.365 1.046 1.00 88.19 315 LEU A CA 1
ATOM 2279 C C . LEU A 1 315 ? -2.028 16.367 1.778 1.00 88.19 315 LEU A C 1
ATOM 2281 O O . LEU A 1 315 ? -2.821 17.066 1.154 1.00 88.19 315 LEU A O 1
ATOM 2285 N N . ARG A 1 316 ? -1.861 16.512 3.101 1.00 83.44 316 ARG A N 1
ATOM 2286 C CA . ARG A 1 316 ? -2.589 17.532 3.876 1.00 83.44 316 ARG A CA 1
ATOM 2287 C C . ARG A 1 316 ? -2.241 18.951 3.440 1.00 83.44 316 ARG A C 1
ATOM 2289 O O . ARG A 1 316 ? -3.111 19.816 3.471 1.00 83.44 316 ARG A O 1
ATOM 2296 N N . LEU A 1 317 ? -0.988 19.213 3.070 1.00 83.25 317 LEU A N 1
ATOM 2297 C CA . LEU A 1 317 ? -0.583 20.512 2.540 1.00 83.25 317 LEU A CA 1
ATOM 2298 C C . LEU A 1 317 ? -1.247 20.786 1.185 1.00 83.25 317 LEU A C 1
ATOM 2300 O O . LEU A 1 317 ? -1.811 21.863 1.023 1.00 83.25 317 LEU A O 1
ATOM 2304 N N . LEU A 1 318 ? -1.254 19.809 0.271 1.00 86.25 318 LEU A N 1
ATOM 2305 C CA . LEU A 1 318 ? -1.947 19.908 -1.019 1.00 86.25 318 LEU A CA 1
ATOM 2306 C C . LEU A 1 318 ? -3.445 20.191 -0.825 1.00 86.25 318 LEU A C 1
ATOM 2308 O O . LEU A 1 318 ? -3.959 21.164 -1.369 1.00 86.25 318 LEU A O 1
ATOM 2312 N N . GLY A 1 319 ? -4.121 19.434 0.047 1.00 83.50 319 GLY A N 1
ATOM 2313 C CA . GLY A 1 319 ? -5.533 19.674 0.367 1.00 83.50 319 GLY A CA 1
ATOM 2314 C C . GLY A 1 319 ? -5.798 21.062 0.967 1.00 83.50 319 GLY A C 1
ATOM 2315 O O . GLY A 1 319 ? -6.797 21.701 0.645 1.00 83.50 319 GLY A O 1
ATOM 2316 N N . LYS A 1 320 ? -4.885 21.588 1.798 1.00 78.75 320 LYS A N 1
ATOM 2317 C CA . LYS A 1 320 ? -4.977 22.966 2.318 1.00 78.75 320 LYS A CA 1
ATOM 2318 C C . LYS A 1 320 ? -4.771 24.022 1.229 1.00 78.75 320 LYS A C 1
ATOM 2320 O O . LYS A 1 320 ? -5.426 25.060 1.278 1.00 78.75 320 LYS A O 1
ATOM 2325 N N . MET A 1 321 ? -3.847 23.802 0.294 1.00 84.19 321 MET A N 1
ATOM 2326 C CA . MET A 1 321 ? -3.601 24.728 -0.817 1.00 84.19 321 MET A CA 1
ATOM 2327 C C . MET A 1 321 ? -4.836 24.840 -1.713 1.00 84.19 321 MET A C 1
ATOM 2329 O O . MET A 1 321 ? -5.259 25.950 -2.021 1.00 84.19 321 MET A O 1
ATOM 2333 N N . GLU A 1 322 ? -5.473 23.716 -2.034 1.00 84.31 322 GLU A N 1
ATOM 2334 C CA . GLU A 1 322 ? -6.713 23.700 -2.817 1.00 84.31 322 GLU A CA 1
ATOM 2335 C C . GLU A 1 322 ? -7.889 24.332 -2.079 1.00 84.31 322 GLU A C 1
ATOM 2337 O O . GLU A 1 322 ? -8.599 25.151 -2.655 1.00 84.31 322 GLU A O 1
ATOM 2342 N N . ALA A 1 323 ? -8.068 24.024 -0.790 1.00 77.56 323 ALA A N 1
ATOM 2343 C CA . ALA A 1 323 ? -9.116 24.646 0.017 1.00 77.56 323 ALA A CA 1
ATOM 2344 C C . ALA A 1 323 ? -8.972 26.178 0.048 1.00 77.56 323 ALA A C 1
ATOM 2346 O O . ALA A 1 323 ? -9.965 26.891 -0.080 1.00 77.56 323 ALA A O 1
ATOM 2347 N N . ARG A 1 324 ? -7.735 26.691 0.155 1.00 80.12 324 ARG A N 1
ATOM 2348 C CA . ARG A 1 324 ? -7.450 28.132 0.042 1.00 80.12 324 ARG A CA 1
ATOM 2349 C C . ARG A 1 324 ? -7.793 28.678 -1.341 1.00 80.12 324 ARG A C 1
ATOM 2351 O O . ARG A 1 324 ? -8.420 29.729 -1.412 1.00 80.12 324 ARG A O 1
ATOM 2358 N N . GLY A 1 325 ? -7.412 27.973 -2.408 1.00 82.81 325 GLY A N 1
ATOM 2359 C CA . GLY A 1 325 ? -7.737 28.356 -3.786 1.00 82.81 325 GLY A CA 1
ATOM 2360 C C . GLY A 1 325 ? -9.244 28.410 -4.054 1.00 82.81 325 GLY A C 1
ATOM 2361 O O . GLY A 1 325 ? -9.712 29.304 -4.747 1.00 82.81 325 GLY A O 1
ATOM 2362 N N . ALA A 1 326 ? -10.014 27.515 -3.433 1.00 81.94 326 ALA A N 1
ATOM 2363 C CA . ALA A 1 326 ? -11.473 27.464 -3.526 1.00 81.94 326 ALA A CA 1
ATOM 2364 C C . ALA A 1 326 ? -12.206 28.398 -2.537 1.00 81.94 326 ALA A C 1
ATOM 2366 O O . ALA A 1 326 ? -13.431 28.359 -2.450 1.00 81.94 326 ALA A O 1
ATOM 2367 N N . GLY A 1 327 ? -11.489 29.212 -1.750 1.00 78.06 327 GLY A N 1
ATOM 2368 C CA . GLY A 1 327 ? -12.092 30.126 -0.770 1.00 78.06 327 GLY A CA 1
ATOM 2369 C C . GLY A 1 327 ? -12.700 29.446 0.468 1.00 78.06 327 GLY A C 1
ATOM 2370 O O . GLY A 1 327 ? -13.453 30.071 1.215 1.00 78.06 327 GLY A O 1
ATOM 2371 N N . VAL A 1 328 ? -12.377 28.175 0.721 1.00 75.12 328 VAL A N 1
ATOM 2372 C CA . VAL A 1 328 ? -12.893 27.400 1.857 1.00 75.12 328 VAL A CA 1
ATOM 2373 C C . VAL A 1 328 ? -12.087 27.711 3.124 1.00 75.12 328 VAL A C 1
ATOM 2375 O O . VAL A 1 328 ? -10.855 27.634 3.152 1.00 75.12 328 VAL A O 1
ATOM 2378 N N . ARG A 1 329 ? -12.781 28.051 4.219 1.00 58.38 329 ARG A N 1
ATOM 2379 C CA . ARG A 1 329 ? -12.155 28.397 5.507 1.00 58.38 329 ARG A CA 1
ATOM 2380 C C . ARG A 1 329 ? -11.577 27.150 6.192 1.00 58.38 329 ARG A C 1
ATOM 2382 O O . ARG A 1 329 ? -12.318 26.272 6.618 1.00 58.38 329 ARG A O 1
ATOM 2389 N N . ILE A 1 330 ? -10.256 27.117 6.370 1.00 57.72 330 ILE A N 1
ATOM 2390 C CA . ILE A 1 330 ? -9.543 26.052 7.097 1.00 57.72 330 ILE A CA 1
ATOM 2391 C C . ILE A 1 330 ? -9.577 26.367 8.598 1.00 57.72 330 ILE A C 1
ATOM 2393 O O . ILE A 1 330 ? -9.014 27.376 9.022 1.00 57.72 330 ILE A O 1
ATOM 2397 N N . THR A 1 331 ? -10.202 25.521 9.420 1.00 48.50 331 THR A N 1
ATOM 2398 C CA . THR A 1 331 ? -10.156 25.673 10.884 1.00 48.50 331 THR A CA 1
ATOM 2399 C C . THR A 1 331 ? -8.965 24.910 11.478 1.00 48.50 331 THR A C 1
ATOM 2401 O O . THR A 1 331 ? -8.630 23.796 11.070 1.00 48.50 331 THR A O 1
ATOM 2404 N N . ASN A 1 332 ? -8.289 25.525 12.455 1.00 42.75 332 ASN A N 1
ATOM 2405 C CA . ASN A 1 332 ? -7.025 25.043 13.034 1.00 42.75 332 ASN A CA 1
ATOM 2406 C C . ASN A 1 332 ? -7.153 23.811 13.956 1.00 42.75 332 ASN A C 1
ATOM 2408 O O . ASN A 1 332 ? -6.162 23.385 14.542 1.00 42.75 332 ASN A O 1
ATOM 2412 N N . GLY A 1 333 ? -8.335 23.201 14.059 1.00 41.72 333 GLY A N 1
ATOM 2413 C CA . GLY A 1 333 ? -8.541 21.924 14.743 1.00 41.72 333 GLY A CA 1
ATOM 2414 C C . GLY A 1 333 ? -8.906 20.846 13.733 1.00 41.72 333 GLY A C 1
ATOM 2415 O O . GLY A 1 333 ? -10.083 20.669 13.456 1.00 41.72 333 GLY A O 1
ATOM 2416 N N . SER A 1 334 ? -7.917 20.168 13.135 1.00 40.12 334 SER A N 1
ATOM 2417 C CA . SER A 1 334 ? -8.118 19.012 12.225 1.00 40.12 334 SER A CA 1
ATOM 2418 C C . SER A 1 334 ? -9.141 19.195 11.076 1.00 40.12 334 SER A C 1
ATOM 2420 O O . SER A 1 334 ? -9.541 18.219 10.456 1.00 40.12 334 SER A O 1
ATOM 2422 N N . GLY A 1 335 ? -9.551 20.428 10.761 1.00 37.41 335 GLY A N 1
ATOM 2423 C CA . GLY A 1 335 ? -10.828 20.749 10.114 1.00 37.41 335 GLY A CA 1
ATOM 2424 C C . GLY A 1 335 ? -10.841 20.775 8.588 1.00 37.41 335 GLY A C 1
ATOM 2425 O O . GLY A 1 335 ? -11.541 21.589 7.999 1.00 37.41 335 GLY A O 1
ATOM 2426 N N . ILE A 1 336 ? -10.104 19.878 7.943 1.00 44.34 336 ILE A N 1
ATOM 2427 C CA . ILE A 1 336 ? -10.712 19.169 6.819 1.00 44.34 336 ILE A CA 1
ATOM 2428 C C . ILE A 1 336 ? -10.994 17.810 7.443 1.00 44.34 336 ILE A C 1
ATOM 2430 O O . ILE A 1 336 ? -10.073 17.004 7.554 1.00 44.34 336 ILE A O 1
ATOM 2434 N N . SER A 1 337 ? -12.218 17.557 7.929 1.00 46.34 337 SER A N 1
ATOM 2435 C CA . SER A 1 337 ? -12.674 16.162 8.036 1.00 46.34 337 SER A CA 1
ATOM 2436 C C . SER A 1 337 ? -12.291 15.543 6.703 1.00 46.34 337 SER A C 1
ATOM 2438 O O . SER A 1 337 ? -12.738 16.127 5.723 1.00 46.34 337 SER A O 1
ATOM 2440 N N . ASN A 1 338 ? -11.386 14.554 6.651 1.00 52.00 338 ASN A N 1
ATOM 2441 C CA . ASN A 1 338 ? -10.775 14.055 5.411 1.00 52.00 338 ASN A CA 1
ATOM 2442 C C . ASN A 1 338 ? -11.865 13.835 4.349 1.00 52.00 338 ASN A C 1
ATOM 2444 O O . ASN A 1 338 ? -12.525 12.806 4.300 1.00 52.00 338 ASN A O 1
ATOM 2448 N N . GLY A 1 339 ? -12.123 14.867 3.565 1.00 56.38 339 GLY A N 1
ATOM 2449 C CA . GLY A 1 339 ? -13.418 15.115 2.951 1.00 56.38 339 GLY A CA 1
ATOM 2450 C C . GLY A 1 339 ? -13.139 15.545 1.535 1.00 56.38 339 GLY A C 1
ATOM 2451 O O . GLY A 1 339 ? -12.128 16.196 1.265 1.00 56.38 339 GLY A O 1
ATOM 2452 N N . GLY A 1 340 ? -13.963 15.067 0.612 1.00 78.31 340 GLY A N 1
ATOM 2453 C CA . GLY A 1 340 ? -13.559 14.996 -0.786 1.00 78.31 340 GLY A CA 1
ATOM 2454 C C . GLY A 1 340 ? -12.424 13.985 -0.983 1.00 78.31 340 GLY A C 1
ATOM 2455 O O . GLY A 1 340 ? -12.439 12.877 -0.438 1.00 78.31 340 GLY A O 1
ATOM 2456 N N . TRP A 1 341 ? -11.424 14.345 -1.785 1.00 87.19 341 TRP A N 1
ATOM 2457 C CA . TRP A 1 341 ? -10.364 13.409 -2.163 1.00 87.19 341 TRP A CA 1
ATOM 2458 C C . TRP A 1 341 ? -9.389 13.089 -1.019 1.00 87.19 341 TRP A C 1
ATOM 2460 O O . TRP A 1 341 ? -8.894 11.968 -0.964 1.00 87.19 341 TRP A O 1
ATOM 2470 N N . LEU A 1 342 ? -9.189 14.002 -0.054 1.00 84.69 342 LEU A N 1
ATOM 2471 C CA . LEU A 1 342 ? -8.288 13.791 1.094 1.00 84.69 342 LEU A CA 1
ATOM 2472 C C . LEU A 1 342 ? -8.775 12.680 2.048 1.00 84.69 342 LEU A C 1
ATOM 2474 O O . LEU A 1 342 ? -7.990 12.159 2.840 1.00 84.69 342 LEU A O 1
ATOM 2478 N N . GLY A 1 343 ? -10.049 12.279 1.916 1.00 77.94 343 GLY A N 1
ATOM 2479 C CA . GLY A 1 343 ? -10.636 11.055 2.480 1.00 77.94 343 GLY A CA 1
ATOM 2480 C C . GLY A 1 343 ? -9.760 9.817 2.325 1.00 77.94 343 GLY A C 1
ATOM 2481 O O . GLY A 1 343 ? -9.699 9.000 3.237 1.00 77.94 343 GLY A O 1
ATOM 2482 N N . CYS A 1 344 ? -9.011 9.727 1.220 1.00 85.06 344 CYS A N 1
ATOM 2483 C CA . CYS A 1 344 ? -8.161 8.580 0.914 1.00 85.06 344 CYS A CA 1
ATOM 2484 C C . CYS A 1 344 ? -7.109 8.276 1.995 1.00 85.06 344 CYS A C 1
ATOM 2486 O O . CYS A 1 344 ? -6.662 7.145 2.096 1.00 85.06 344 CYS A O 1
ATOM 2488 N N . ILE A 1 345 ? -6.701 9.247 2.825 1.00 81.88 345 ILE A N 1
ATOM 2489 C CA . ILE A 1 345 ? -5.705 9.007 3.886 1.00 81.88 345 ILE A CA 1
ATOM 2490 C C . ILE A 1 345 ? -6.209 7.992 4.927 1.00 81.88 345 ILE A C 1
ATOM 2492 O O . ILE A 1 345 ? -5.395 7.263 5.497 1.00 81.88 345 ILE A O 1
ATOM 2496 N N . ASP A 1 346 ? -7.522 7.960 5.158 1.00 80.50 346 ASP A N 1
ATOM 2497 C CA . ASP A 1 346 ? -8.178 7.144 6.185 1.00 80.50 346 ASP A CA 1
ATOM 2498 C C . ASP A 1 346 ? -9.016 6.001 5.580 1.00 80.50 346 ASP A C 1
ATOM 2500 O O . ASP A 1 346 ? -9.740 5.325 6.307 1.00 80.50 346 ASP A O 1
ATOM 2504 N N . ASP A 1 347 ? -8.942 5.811 4.262 1.00 81.50 347 ASP A N 1
ATOM 2505 C CA . ASP A 1 347 ? -9.766 4.875 3.501 1.00 81.50 347 ASP A CA 1
ATOM 2506 C C . ASP A 1 347 ? -8.859 3.922 2.717 1.00 81.50 347 ASP A C 1
ATOM 2508 O O . ASP A 1 347 ? -8.324 4.263 1.655 1.00 81.50 347 ASP A O 1
ATOM 2512 N N . ASP A 1 348 ? -8.672 2.721 3.265 1.00 82.38 348 ASP A N 1
ATOM 2513 C CA . ASP A 1 348 ? -7.826 1.685 2.687 1.00 82.38 348 ASP A CA 1
ATOM 2514 C C . ASP A 1 348 ? -8.390 1.114 1.386 1.00 82.38 348 ASP A C 1
ATOM 2516 O O . ASP A 1 348 ? -7.591 0.638 0.580 1.00 82.38 348 ASP A O 1
ATOM 2520 N N . ALA A 1 349 ? -9.695 1.241 1.120 1.00 86.25 349 ALA A N 1
ATOM 2521 C CA . ALA A 1 349 ? -10.311 0.871 -0.154 1.00 86.25 349 ALA A CA 1
ATOM 2522 C C . ALA A 1 349 ? -9.994 1.874 -1.274 1.00 86.25 349 ALA A C 1
ATOM 2524 O O . ALA A 1 349 ? -10.046 1.525 -2.448 1.00 86.25 349 ALA A O 1
ATOM 2525 N N . ARG A 1 350 ? -9.598 3.111 -0.946 1.00 89.44 350 ARG A N 1
ATOM 2526 C CA . ARG A 1 350 ? -9.111 4.092 -1.935 1.00 89.44 350 ARG A CA 1
ATOM 2527 C C . ARG A 1 350 ? -7.593 4.094 -2.030 1.00 89.44 350 ARG A C 1
ATOM 2529 O O . ARG A 1 350 ? -7.051 3.982 -3.129 1.00 89.44 350 ARG A O 1
ATOM 2536 N N . LEU A 1 351 ? -6.909 4.148 -0.887 1.00 93.12 351 LEU A N 1
ATOM 2537 C CA . LEU A 1 351 ? -5.451 4.139 -0.782 1.00 93.12 351 LEU A CA 1
ATOM 2538 C C . LEU A 1 351 ? -4.996 3.113 0.258 1.00 93.12 351 LEU A C 1
ATOM 2540 O O . LEU A 1 351 ? -5.013 3.369 1.460 1.00 93.12 351 LEU A O 1
ATOM 2544 N N . SER A 1 352 ? -4.521 1.968 -0.219 1.00 94.31 352 SER A N 1
ATOM 2545 C CA . SER A 1 352 ? -3.809 1.005 0.619 1.00 94.31 352 SER A CA 1
ATOM 2546 C C . SER A 1 352 ? -2.316 1.273 0.542 1.00 94.31 352 SER A C 1
ATOM 2548 O O . SER A 1 352 ? -1.769 1.519 -0.536 1.00 94.31 352 SER A O 1
ATOM 2550 N N . VAL A 1 353 ? -1.641 1.199 1.683 1.00 95.25 353 VAL A N 1
ATOM 2551 C CA . VAL A 1 353 ? -0.192 1.335 1.764 1.00 95.25 353 VAL A CA 1
ATOM 2552 C C . VAL A 1 353 ? 0.452 0.075 2.306 1.00 95.25 353 VAL A C 1
ATOM 2554 O O . VAL A 1 353 ? -0.026 -0.507 3.277 1.00 95.25 353 VAL A O 1
ATOM 2557 N N . VAL A 1 354 ? 1.572 -0.310 1.703 1.00 96.19 354 VAL A N 1
ATOM 2558 C CA . VAL A 1 354 ? 2.467 -1.344 2.223 1.00 96.19 354 VAL A CA 1
ATOM 2559 C C . VAL A 1 354 ? 3.631 -0.651 2.920 1.00 96.19 354 VAL A C 1
ATOM 2561 O O . VAL A 1 354 ? 4.329 0.168 2.322 1.00 96.19 354 VAL A O 1
ATOM 2564 N N . TYR A 1 355 ? 3.842 -0.952 4.196 1.00 93.62 355 TYR A N 1
ATOM 2565 C CA . TYR A 1 355 ? 4.909 -0.358 5.005 1.00 93.62 355 TYR A CA 1
ATOM 2566 C C . TYR A 1 355 ? 5.514 -1.400 5.940 1.00 93.62 355 TYR A C 1
ATOM 2568 O O . TYR A 1 355 ? 4.994 -2.500 6.075 1.00 93.62 355 TYR A O 1
ATOM 2576 N N . SER A 1 356 ? 6.627 -1.073 6.595 1.00 91.25 356 SER A N 1
ATOM 2577 C CA . SER A 1 356 ? 7.166 -1.919 7.666 1.00 91.25 356 SER A CA 1
ATOM 2578 C C . SER A 1 356 ? 7.214 -1.159 8.980 1.00 91.25 356 SER A C 1
ATOM 2580 O O . SER A 1 356 ? 7.681 -0.018 9.011 1.00 91.25 356 SER A O 1
ATOM 2582 N N . SER A 1 357 ? 6.753 -1.814 10.052 1.00 86.31 357 SER A N 1
ATOM 2583 C CA . SER A 1 357 ? 6.780 -1.287 11.423 1.00 86.31 357 SER A CA 1
ATOM 2584 C C . SER A 1 357 ? 8.138 -1.471 12.106 1.00 86.31 357 SER A C 1
ATOM 2586 O O . SER A 1 357 ? 8.302 -1.149 13.291 1.00 86.31 357 SER A O 1
ATOM 2588 N N . GLU A 1 358 ? 9.116 -2.043 11.406 1.00 85.56 358 GLU A N 1
ATOM 2589 C CA . GLU A 1 358 ? 10.502 -2.068 11.849 1.00 85.56 358 GLU A CA 1
ATOM 2590 C C . GLU A 1 358 ? 11.056 -0.641 11.905 1.00 85.56 358 GLU A C 1
ATOM 2592 O O . GLU A 1 358 ? 10.833 0.179 11.011 1.00 85.56 358 GLU A O 1
ATOM 2597 N N . LYS A 1 359 ? 11.787 -0.331 12.979 1.00 81.38 359 LYS A N 1
ATOM 2598 C CA . LYS A 1 359 ? 12.554 0.914 13.024 1.00 81.38 359 LYS A CA 1
ATOM 2599 C C . LYS A 1 359 ? 13.679 0.812 12.001 1.00 81.38 359 LYS A C 1
ATOM 2601 O O . LYS A 1 359 ? 14.233 -0.259 11.813 1.00 81.38 359 LYS A O 1
ATOM 2606 N N . VAL A 1 360 ? 14.050 1.932 11.396 1.00 82.56 360 VAL A N 1
ATOM 2607 C CA . VAL A 1 360 ? 15.251 1.984 10.560 1.00 82.56 360 VAL A CA 1
ATOM 2608 C C . VAL A 1 360 ? 16.459 1.617 11.432 1.00 82.56 360 VAL A C 1
ATOM 2610 O O . VAL A 1 360 ? 16.760 2.328 12.391 1.00 82.56 360 VAL A O 1
ATOM 2613 N N . VAL A 1 361 ? 17.099 0.486 11.133 1.00 82.94 361 VAL A N 1
ATOM 2614 C CA . VAL A 1 361 ? 18.233 -0.069 11.892 1.00 82.94 361 VAL A CA 1
ATOM 2615 C C . VAL A 1 361 ? 19.586 0.368 11.335 1.00 82.94 361 VAL A C 1
ATOM 2617 O O . VAL A 1 361 ? 20.574 0.367 12.062 1.00 82.94 361 VAL A O 1
ATOM 2620 N N . ALA A 1 362 ? 19.637 0.781 10.064 1.00 81.69 362 ALA A N 1
ATOM 2621 C CA . ALA A 1 362 ? 20.854 1.247 9.405 1.00 81.69 362 ALA A CA 1
ATOM 2622 C C . ALA A 1 362 ? 20.799 2.750 9.101 1.00 81.69 362 ALA A C 1
ATOM 2624 O O . ALA A 1 362 ? 19.798 3.266 8.604 1.00 81.69 362 ALA A O 1
ATOM 2625 N N . GLY A 1 363 ? 21.902 3.451 9.369 1.00 75.88 363 GLY A N 1
ATOM 2626 C CA . GLY A 1 363 ? 22.063 4.859 9.015 1.00 75.88 363 GLY A CA 1
ATOM 2627 C C . GLY A 1 363 ? 22.312 5.080 7.521 1.00 75.88 363 GLY A C 1
ATOM 2628 O O . GLY A 1 363 ? 22.523 4.150 6.745 1.00 75.88 363 GLY A O 1
ATOM 2629 N N . LEU A 1 364 ? 22.310 6.350 7.117 1.00 78.19 364 LEU A N 1
ATOM 2630 C CA . LEU A 1 364 ? 22.734 6.766 5.781 1.00 78.19 364 LEU A CA 1
ATOM 2631 C C . LEU A 1 364 ? 24.178 6.323 5.518 1.00 78.19 364 LEU A C 1
ATOM 2633 O O . LEU A 1 364 ? 25.039 6.535 6.374 1.00 78.19 364 LEU A O 1
ATOM 2637 N N . ALA A 1 365 ? 24.460 5.810 4.318 1.00 75.75 365 ALA A N 1
ATOM 2638 C CA . ALA A 1 365 ? 25.825 5.511 3.891 1.00 75.75 365 ALA A CA 1
ATOM 2639 C C . ALA A 1 365 ? 26.749 6.730 4.081 1.00 75.75 365 ALA A C 1
ATOM 2641 O O . ALA A 1 365 ? 26.289 7.880 4.045 1.00 75.75 365 ALA A O 1
ATOM 2642 N N . GLY A 1 366 ? 28.033 6.479 4.345 1.00 75.69 366 GLY A N 1
ATOM 2643 C CA . GLY A 1 366 ? 29.043 7.530 4.484 1.00 75.69 366 GLY A CA 1
ATOM 2644 C C . GLY A 1 366 ? 29.161 8.384 3.219 1.00 75.69 366 GLY A C 1
ATOM 2645 O O . GLY A 1 366 ? 28.804 7.941 2.132 1.00 75.69 366 GLY A O 1
ATOM 2646 N N . ILE A 1 367 ? 29.631 9.619 3.382 1.00 76.00 367 ILE A N 1
ATOM 2647 C CA . ILE A 1 367 ? 29.926 10.520 2.260 1.00 76.00 367 ILE A CA 1
ATOM 2648 C C . ILE A 1 367 ? 31.318 10.158 1.735 1.00 76.00 367 ILE A C 1
ATOM 2650 O O . ILE A 1 367 ? 32.250 10.039 2.538 1.00 76.00 367 ILE A O 1
ATOM 2654 N N . THR A 1 368 ? 31.455 9.981 0.422 1.00 76.62 368 THR A N 1
ATOM 2655 C CA . THR A 1 368 ? 32.753 9.738 -0.225 1.00 76.62 368 THR A CA 1
ATOM 2656 C C . THR A 1 368 ? 33.608 11.013 -0.239 1.00 76.62 368 THR A C 1
ATOM 2658 O O . THR A 1 368 ? 33.101 12.117 -0.046 1.00 76.62 368 THR A O 1
ATOM 2661 N N . GLU A 1 369 ? 34.922 10.882 -0.424 1.00 75.56 369 GLU A N 1
ATOM 2662 C CA . GLU A 1 369 ? 35.836 12.035 -0.504 1.00 75.56 369 GLU A CA 1
ATOM 2663 C C . GLU A 1 369 ? 35.498 12.937 -1.703 1.00 75.56 369 GLU A C 1
ATOM 2665 O O . GLU A 1 369 ? 35.313 14.139 -1.540 1.00 75.56 369 GLU A O 1
ATOM 2670 N N . GLU A 1 370 ? 35.206 12.329 -2.852 1.00 73.94 370 GLU A N 1
ATOM 2671 C CA . GLU A 1 370 ? 34.741 13.011 -4.066 1.00 73.94 370 GLU A CA 1
ATOM 2672 C C . GLU A 1 370 ? 33.448 13.823 -3.842 1.00 73.94 370 GLU A C 1
ATOM 2674 O O . GLU A 1 370 ? 33.343 14.975 -4.258 1.00 73.94 370 GLU A O 1
ATOM 2679 N N . GLN A 1 371 ? 32.471 13.272 -3.108 1.00 73.12 371 GLN A N 1
ATOM 2680 C CA . GLN A 1 371 ? 31.230 13.985 -2.763 1.00 73.12 371 GLN A CA 1
ATOM 2681 C C . GLN A 1 371 ? 31.456 15.168 -1.817 1.00 73.12 371 GLN A C 1
ATOM 2683 O O . GLN A 1 371 ? 30.654 16.109 -1.785 1.00 73.12 371 GLN A O 1
ATOM 2688 N N . ARG A 1 372 ? 32.513 15.104 -1.005 1.00 75.25 372 ARG A N 1
ATOM 2689 C CA . ARG A 1 372 ? 32.892 16.174 -0.081 1.00 75.25 372 ARG A CA 1
ATOM 2690 C C . ARG A 1 372 ? 33.530 17.335 -0.836 1.00 75.25 372 ARG A C 1
ATOM 2692 O O . ARG A 1 372 ? 33.202 18.480 -0.543 1.00 75.25 372 ARG A O 1
ATOM 2699 N N . GLU A 1 373 ? 34.386 17.029 -1.804 1.00 76.25 373 GLU A N 1
ATOM 2700 C CA . GLU A 1 373 ? 35.122 18.007 -2.610 1.00 76.25 373 GLU A CA 1
ATOM 2701 C C . GLU A 1 373 ? 34.256 18.637 -3.707 1.00 76.25 373 GLU A C 1
ATOM 2703 O O . GLU A 1 373 ? 34.252 19.855 -3.871 1.00 76.25 373 GLU A O 1
ATOM 2708 N N . GLY A 1 374 ? 33.459 17.831 -4.414 1.00 66.44 374 GLY A N 1
ATOM 2709 C CA . GLY A 1 374 ? 32.615 18.278 -5.525 1.00 66.44 374 GLY A CA 1
ATOM 2710 C C . GLY A 1 374 ? 31.298 18.939 -5.111 1.00 66.44 374 GLY A C 1
ATOM 2711 O O . GLY A 1 374 ? 30.558 19.396 -5.976 1.00 66.44 374 GLY A O 1
ATOM 2712 N N . GLY A 1 375 ? 30.987 18.993 -3.811 1.00 66.94 375 GLY A N 1
ATOM 2713 C CA . GLY A 1 375 ? 29.735 19.525 -3.274 1.00 66.94 375 GLY A CA 1
ATOM 2714 C C . GLY A 1 375 ? 28.552 18.567 -3.457 1.00 66.94 375 GLY A C 1
ATOM 2715 O O . GLY A 1 375 ? 28.150 18.244 -4.570 1.00 66.94 375 GLY A O 1
ATOM 2716 N N . MET A 1 376 ? 27.927 18.153 -2.347 1.00 57.59 376 MET A N 1
ATOM 2717 C CA . MET A 1 376 ? 26.892 17.103 -2.334 1.00 57.59 376 MET A CA 1
ATOM 2718 C C . MET A 1 376 ? 25.779 17.290 -3.379 1.00 57.59 376 MET A C 1
ATOM 2720 O O . MET A 1 376 ? 25.353 16.313 -3.982 1.00 57.59 376 MET A O 1
ATOM 2724 N N . ARG A 1 377 ? 25.318 18.524 -3.625 1.00 63.16 377 ARG A N 1
ATOM 2725 C CA . ARG A 1 377 ? 24.203 18.803 -4.551 1.00 63.16 377 ARG A CA 1
ATOM 2726 C C . ARG A 1 377 ? 24.465 18.352 -5.993 1.00 63.16 377 ARG A C 1
ATOM 2728 O O . ARG A 1 377 ? 23.506 18.072 -6.695 1.00 63.16 377 ARG A O 1
ATOM 2735 N N . ASN A 1 378 ? 25.726 18.196 -6.386 1.00 61.50 378 ASN A N 1
ATOM 2736 C CA . ASN A 1 378 ? 26.113 17.803 -7.741 1.00 61.50 378 ASN A CA 1
ATOM 2737 C C . ASN A 1 378 ? 26.001 16.288 -8.001 1.00 61.50 378 ASN A C 1
ATOM 2739 O O . ASN A 1 378 ? 26.202 15.846 -9.125 1.00 61.50 378 ASN A O 1
ATOM 2743 N N . PHE A 1 379 ? 25.687 15.491 -6.974 1.00 62.69 379 PHE A N 1
ATOM 2744 C CA . PHE A 1 379 ? 25.641 14.024 -7.047 1.00 62.69 379 PHE A CA 1
ATOM 2745 C C . PHE A 1 379 ? 24.224 13.443 -6.882 1.00 62.69 379 PHE A C 1
ATOM 2747 O O . PHE A 1 379 ? 24.066 12.227 -6.768 1.00 62.69 379 PHE A O 1
ATOM 2754 N N . GLY A 1 380 ? 23.189 14.288 -6.807 1.00 56.22 380 GLY A N 1
ATOM 2755 C CA . GLY A 1 380 ? 21.792 13.842 -6.831 1.00 56.22 380 GLY A CA 1
ATOM 2756 C C . GLY A 1 380 ? 21.341 13.520 -8.258 1.00 56.22 380 GLY A C 1
ATOM 2757 O O . GLY A 1 380 ? 21.783 14.175 -9.195 1.00 56.22 380 GLY A O 1
ATOM 2758 N N . ALA A 1 381 ? 20.451 12.535 -8.436 1.00 57.38 381 ALA A N 1
ATOM 2759 C CA . ALA A 1 381 ? 19.880 12.247 -9.760 1.00 57.38 381 ALA A CA 1
ATOM 2760 C C . ALA A 1 381 ? 18.951 13.375 -10.253 1.00 57.38 381 ALA A C 1
ATOM 2762 O O . ALA A 1 381 ? 18.816 13.582 -11.454 1.00 57.38 381 ALA A O 1
ATOM 2763 N N . VAL A 1 382 ? 18.346 14.115 -9.317 1.00 59.19 382 VAL A N 1
ATOM 2764 C CA . VAL A 1 382 ? 17.566 15.336 -9.554 1.00 59.19 382 VAL A CA 1
ATOM 2765 C C . VAL A 1 382 ? 17.857 16.367 -8.463 1.00 59.19 382 VAL A C 1
ATOM 2767 O O . VAL A 1 382 ? 18.286 16.014 -7.355 1.00 59.19 382 VAL A O 1
ATOM 2770 N N . ASP A 1 383 ? 17.605 17.642 -8.759 1.00 54.81 383 ASP A N 1
ATOM 2771 C CA . ASP A 1 383 ? 17.788 18.735 -7.805 1.00 54.81 383 ASP A CA 1
ATOM 2772 C C . ASP A 1 383 ? 16.945 18.521 -6.539 1.00 54.81 383 ASP A C 1
ATOM 2774 O O . ASP A 1 383 ? 15.736 18.303 -6.583 1.00 54.81 383 ASP A O 1
ATOM 2778 N N . GLY A 1 384 ? 17.601 18.572 -5.377 1.00 53.56 384 GLY A N 1
ATOM 2779 C CA . GLY A 1 384 ? 16.960 18.334 -4.080 1.00 53.56 384 GLY A CA 1
ATOM 2780 C C . GLY A 1 384 ? 16.840 16.860 -3.666 1.00 53.56 384 GLY A C 1
ATOM 2781 O O . GLY A 1 384 ? 16.427 16.595 -2.534 1.00 53.56 384 GLY A O 1
ATOM 2782 N N . MET A 1 385 ? 17.257 15.901 -4.504 1.00 55.69 385 MET A N 1
ATOM 2783 C CA . MET A 1 385 ? 17.307 14.488 -4.118 1.00 55.69 385 MET A CA 1
ATOM 2784 C C . MET A 1 385 ? 18.413 14.225 -3.088 1.00 55.69 385 MET A C 1
ATOM 2786 O O . MET A 1 385 ? 19.498 14.811 -3.116 1.00 55.69 385 MET A O 1
ATOM 2790 N N . ARG A 1 386 ? 18.159 13.296 -2.161 1.00 58.72 386 ARG A N 1
ATOM 2791 C CA . ARG A 1 386 ? 19.165 12.866 -1.181 1.00 58.72 386 ARG A CA 1
ATOM 2792 C C . ARG A 1 386 ? 20.346 12.169 -1.866 1.00 58.72 386 ARG A C 1
ATOM 2794 O O . ARG A 1 386 ? 20.193 11.154 -2.529 1.00 58.72 386 ARG A O 1
ATOM 2801 N N . VAL A 1 387 ? 21.544 12.668 -1.591 1.00 57.50 387 VAL A N 1
ATOM 2802 C CA . VAL A 1 387 ? 22.809 12.169 -2.164 1.00 57.50 387 VAL A CA 1
ATOM 2803 C C . VAL A 1 387 ? 23.305 10.915 -1.439 1.00 57.50 387 VAL A C 1
ATOM 2805 O O . VAL A 1 387 ? 23.976 10.055 -2.000 1.00 57.50 387 VAL A O 1
ATOM 2808 N N . ARG A 1 388 ? 22.947 10.784 -0.157 1.00 63.00 388 ARG A N 1
ATOM 2809 C CA . ARG A 1 388 ? 23.297 9.626 0.670 1.00 63.00 388 ARG A CA 1
ATOM 2810 C C . ARG A 1 388 ? 22.201 8.580 0.574 1.00 63.00 388 ARG A C 1
ATOM 2812 O O . ARG A 1 388 ? 21.038 8.894 0.825 1.00 63.00 388 ARG A O 1
ATOM 2819 N N . VAL A 1 389 ? 22.552 7.326 0.319 1.00 68.25 389 VAL A N 1
ATOM 2820 C CA . VAL A 1 389 ? 21.594 6.213 0.190 1.00 68.25 389 VAL A CA 1
ATOM 2821 C C . VAL A 1 389 ? 21.449 5.470 1.525 1.00 68.25 389 VAL A C 1
ATOM 2823 O O . VAL A 1 389 ? 22.383 5.400 2.320 1.00 68.25 389 VAL A O 1
ATOM 2826 N N . LEU A 1 390 ? 20.240 4.988 1.826 1.00 77.00 390 LEU A N 1
ATOM 2827 C CA . LEU A 1 390 ? 19.982 4.124 2.977 1.00 77.00 390 LEU A CA 1
ATOM 2828 C C . LEU A 1 390 ? 20.284 2.721 2.467 1.00 77.00 390 LEU A C 1
ATOM 2830 O O . LEU A 1 390 ? 19.734 2.373 1.422 1.00 77.00 390 LEU A O 1
ATOM 2834 N N . PRO A 1 391 ? 21.113 1.922 3.150 1.00 83.00 391 PRO A N 1
ATOM 2835 C CA . PRO A 1 391 ? 21.314 0.535 2.760 1.00 83.00 391 PRO A CA 1
ATOM 2836 C C . PRO A 1 391 ? 19.966 -0.180 2.619 1.00 83.00 391 PRO A C 1
ATOM 2838 O O . PRO A 1 391 ? 19.090 -0.041 3.475 1.00 83.00 391 PRO A O 1
ATOM 2841 N N . VAL A 1 392 ? 19.783 -0.916 1.525 1.00 86.44 392 VAL A N 1
ATOM 2842 C CA . VAL A 1 392 ? 18.550 -1.663 1.252 1.00 86.44 392 VAL A CA 1
ATOM 2843 C C . VAL A 1 392 ? 18.909 -3.126 1.064 1.00 86.44 392 VAL A C 1
ATOM 2845 O O . VAL A 1 392 ? 19.638 -3.465 0.131 1.00 86.44 392 VAL A O 1
ATOM 2848 N N . LEU A 1 393 ? 18.374 -3.988 1.927 1.00 89.56 393 LEU A N 1
ATOM 2849 C CA . LEU A 1 393 ? 18.372 -5.428 1.696 1.00 89.56 393 LEU A CA 1
ATOM 2850 C C . LEU A 1 393 ? 17.283 -5.735 0.677 1.00 89.56 393 LEU A C 1
ATOM 2852 O O . LEU A 1 393 ? 16.124 -5.434 0.941 1.00 89.56 393 LEU A O 1
ATOM 2856 N N . GLY A 1 394 ? 17.644 -6.303 -0.477 1.00 91.06 394 GLY A N 1
ATOM 2857 C CA . GLY A 1 394 ? 16.726 -6.509 -1.605 1.00 91.06 394 GLY A CA 1
ATOM 2858 C C . GLY A 1 394 ? 15.479 -7.336 -1.277 1.00 91.06 394 GLY A C 1
ATOM 2859 O O . GLY A 1 394 ? 14.443 -7.145 -1.907 1.00 91.06 394 GLY A O 1
ATOM 2860 N N . THR A 1 395 ? 15.536 -8.167 -0.236 1.00 94.12 395 THR A N 1
ATOM 2861 C CA . THR A 1 395 ? 14.398 -8.942 0.278 1.00 94.12 395 THR A CA 1
ATOM 2862 C C . THR A 1 395 ? 13.238 -8.063 0.749 1.00 94.12 395 THR A C 1
ATOM 2864 O O . THR A 1 395 ? 12.084 -8.401 0.496 1.00 94.12 395 THR A O 1
ATOM 2867 N N . MET A 1 396 ? 13.518 -6.915 1.375 1.00 94.88 396 MET A N 1
ATOM 2868 C CA . MET A 1 396 ? 12.485 -5.994 1.859 1.00 94.88 396 MET A CA 1
ATOM 2869 C C . MET A 1 396 ? 11.659 -5.364 0.727 1.00 94.88 396 MET A C 1
ATOM 2871 O O . MET A 1 396 ? 10.442 -5.557 0.719 1.00 94.88 396 MET A O 1
ATOM 2875 N N . PRO A 1 397 ? 12.250 -4.638 -0.246 1.00 95.88 397 PRO A N 1
ATOM 2876 C CA . PRO A 1 397 ? 11.485 -4.087 -1.353 1.00 95.88 397 PRO A CA 1
ATOM 2877 C C . PRO A 1 397 ? 10.868 -5.185 -2.229 1.00 95.88 397 PRO A C 1
ATOM 2879 O O . PRO A 1 397 ? 9.766 -4.976 -2.727 1.00 95.88 397 PRO A O 1
ATOM 2882 N N . ALA A 1 398 ? 11.507 -6.356 -2.361 1.00 97.44 398 ALA A N 1
ATOM 2883 C CA . ALA A 1 398 ? 10.914 -7.491 -3.060 1.00 97.44 398 ALA A CA 1
ATOM 2884 C C . ALA A 1 398 ? 9.592 -7.910 -2.406 1.00 97.44 398 ALA A C 1
ATOM 2886 O O . ALA A 1 398 ? 8.560 -7.871 -3.068 1.00 97.44 398 ALA A O 1
ATOM 2887 N N . ILE A 1 399 ? 9.587 -8.223 -1.105 1.00 97.50 399 ILE A N 1
ATOM 2888 C CA . ILE A 1 399 ? 8.382 -8.653 -0.373 1.00 97.50 399 ILE A CA 1
ATOM 2889 C C . ILE A 1 399 ? 7.301 -7.569 -0.368 1.00 97.50 399 ILE A C 1
ATOM 2891 O O . ILE A 1 399 ? 6.126 -7.885 -0.530 1.00 97.50 399 ILE A O 1
ATOM 2895 N N . MET A 1 400 ? 7.673 -6.291 -0.255 1.00 97.56 400 MET A N 1
ATOM 2896 C CA . MET A 1 400 ? 6.706 -5.197 -0.387 1.00 97.56 400 MET A CA 1
ATOM 2897 C C . MET A 1 400 ? 6.088 -5.138 -1.794 1.00 97.56 400 MET A C 1
ATOM 2899 O O . MET A 1 400 ? 4.880 -4.949 -1.920 1.00 97.56 400 MET A O 1
ATOM 2903 N N . GLY A 1 401 ? 6.882 -5.361 -2.847 1.00 98.25 401 GLY A N 1
ATOM 2904 C CA . GLY A 1 401 ? 6.389 -5.468 -4.224 1.00 98.25 401 GLY A CA 1
ATOM 2905 C C . GLY A 1 401 ? 5.474 -6.678 -4.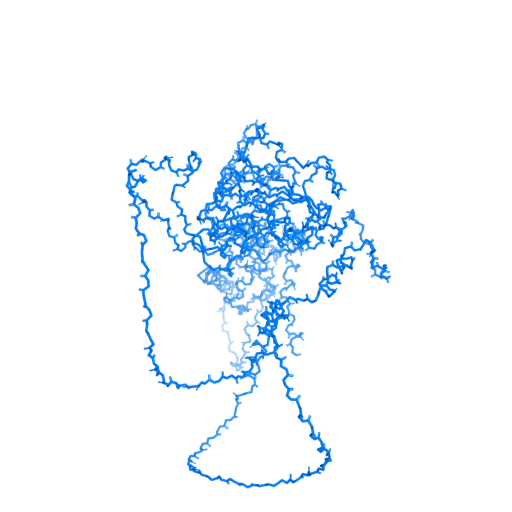437 1.00 98.25 401 GLY A C 1
ATOM 2906 O O . GLY A 1 401 ? 4.433 -6.556 -5.078 1.00 98.25 401 GLY A O 1
ATOM 2907 N N . GLN A 1 402 ? 5.811 -7.826 -3.841 1.00 97.75 402 GLN A N 1
ATOM 2908 C CA . GLN A 1 402 ? 4.959 -9.022 -3.840 1.00 97.75 402 GLN A CA 1
ATOM 2909 C C . GLN A 1 402 ? 3.624 -8.763 -3.124 1.00 97.75 402 GLN A C 1
ATOM 2911 O O . GLN A 1 402 ? 2.573 -9.150 -3.626 1.00 97.75 402 GLN A O 1
ATOM 2916 N N . ALA A 1 403 ? 3.645 -8.069 -1.983 1.00 97.06 403 ALA A N 1
ATOM 2917 C CA . ALA A 1 403 ? 2.438 -7.706 -1.243 1.00 97.06 403 ALA A CA 1
ATOM 2918 C C . ALA A 1 403 ? 1.527 -6.765 -2.051 1.00 97.06 403 ALA A C 1
ATOM 2920 O O . ALA A 1 403 ? 0.314 -6.964 -2.077 1.00 97.06 403 ALA A O 1
ATOM 2921 N N . LEU A 1 404 ? 2.102 -5.784 -2.760 1.00 98.00 404 LEU A N 1
ATOM 2922 C CA . LEU A 1 404 ? 1.353 -4.922 -3.681 1.00 98.00 404 LEU A CA 1
ATOM 2923 C C . LEU A 1 404 ? 0.707 -5.717 -4.820 1.00 98.00 404 LEU A C 1
ATOM 2925 O O . LEU A 1 404 ? -0.461 -5.492 -5.129 1.00 98.00 404 LEU A O 1
ATOM 2929 N N . ALA A 1 405 ? 1.436 -6.664 -5.417 1.00 98.06 405 ALA A N 1
ATOM 2930 C CA . ALA A 1 405 ? 0.877 -7.533 -6.448 1.00 98.06 405 ALA A CA 1
ATOM 2931 C C . ALA A 1 405 ? -0.260 -8.408 -5.901 1.00 98.06 405 ALA A C 1
ATOM 2933 O O . ALA A 1 405 ? -1.299 -8.512 -6.542 1.00 98.06 405 ALA A O 1
ATOM 2934 N N . ALA A 1 406 ? -0.108 -8.982 -4.704 1.00 96.62 406 ALA A N 1
ATOM 2935 C CA . ALA A 1 406 ? -1.156 -9.779 -4.070 1.00 96.62 406 ALA A CA 1
ATOM 2936 C C . ALA A 1 406 ? -2.435 -8.962 -3.823 1.00 96.62 406 ALA A C 1
ATOM 2938 O O . ALA A 1 406 ? -3.526 -9.428 -4.143 1.00 96.62 406 ALA A O 1
ATOM 2939 N N . LEU A 1 407 ? -2.307 -7.728 -3.319 1.00 95.19 407 LEU A N 1
ATOM 2940 C CA . LEU A 1 407 ? -3.442 -6.811 -3.157 1.00 95.19 407 LEU A CA 1
ATOM 2941 C C . LEU A 1 407 ? -4.142 -6.540 -4.489 1.00 95.19 407 LEU A C 1
ATOM 2943 O O . LEU A 1 407 ? -5.357 -6.699 -4.577 1.00 95.19 407 LEU A O 1
ATOM 2947 N N . ALA A 1 408 ? -3.375 -6.179 -5.521 1.00 96.25 408 ALA A N 1
ATOM 2948 C CA . ALA A 1 408 ? -3.918 -5.910 -6.846 1.00 96.25 408 ALA A CA 1
ATOM 2949 C C . ALA A 1 408 ? -4.657 -7.133 -7.404 1.00 96.25 408 ALA A C 1
ATOM 2951 O O . ALA A 1 408 ? -5.790 -7.005 -7.843 1.00 96.25 408 ALA A O 1
ATOM 2952 N N . LEU A 1 409 ? -4.069 -8.328 -7.336 1.00 95.50 409 LEU A N 1
ATOM 2953 C CA . LEU A 1 409 ? -4.687 -9.551 -7.859 1.00 95.50 409 LEU A CA 1
ATOM 2954 C C . LEU A 1 409 ? -5.961 -9.939 -7.109 1.00 95.50 409 LEU A C 1
ATOM 2956 O O . LEU A 1 409 ? -6.938 -10.336 -7.738 1.00 95.50 409 LEU A O 1
ATOM 2960 N N . CYS A 1 410 ? -5.974 -9.813 -5.783 1.00 93.12 410 CYS A N 1
ATOM 2961 C CA . CYS A 1 410 ? -7.174 -10.056 -4.988 1.00 93.12 410 CYS A CA 1
ATOM 2962 C C . CYS A 1 410 ? -8.294 -9.072 -5.342 1.00 93.12 410 CYS A C 1
ATOM 2964 O O . CYS A 1 410 ? -9.450 -9.479 -5.455 1.00 93.12 410 CYS A O 1
ATOM 2966 N N . GLU A 1 411 ? -7.961 -7.799 -5.554 1.00 90.62 411 GLU A N 1
ATOM 2967 C CA . GLU A 1 411 ? -8.936 -6.779 -5.933 1.00 90.62 411 GLU A CA 1
ATOM 2968 C C . GLU A 1 411 ? -9.467 -6.993 -7.359 1.00 90.62 411 GLU A C 1
ATOM 2970 O O . GLU A 1 411 ? -10.679 -7.081 -7.553 1.00 90.62 411 GLU A O 1
ATOM 2975 N N . LEU A 1 412 ? -8.574 -7.197 -8.332 1.00 92.00 412 LEU A N 1
ATOM 2976 C CA . LEU A 1 412 ? -8.920 -7.492 -9.728 1.00 92.00 412 LEU A CA 1
ATOM 2977 C C . LEU A 1 412 ? -9.710 -8.801 -9.867 1.00 92.00 412 LEU A C 1
ATOM 2979 O O . LEU A 1 412 ? -10.641 -8.890 -10.659 1.00 92.00 412 LEU A O 1
ATOM 2983 N N . GLY A 1 413 ? -9.379 -9.807 -9.058 1.00 90.38 413 GLY A N 1
ATOM 2984 C CA . GLY A 1 413 ? -10.088 -11.083 -9.005 1.00 90.38 413 GLY A CA 1
ATOM 2985 C C . GLY A 1 413 ? -11.433 -11.029 -8.272 1.00 90.38 413 GLY A C 1
ATOM 2986 O O . GLY A 1 413 ? -12.082 -12.068 -8.135 1.00 90.38 413 GLY A O 1
ATOM 2987 N N . GLY A 1 414 ? -11.867 -9.866 -7.774 1.00 85.75 414 GLY A N 1
ATOM 2988 C CA . GLY A 1 414 ? -13.146 -9.706 -7.076 1.00 85.75 414 GLY A CA 1
ATOM 2989 C C . GLY A 1 414 ? -13.195 -10.347 -5.683 1.00 85.75 414 GLY A C 1
ATOM 2990 O O . GLY A 1 414 ? -14.279 -10.589 -5.155 1.00 85.75 414 GLY A O 1
ATOM 2991 N N . LYS A 1 415 ? -12.036 -10.635 -5.079 1.00 87.00 415 LYS A N 1
ATOM 2992 C CA . LYS A 1 415 ? -11.898 -11.141 -3.704 1.00 87.00 415 LYS A CA 1
ATOM 2993 C C . LYS A 1 415 ? -10.916 -10.274 -2.903 1.00 87.00 415 LYS A C 1
ATOM 2995 O O . LYS A 1 415 ? -9.892 -10.792 -2.446 1.00 87.00 415 LYS A O 1
ATOM 3000 N N . PRO A 1 416 ? -11.183 -8.963 -2.738 1.00 84.31 416 PRO A N 1
ATOM 3001 C CA . PRO A 1 416 ? -10.335 -8.113 -1.916 1.00 84.31 416 PRO A CA 1
ATOM 3002 C C . PRO A 1 416 ? -10.324 -8.643 -0.480 1.00 84.31 416 PRO A C 1
ATOM 3004 O O . PRO A 1 416 ? -11.353 -9.064 0.051 1.00 84.31 416 PRO A O 1
ATOM 3007 N N . PHE A 1 417 ? -9.159 -8.622 0.157 1.00 77.50 417 PHE A N 1
ATOM 3008 C CA . PHE A 1 417 ? -9.032 -8.938 1.574 1.00 77.50 417 PHE A CA 1
ATOM 3009 C C . PHE A 1 417 ? -8.747 -7.661 2.353 1.00 77.50 417 PHE A C 1
ATOM 3011 O O . PHE A 1 417 ? -8.040 -6.776 1.875 1.00 77.50 417 PHE A O 1
ATOM 3018 N N . THR A 1 418 ? -9.282 -7.572 3.567 1.00 68.94 418 THR A N 1
ATOM 3019 C CA . THR A 1 418 ? -8.958 -6.485 4.491 1.00 68.94 418 THR A CA 1
ATOM 3020 C C . THR A 1 418 ? -7.737 -6.895 5.306 1.00 68.94 418 THR A C 1
ATOM 3022 O O . THR A 1 418 ? -7.824 -7.848 6.084 1.00 68.94 418 THR A O 1
ATOM 3025 N N . PRO A 1 419 ? -6.592 -6.218 5.162 1.00 67.88 419 PRO A N 1
ATOM 3026 C CA . PRO A 1 419 ? -5.407 -6.585 5.914 1.00 67.88 419 PRO A CA 1
ATOM 3027 C C . PRO A 1 419 ? -5.560 -6.291 7.412 1.00 67.88 419 PRO A C 1
ATOM 3029 O O . PRO A 1 419 ? -6.254 -5.356 7.824 1.00 67.88 419 PRO A O 1
ATOM 3032 N N . VAL A 1 420 ? -4.857 -7.062 8.244 1.00 61.78 420 VAL A N 1
ATOM 3033 C CA . VAL A 1 420 ? -4.753 -6.810 9.689 1.00 61.78 420 VAL A CA 1
ATOM 3034 C C . VAL A 1 420 ? -3.786 -5.640 9.899 1.00 61.78 420 VAL A C 1
ATOM 3036 O O . VAL A 1 420 ? -2.584 -5.812 10.067 1.00 61.78 420 VAL A O 1
ATOM 3039 N N . GLY A 1 421 ? -4.303 -4.416 9.783 1.00 55.81 421 GLY A N 1
ATOM 3040 C CA . GLY A 1 421 ? -3.508 -3.186 9.681 1.00 55.81 421 GLY A CA 1
ATOM 3041 C C . GLY A 1 421 ? -2.941 -2.633 10.991 1.00 55.81 421 GLY A C 1
ATOM 3042 O O . GLY A 1 421 ? -2.856 -1.412 11.130 1.00 55.81 421 GLY A O 1
ATOM 3043 N N . ALA A 1 422 ? -2.610 -3.471 11.976 1.00 56.06 422 ALA A N 1
ATOM 3044 C CA . ALA A 1 422 ? -2.287 -2.985 13.313 1.00 56.06 422 ALA A CA 1
ATOM 3045 C C . ALA A 1 422 ? -0.901 -3.418 13.825 1.00 56.06 422 ALA A C 1
ATOM 3047 O O . ALA A 1 422 ? -0.507 -4.581 13.836 1.00 56.06 422 ALA A O 1
ATOM 3048 N N . GLU A 1 423 ? -0.148 -2.414 14.278 1.00 56.31 423 GLU A N 1
ATOM 3049 C CA . GLU A 1 423 ? 1.122 -2.560 14.981 1.00 56.31 423 GLU A CA 1
ATOM 3050 C C . GLU A 1 423 ? 0.891 -3.226 16.347 1.00 56.31 423 GLU A C 1
ATOM 3052 O O . GLU A 1 423 ? 0.018 -2.785 17.095 1.00 56.31 423 GLU A O 1
ATOM 3057 N N . ARG A 1 424 ? 1.714 -4.223 16.713 1.00 55.56 424 ARG A N 1
ATOM 3058 C CA . ARG A 1 424 ? 1.720 -4.773 18.081 1.00 55.56 424 ARG A CA 1
ATOM 3059 C C . ARG A 1 424 ? 1.809 -3.645 19.100 1.00 55.56 424 ARG A C 1
ATOM 3061 O O . ARG A 1 424 ? 2.748 -2.837 19.068 1.00 55.56 424 ARG A O 1
ATOM 3068 N N . VAL A 1 425 ? 0.858 -3.597 20.026 1.00 66.12 425 VAL A N 1
ATOM 3069 C CA . VAL A 1 425 ? 0.818 -2.533 21.029 1.00 66.12 425 VAL A CA 1
ATOM 3070 C C . VAL A 1 425 ? 1.994 -2.740 21.977 1.00 66.12 425 VAL A C 1
ATOM 3072 O O . VAL A 1 425 ? 2.196 -3.809 22.558 1.00 66.12 425 VAL A O 1
ATOM 3075 N N . GLY A 1 426 ? 2.816 -1.701 22.139 1.00 66.94 426 GLY A N 1
ATOM 3076 C CA . GLY A 1 426 ? 3.974 -1.769 23.026 1.00 66.94 426 GLY A CA 1
ATOM 3077 C C . GLY A 1 426 ? 3.559 -2.198 24.437 1.00 66.94 426 GLY A C 1
ATOM 3078 O O . GLY A 1 426 ? 2.562 -1.704 24.961 1.00 66.94 426 GLY A O 1
ATOM 3079 N N . ARG A 1 427 ? 4.337 -3.086 25.075 1.00 71.38 427 ARG A N 1
ATOM 3080 C CA . ARG A 1 427 ? 4.042 -3.638 26.417 1.00 71.38 427 ARG A CA 1
ATOM 3081 C C . ARG A 1 427 ? 3.668 -2.556 27.440 1.00 71.38 427 ARG A C 1
ATOM 3083 O O . ARG A 1 427 ? 2.742 -2.748 28.215 1.00 71.38 427 ARG A O 1
ATOM 3090 N N . ASN A 1 428 ? 4.328 -1.397 27.390 1.00 80.06 428 ASN A N 1
ATOM 3091 C CA . ASN A 1 428 ? 4.051 -0.269 28.287 1.00 80.06 428 ASN A CA 1
ATOM 3092 C C . ASN A 1 428 ? 2.664 0.351 28.070 1.00 80.06 428 ASN A C 1
ATOM 3094 O O . ASN A 1 428 ? 2.044 0.796 29.029 1.00 80.06 428 ASN A O 1
ATOM 3098 N N . VAL A 1 429 ? 2.181 0.399 26.826 1.00 80.81 429 VAL A N 1
ATOM 3099 C CA . VAL A 1 429 ? 0.851 0.931 26.497 1.00 80.81 429 VAL A CA 1
ATOM 3100 C C . VAL A 1 429 ? -0.222 -0.052 26.959 1.00 80.81 429 VAL A C 1
ATOM 3102 O O . VAL A 1 429 ? -1.129 0.363 27.673 1.00 80.81 429 VAL A O 1
ATOM 3105 N N . ARG A 1 430 ? -0.054 -1.352 26.665 1.00 82.25 430 ARG A N 1
ATOM 3106 C CA . ARG A 1 430 ? -0.945 -2.426 27.152 1.00 82.25 430 ARG A CA 1
ATOM 3107 C C . ARG A 1 430 ? -1.050 -2.409 28.674 1.00 82.25 430 ARG A C 1
ATOM 3109 O O . ARG A 1 430 ? -2.139 -2.336 29.232 1.00 82.25 430 ARG A O 1
ATOM 3116 N N . HIS A 1 431 ? 0.103 -2.357 29.343 1.00 84.31 431 HIS A N 1
ATOM 3117 C CA . HIS A 1 431 ? 0.168 -2.284 30.796 1.00 84.31 431 HIS A CA 1
ATOM 3118 C C . HIS A 1 431 ? -0.498 -1.017 31.340 1.00 84.31 431 HIS A C 1
ATOM 3120 O O . HIS A 1 431 ? -1.246 -1.097 32.305 1.00 84.31 431 HIS A O 1
ATOM 3126 N N . ARG A 1 432 ? -0.279 0.149 30.719 1.00 88.56 432 ARG A N 1
ATOM 3127 C CA . ARG A 1 432 ? -0.908 1.404 31.153 1.00 88.56 432 ARG A CA 1
ATOM 3128 C C . ARG A 1 432 ? -2.432 1.342 31.060 1.00 88.56 432 ARG A C 1
ATOM 3130 O O . ARG A 1 432 ? -3.086 1.693 32.036 1.00 88.56 432 ARG A O 1
ATOM 3137 N N . LEU A 1 433 ? -2.990 0.882 29.937 1.00 89.69 433 LEU A N 1
ATOM 3138 C CA . LEU A 1 433 ? -4.443 0.736 29.790 1.00 89.69 433 LEU A CA 1
ATOM 3139 C C . LEU A 1 433 ? -5.020 -0.257 30.800 1.00 89.69 433 LEU A C 1
ATOM 3141 O O . LEU A 1 433 ? -6.033 0.045 31.426 1.00 89.69 433 LEU A O 1
ATOM 3145 N N . TYR A 1 434 ? -4.347 -1.390 31.009 1.00 90.56 434 TYR A N 1
ATOM 3146 C CA . TYR A 1 434 ? -4.747 -2.362 32.023 1.00 90.56 434 TYR A CA 1
ATOM 3147 C C . TYR A 1 434 ? -4.746 -1.755 33.436 1.00 90.56 434 TYR A C 1
ATOM 3149 O O . TYR A 1 434 ? -5.710 -1.910 34.183 1.00 90.56 434 TYR A O 1
ATOM 3157 N N . GLN A 1 435 ? -3.703 -0.999 33.803 1.00 91.12 435 GLN A N 1
ATOM 3158 C CA . GLN A 1 435 ? -3.648 -0.317 35.100 1.00 91.12 435 GLN A CA 1
ATOM 3159 C C . GLN A 1 435 ? -4.730 0.758 35.238 1.00 91.12 435 GLN A C 1
ATOM 3161 O O . GLN A 1 435 ? -5.327 0.876 36.305 1.00 91.12 435 GLN A O 1
ATOM 3166 N N . HIS A 1 436 ? -5.017 1.524 34.182 1.00 91.88 436 HIS A N 1
ATOM 3167 C CA . HIS A 1 436 ? -6.094 2.517 34.199 1.00 91.88 436 HIS A CA 1
ATOM 3168 C C . HIS A 1 436 ? -7.459 1.852 34.410 1.00 91.88 436 HIS A C 1
ATOM 3170 O O . HIS A 1 436 ? -8.216 2.302 35.269 1.00 91.88 436 HIS A O 1
ATOM 3176 N N . LEU A 1 437 ? -7.737 0.746 33.706 1.00 92.75 437 LEU A N 1
ATOM 3177 C CA . LEU A 1 437 ? -8.943 -0.056 33.920 1.00 92.75 437 LEU A CA 1
ATOM 3178 C C . LEU A 1 437 ? -9.014 -0.561 35.368 1.00 92.75 437 LEU A C 1
ATOM 3180 O O . LEU A 1 437 ? -10.033 -0.398 36.028 1.00 92.75 437 LEU A O 1
ATOM 3184 N N . LYS A 1 438 ? -7.909 -1.085 35.911 1.00 91.31 438 LYS A N 1
ATOM 3185 C CA . LYS A 1 438 ? -7.842 -1.568 37.297 1.00 91.31 438 LYS A CA 1
ATOM 3186 C C . LYS A 1 438 ? -8.122 -0.485 38.334 1.00 91.31 438 LYS A C 1
ATOM 3188 O O . LYS A 1 438 ? -8.868 -0.718 39.283 1.00 91.31 438 LYS A O 1
ATOM 3193 N N . VAL A 1 439 ? -7.532 0.697 38.167 1.00 91.44 439 VAL A N 1
ATOM 3194 C CA . VAL A 1 439 ? -7.771 1.844 39.057 1.00 91.44 439 VAL A CA 1
ATOM 3195 C C . VAL A 1 439 ? -9.224 2.302 38.964 1.00 91.44 439 VAL A C 1
ATOM 3197 O O . VAL A 1 439 ? -9.834 2.607 39.986 1.00 91.44 439 VAL A O 1
ATOM 3200 N N . ARG A 1 440 ? -9.780 2.335 37.752 1.00 90.12 440 ARG A N 1
ATOM 3201 C CA . ARG A 1 440 ? -11.173 2.702 37.502 1.00 90.12 440 ARG A CA 1
ATOM 3202 C C . ARG A 1 440 ? -12.146 1.745 38.188 1.00 90.12 440 ARG A C 1
ATOM 3204 O O . ARG A 1 440 ? -12.990 2.205 38.948 1.00 90.12 440 ARG A O 1
ATOM 3211 N N . GLU A 1 441 ? -12.014 0.445 37.944 1.00 89.38 441 GLU A N 1
ATOM 3212 C CA . GLU A 1 441 ? -12.904 -0.576 38.510 1.00 89.38 441 GLU A CA 1
ATOM 3213 C C . GLU A 1 441 ? -12.825 -0.603 40.039 1.00 89.38 441 GLU A C 1
ATOM 3215 O O . GLU A 1 441 ? -13.854 -0.668 40.701 1.00 89.38 441 GLU A O 1
ATOM 3220 N N . ARG A 1 442 ? -11.630 -0.408 40.615 1.00 87.25 442 ARG A N 1
ATOM 3221 C CA . ARG A 1 442 ? -11.480 -0.255 42.069 1.00 87.25 442 ARG A CA 1
ATOM 3222 C C . ARG A 1 442 ? -12.219 0.972 42.607 1.00 87.25 442 ARG A C 1
ATOM 3224 O O . ARG A 1 442 ? -12.904 0.876 43.613 1.00 87.25 442 ARG A O 1
ATOM 3231 N N . ARG A 1 443 ? -12.111 2.129 41.942 1.00 87.06 443 ARG A N 1
ATOM 3232 C CA . ARG A 1 443 ? -12.851 3.339 42.353 1.00 87.06 443 ARG A CA 1
ATOM 3233 C C . ARG A 1 443 ? -14.359 3.142 42.258 1.00 87.06 443 ARG A C 1
ATOM 3235 O O . ARG A 1 443 ? -15.090 3.688 43.076 1.00 87.06 443 ARG A O 1
ATOM 3242 N N . LEU A 1 444 ? -14.821 2.419 41.241 1.00 84.25 444 LEU A N 1
ATOM 3243 C CA . LEU A 1 444 ? -16.229 2.085 41.086 1.00 84.25 444 LEU A CA 1
ATOM 3244 C C . LEU A 1 444 ? -16.699 1.171 42.225 1.00 84.25 444 LEU A C 1
ATOM 3246 O O . LEU A 1 444 ? -17.729 1.450 42.829 1.00 84.25 444 LEU A O 1
ATOM 3250 N N . GLU A 1 445 ? -15.919 0.140 42.552 1.00 83.94 445 GLU A N 1
ATOM 3251 C CA . GLU A 1 445 ? -16.159 -0.735 43.700 1.00 83.94 445 GLU A CA 1
ATOM 3252 C C . GLU A 1 445 ? -16.212 0.058 45.010 1.00 83.94 445 GLU A C 1
ATOM 3254 O O . GLU A 1 445 ? -17.199 -0.044 45.730 1.00 83.94 445 GLU A O 1
ATOM 3259 N N . ASP A 1 446 ? -15.222 0.910 45.288 1.00 83.31 446 ASP A N 1
ATOM 3260 C CA . ASP A 1 446 ? -15.169 1.722 46.510 1.00 83.31 446 ASP A CA 1
ATOM 3261 C C . ASP A 1 446 ? -16.366 2.683 46.631 1.00 83.31 446 ASP A C 1
ATOM 3263 O O . ASP A 1 446 ? -16.904 2.864 47.721 1.00 83.31 446 ASP A O 1
ATOM 3267 N N . ARG A 1 447 ? -16.806 3.288 45.516 1.00 81.50 447 ARG A N 1
ATOM 3268 C CA . ARG A 1 447 ? -17.985 4.176 45.471 1.00 81.50 447 ARG A CA 1
ATOM 3269 C C . ARG A 1 447 ? -19.295 3.442 45.744 1.00 81.50 447 ARG A C 1
ATOM 3271 O O . ARG A 1 447 ? -20.229 4.053 46.254 1.00 81.50 447 ARG A O 1
ATOM 3278 N N . LEU A 1 448 ? -19.387 2.187 45.315 1.00 77.31 448 LEU A N 1
ATOM 3279 C CA . LEU A 1 448 ? -20.609 1.384 45.366 1.00 77.31 448 LEU A CA 1
ATOM 3280 C C . LEU A 1 448 ? -20.653 0.436 46.569 1.00 77.31 448 LEU A C 1
ATOM 3282 O O . LEU A 1 448 ? -21.693 -0.165 46.835 1.00 77.31 448 LEU A O 1
ATOM 3286 N N . ARG A 1 449 ? -19.547 0.304 47.306 1.00 68.94 449 ARG A N 1
ATOM 3287 C CA . ARG A 1 449 ? -19.491 -0.440 48.560 1.00 68.94 449 ARG A CA 1
ATOM 3288 C C . ARG A 1 449 ? -20.336 0.296 49.605 1.00 68.94 449 ARG A C 1
ATOM 3290 O O . ARG A 1 449 ? -20.094 1.480 49.842 1.00 68.94 449 ARG A O 1
ATOM 3297 N N . PRO A 1 450 ? -21.298 -0.366 50.267 1.00 56.03 450 PRO A N 1
ATOM 3298 C CA . PRO A 1 450 ? -22.020 0.260 51.363 1.00 56.03 450 PRO A CA 1
ATOM 3299 C C . PRO A 1 450 ? -21.019 0.652 52.455 1.00 56.03 450 PRO A C 1
ATOM 3301 O O . PRO A 1 450 ? -20.255 -0.191 52.928 1.00 56.03 450 PRO A O 1
ATOM 3304 N N . THR A 1 451 ? -21.012 1.917 52.879 1.00 42.22 451 THR A N 1
ATOM 3305 C CA . THR A 1 451 ? -20.371 2.303 54.139 1.00 42.22 451 THR A CA 1
ATOM 3306 C C . THR A 1 451 ? -21.111 1.593 55.263 1.00 42.22 451 THR A C 1
ATOM 3308 O O . THR A 1 451 ? -22.177 2.028 55.695 1.00 42.22 451 THR A O 1
ATOM 3311 N N . THR A 1 452 ? -20.571 0.470 55.725 1.00 34.69 452 THR A N 1
ATOM 3312 C CA . THR A 1 452 ? -21.057 -0.216 56.917 1.00 34.69 452 THR A CA 1
ATOM 3313 C C . THR A 1 452 ? -20.769 0.653 58.138 1.00 34.69 452 THR A C 1
ATOM 3315 O O . THR A 1 452 ? -19.710 0.558 58.753 1.00 34.69 452 THR A O 1
ATOM 3318 N N . THR A 1 453 ? -21.729 1.489 58.516 1.00 36.38 453 THR A N 1
ATOM 3319 C CA . THR A 1 453 ? -21.939 1.892 59.908 1.00 36.38 453 THR A CA 1
ATOM 3320 C C . THR A 1 453 ? -23.232 1.257 60.390 1.00 36.38 453 THR A C 1
ATOM 3322 O O . THR A 1 453 ? -24.301 1.838 60.252 1.00 36.38 453 THR A O 1
ATOM 3325 N N . SER A 1 454 ? -23.140 0.035 60.914 1.00 34.78 454 SER A N 1
ATOM 3326 C CA . SER A 1 454 ? -23.718 -0.368 62.205 1.00 34.78 454 SER A CA 1
ATOM 3327 C C . SER A 1 454 ? -23.680 -1.889 62.377 1.00 34.78 454 SER A C 1
ATOM 3329 O O . SER A 1 454 ? -23.935 -2.677 61.476 1.00 34.78 454 SER A O 1
ATOM 3331 N N . SER A 1 455 ? -23.282 -2.255 63.585 1.00 41.22 455 SER A N 1
ATOM 3332 C CA . SER A 1 455 ? -23.218 -3.571 64.206 1.00 41.22 455 SER A CA 1
ATOM 3333 C C . SER A 1 455 ? -24.458 -4.451 64.021 1.00 41.22 455 SER A C 1
ATOM 3335 O O . SER A 1 455 ? -25.561 -4.035 64.363 1.00 41.22 455 SER A O 1
ATOM 3337 N N . SER A 1 456 ? -24.261 -5.729 63.700 1.00 34.78 456 SER A N 1
ATOM 3338 C CA . SER A 1 456 ? -24.574 -6.834 64.624 1.00 34.78 456 SER A CA 1
ATOM 3339 C C . SER A 1 456 ? -24.186 -8.189 64.025 1.00 34.78 456 SER A C 1
ATOM 3341 O O . SER A 1 456 ? -24.292 -8.449 62.833 1.00 34.78 456 SER A O 1
ATOM 3343 N N . SER A 1 457 ? -23.659 -9.022 64.910 1.00 42.44 457 SER A N 1
ATOM 3344 C CA . SER A 1 457 ? -23.179 -10.386 64.737 1.00 42.44 457 SER A CA 1
ATOM 3345 C C . SER A 1 457 ? -24.231 -11.367 64.215 1.00 42.44 457 SER A C 1
ATOM 3347 O O . SER A 1 457 ? -25.301 -11.475 64.808 1.00 42.44 457 SER A O 1
ATOM 3349 N N . SER A 1 458 ? -23.864 -12.219 63.258 1.00 35.66 458 SER A N 1
ATOM 3350 C CA . SER A 1 458 ? -23.990 -13.675 63.426 1.00 35.66 458 SER A CA 1
ATOM 3351 C C . SER A 1 458 ? -23.190 -14.429 62.361 1.00 35.66 458 SER A C 1
ATOM 3353 O O . SER A 1 458 ? -23.023 -13.998 61.227 1.00 35.66 458 SER A O 1
ATOM 3355 N N . SER A 1 459 ? -22.621 -15.529 62.826 1.00 41.88 459 SER A N 1
ATOM 3356 C CA . SER A 1 459 ? -21.690 -16.467 62.214 1.00 41.88 459 SER A CA 1
ATOM 3357 C C . SER A 1 459 ? -22.209 -17.206 60.977 1.00 41.88 459 SER A C 1
ATOM 3359 O O . SER A 1 459 ? -23.284 -17.797 61.028 1.00 41.88 459 SER A O 1
ATOM 3361 N N . SER A 1 460 ? -21.376 -17.312 59.940 1.00 35.25 460 SER A N 1
ATOM 3362 C CA . SER A 1 460 ? -21.155 -18.543 59.155 1.00 35.25 460 SER A CA 1
ATOM 3363 C C . SER A 1 460 ? -19.905 -18.382 58.270 1.00 35.25 460 SER A C 1
ATOM 3365 O O . SER A 1 460 ? -19.494 -17.266 57.972 1.00 35.25 460 SER A O 1
ATOM 3367 N N . ASP A 1 461 ? -19.250 -19.505 57.982 1.00 32.81 461 ASP A N 1
ATOM 3368 C CA . ASP A 1 461 ? -17.900 -19.697 57.430 1.00 32.81 461 ASP A CA 1
ATOM 3369 C C . ASP A 1 461 ? -17.387 -18.737 56.328 1.00 32.81 461 ASP A C 1
ATOM 3371 O O . ASP A 1 461 ? -18.113 -18.421 55.387 1.00 32.81 461 ASP A O 1
ATOM 3375 N N . PRO A 1 462 ? -16.081 -18.378 56.332 1.00 38.69 462 PRO A N 1
ATOM 3376 C CA . PRO A 1 462 ? -15.429 -17.612 55.271 1.00 38.69 462 PRO A CA 1
ATOM 3377 C C . PRO A 1 462 ? -14.926 -18.531 54.141 1.00 38.69 462 PRO A C 1
ATOM 3379 O O . PRO A 1 462 ? -13.735 -18.548 53.823 1.00 38.69 462 PRO A O 1
ATOM 3382 N N . ALA A 1 463 ? -15.814 -19.326 53.543 1.00 39.72 463 ALA A N 1
ATOM 3383 C CA . ALA A 1 463 ? -15.477 -20.195 52.419 1.00 39.72 463 ALA A CA 1
ATOM 3384 C C . ALA A 1 463 ? -16.193 -19.740 51.135 1.00 39.72 463 ALA A C 1
ATOM 3386 O O . ALA A 1 463 ? -17.378 -19.986 50.951 1.00 39.72 463 ALA A O 1
ATOM 3387 N N . ILE A 1 464 ? -15.396 -19.138 50.242 1.00 40.84 464 ILE A N 1
ATOM 3388 C CA . ILE A 1 464 ? -15.665 -18.851 48.820 1.00 40.84 464 ILE A CA 1
ATOM 3389 C C . ILE A 1 464 ? -16.721 -17.753 48.573 1.00 40.84 464 ILE A C 1
ATOM 3391 O O . ILE A 1 464 ? -17.817 -18.009 48.089 1.00 40.84 464 ILE A O 1
ATOM 3395 N N . ASP A 1 465 ? -16.345 -16.497 48.845 1.00 46.78 465 ASP A N 1
ATOM 3396 C CA . ASP A 1 465 ? -16.905 -15.343 48.121 1.00 46.78 465 ASP A CA 1
ATOM 3397 C C . ASP A 1 465 ? -16.346 -15.419 46.690 1.00 46.78 465 ASP A C 1
ATOM 3399 O O . ASP A 1 465 ? -15.146 -15.227 46.480 1.00 46.78 465 ASP A O 1
ATOM 3403 N N . ASP A 1 466 ? -17.181 -15.783 45.715 1.00 47.50 466 ASP A N 1
ATOM 3404 C CA . ASP A 1 466 ? -16.803 -15.945 44.301 1.00 47.50 466 ASP A CA 1
ATOM 3405 C C . ASP A 1 466 ? -16.381 -14.621 43.629 1.00 47.50 466 ASP A C 1
ATOM 3407 O O . ASP A 1 466 ? -15.994 -14.594 42.459 1.00 47.50 466 ASP A O 1
ATOM 3411 N N . GLY A 1 467 ? -16.426 -13.512 44.376 1.00 57.44 467 GLY A N 1
ATOM 3412 C CA . GLY A 1 467 ? -16.032 -12.184 43.935 1.00 57.44 467 GLY A CA 1
ATOM 3413 C C . GLY A 1 467 ? -17.024 -11.549 42.961 1.00 57.44 467 GLY A C 1
ATOM 3414 O O . GLY A 1 467 ? -16.851 -10.377 42.626 1.00 57.44 467 GLY A O 1
ATOM 3415 N N . ASN A 1 468 ? -18.072 -12.259 42.534 1.00 64.38 468 ASN A N 1
ATOM 3416 C CA . ASN A 1 468 ? -19.104 -11.766 41.631 1.00 64.38 468 ASN A CA 1
ATOM 3417 C C . ASN A 1 468 ? -20.222 -11.104 42.436 1.00 64.38 468 ASN A C 1
ATOM 3419 O O . ASN A 1 468 ? -21.248 -11.708 42.743 1.00 64.38 468 ASN A O 1
ATOM 3423 N N . ARG A 1 469 ? -20.066 -9.816 42.752 1.00 74.88 469 ARG A N 1
ATOM 3424 C CA . ARG A 1 469 ? -21.112 -9.064 43.458 1.00 74.88 469 ARG A CA 1
ATOM 3425 C C . ARG A 1 469 ? -21.818 -8.127 42.497 1.00 74.88 469 ARG A C 1
ATOM 3427 O O . ARG A 1 469 ? -21.207 -7.549 41.606 1.00 74.88 469 ARG A O 1
ATOM 3434 N N . THR A 1 470 ? -23.118 -7.965 42.685 1.00 76.25 470 THR A N 1
ATOM 3435 C CA . THR A 1 470 ? -23.928 -6.982 41.962 1.00 76.25 470 THR A CA 1
ATOM 3436 C C . THR A 1 470 ? -24.616 -6.104 42.997 1.00 76.25 470 THR A C 1
ATOM 3438 O O . THR A 1 470 ? -25.100 -6.611 44.006 1.00 76.25 470 THR A O 1
ATOM 3441 N N . THR A 1 471 ? -24.611 -4.787 42.800 1.00 78.50 471 THR A N 1
ATOM 3442 C CA . THR A 1 471 ? -25.302 -3.852 43.699 1.00 78.50 471 THR A CA 1
ATOM 3443 C C . THR A 1 471 ? -26.818 -3.997 43.583 1.00 78.50 471 THR A C 1
ATOM 3445 O O . THR A 1 471 ? -27.322 -4.537 42.600 1.00 78.50 471 THR A O 1
ATOM 3448 N N . GLU A 1 472 ? -27.563 -3.436 44.539 1.00 70.44 472 GLU A N 1
ATOM 3449 C CA . GLU A 1 472 ? -29.035 -3.372 44.486 1.00 70.44 472 GLU A CA 1
ATOM 3450 C C . GLU A 1 472 ? -29.556 -2.694 43.204 1.00 70.44 472 GLU A C 1
ATOM 3452 O O . GLU A 1 472 ? -30.618 -3.042 42.697 1.00 70.44 472 GLU A O 1
ATOM 3457 N N . ASN A 1 473 ? -28.760 -1.793 42.617 1.00 71.38 473 ASN A N 1
ATOM 3458 C CA . ASN A 1 473 ? -29.065 -1.108 41.358 1.00 71.38 473 ASN A CA 1
ATOM 3459 C C . ASN A 1 473 ? -28.626 -1.905 40.112 1.00 71.38 473 ASN A C 1
ATOM 3461 O O . ASN A 1 473 ? -28.551 -1.347 39.018 1.00 71.38 473 ASN A O 1
ATOM 3465 N N . GLY A 1 474 ? -28.268 -3.183 40.261 1.00 78.81 474 GLY A N 1
ATOM 3466 C CA . GLY A 1 474 ? -27.884 -4.056 39.151 1.00 78.81 474 GLY A CA 1
ATOM 3467 C C . GLY A 1 474 ? -26.488 -3.791 38.576 1.00 78.81 474 GLY A C 1
ATOM 3468 O O . GLY A 1 474 ? -26.194 -4.260 37.483 1.00 78.81 474 GLY A O 1
ATOM 3469 N N . THR A 1 475 ? -25.619 -3.035 39.262 1.00 84.88 475 THR A N 1
ATOM 3470 C CA . THR A 1 475 ? -24.245 -2.768 38.791 1.00 84.88 475 THR A CA 1
ATOM 3471 C C . THR A 1 475 ? -23.303 -3.878 39.233 1.00 84.88 475 THR A C 1
ATOM 3473 O O . THR A 1 475 ? -23.208 -4.153 40.426 1.00 84.88 475 THR A O 1
ATOM 3476 N N . TYR A 1 476 ? -22.549 -4.466 38.307 1.00 85.88 476 TYR A N 1
ATOM 3477 C CA . TYR A 1 476 ? -21.545 -5.469 38.642 1.00 85.88 476 TYR A CA 1
ATOM 3478 C C . TYR A 1 476 ? -20.336 -4.827 39.343 1.00 85.88 476 TYR A C 1
ATOM 3480 O O . TYR A 1 476 ? -19.759 -3.840 38.873 1.00 85.88 476 TYR A O 1
ATOM 3488 N N . VAL A 1 477 ? -19.935 -5.418 40.463 1.00 82.69 477 VAL A N 1
ATOM 3489 C CA . VAL A 1 477 ? -18.806 -5.042 41.313 1.00 82.69 477 VAL A CA 1
ATOM 3490 C C . VAL A 1 477 ? -18.045 -6.318 41.669 1.00 82.69 477 VAL A C 1
ATOM 3492 O O . VAL A 1 477 ? -18.336 -7.004 42.646 1.00 82.69 477 VAL A O 1
ATOM 3495 N N . GLY A 1 478 ? -17.053 -6.649 40.855 1.00 78.06 478 GLY A N 1
ATOM 3496 C CA . GLY A 1 478 ? -16.283 -7.877 41.003 1.00 78.06 478 GLY A CA 1
ATOM 3497 C C . GLY A 1 478 ? -14.947 -7.811 40.274 1.00 78.06 478 GLY A C 1
ATOM 3498 O O . GLY A 1 478 ? -14.581 -6.748 39.759 1.00 78.06 478 GLY A O 1
ATOM 3499 N N . PRO A 1 479 ? -14.192 -8.920 40.225 1.00 78.38 479 PRO A N 1
ATOM 3500 C CA . PRO A 1 479 ? -12.874 -8.937 39.614 1.00 78.38 479 PRO A CA 1
ATOM 3501 C C . PRO A 1 479 ? -12.929 -8.578 38.124 1.00 78.38 479 PRO A C 1
ATOM 3503 O O . PRO A 1 479 ? -13.933 -8.780 37.432 1.00 78.38 479 PRO A O 1
ATOM 3506 N N . ILE A 1 480 ? -11.810 -8.043 37.631 1.00 85.81 480 ILE A N 1
ATOM 3507 C CA . ILE A 1 480 ? -11.575 -7.851 36.198 1.00 85.81 480 ILE A CA 1
ATOM 3508 C C . ILE A 1 480 ? -11.262 -9.216 35.593 1.00 85.81 480 ILE A C 1
ATOM 3510 O O . ILE A 1 480 ? -10.360 -9.903 36.067 1.00 85.81 480 ILE A O 1
ATOM 3514 N N . MET A 1 481 ? -11.982 -9.575 34.533 1.00 82.50 481 MET A N 1
ATOM 3515 C CA . MET A 1 481 ? -11.933 -10.895 33.898 1.00 82.50 481 MET A CA 1
ATOM 3516 C C . MET A 1 481 ? -11.177 -10.839 32.564 1.00 82.50 481 MET A C 1
ATOM 3518 O O . MET A 1 481 ? -11.603 -11.435 31.577 1.00 82.50 481 MET A O 1
ATOM 3522 N N . ILE A 1 482 ? -10.093 -10.060 32.534 1.00 84.62 482 ILE A N 1
ATOM 3523 C CA . ILE A 1 482 ? -9.152 -9.959 31.415 1.00 84.62 482 ILE A CA 1
ATOM 3524 C C . ILE A 1 482 ? -7.724 -9.815 31.935 1.00 84.62 482 ILE A C 1
ATOM 3526 O O . ILE A 1 482 ? -7.508 -9.306 33.039 1.00 84.62 482 ILE A O 1
ATOM 3530 N N . ASP A 1 483 ? -6.751 -10.191 31.117 1.00 77.38 483 ASP A N 1
ATOM 3531 C CA . ASP A 1 483 ? -5.327 -10.008 31.377 1.00 77.38 483 ASP A CA 1
ATOM 3532 C C . ASP A 1 483 ? -4.690 -8.924 30.463 1.00 77.38 483 ASP A C 1
ATOM 3534 O O . ASP A 1 483 ? -5.358 -8.315 29.620 1.00 77.38 483 ASP A O 1
ATOM 3538 N N . PRO A 1 484 ? -3.398 -8.577 30.643 1.00 75.00 484 PRO A N 1
ATOM 3539 C CA . PRO A 1 484 ? -2.736 -7.581 29.798 1.00 75.00 484 PRO A CA 1
ATOM 3540 C C . PRO A 1 484 ? -2.586 -7.953 28.313 1.00 75.00 484 PRO A C 1
ATOM 3542 O O . PRO A 1 484 ? -2.382 -7.042 27.505 1.00 75.00 484 PRO A O 1
ATOM 3545 N N . ASP A 1 485 ? -2.627 -9.235 27.947 1.00 70.06 485 ASP A N 1
ATOM 3546 C CA . ASP A 1 485 ? -2.566 -9.687 26.554 1.00 70.06 485 ASP A CA 1
ATOM 3547 C C . ASP A 1 485 ? -3.946 -9.561 25.882 1.00 70.06 485 ASP A C 1
ATOM 3549 O O . ASP A 1 485 ? -4.017 -9.115 24.733 1.00 70.06 485 ASP A O 1
ATOM 3553 N N . ASP A 1 486 ? -5.043 -9.761 26.622 1.00 81.81 486 ASP A N 1
ATOM 3554 C CA . ASP A 1 486 ? -6.404 -9.436 26.160 1.00 81.81 486 ASP A CA 1
ATOM 3555 C C . ASP A 1 486 ? -6.553 -7.952 25.790 1.00 81.81 486 ASP A C 1
ATOM 3557 O O . ASP A 1 486 ? -7.271 -7.593 24.854 1.00 81.81 486 ASP A O 1
ATOM 3561 N N . VAL A 1 487 ? -5.839 -7.057 26.484 1.00 86.00 487 VAL A N 1
ATOM 3562 C CA . VAL A 1 487 ? -5.817 -5.623 26.144 1.00 86.00 487 VAL A CA 1
ATOM 3563 C C . VAL A 1 487 ? -5.240 -5.392 24.748 1.00 86.00 487 VAL A C 1
ATOM 3565 O O . VAL A 1 487 ? -5.707 -4.496 24.044 1.00 86.00 487 VAL A O 1
ATOM 3568 N N . GLU A 1 488 ? -4.253 -6.185 24.317 1.00 80.56 488 GLU A N 1
ATOM 3569 C CA . GLU A 1 488 ? -3.746 -6.099 22.945 1.00 80.56 488 GLU A CA 1
ATOM 3570 C C . GLU A 1 488 ? -4.830 -6.471 21.948 1.00 80.56 488 GLU A C 1
ATOM 3572 O O . GLU A 1 488 ? -5.097 -5.691 21.039 1.00 80.56 488 GLU A O 1
ATOM 3577 N N . TYR A 1 489 ? -5.487 -7.612 22.159 1.00 80.62 489 TYR A N 1
ATOM 3578 C CA . TYR A 1 489 ? -6.577 -8.074 21.308 1.00 80.62 489 TYR A CA 1
ATOM 3579 C C . TYR A 1 489 ? -7.690 -7.024 21.204 1.00 80.62 489 TYR A C 1
ATOM 3581 O O . TYR A 1 489 ? -8.088 -6.634 20.105 1.00 80.62 489 TYR A O 1
ATOM 3589 N N . LEU A 1 490 ? -8.133 -6.476 22.338 1.00 87.62 490 LEU A N 1
ATOM 3590 C CA . LEU A 1 490 ? -9.152 -5.431 22.369 1.00 87.62 490 LEU A CA 1
ATOM 3591 C C . LEU A 1 490 ? -8.707 -4.185 21.595 1.00 87.62 490 LEU A C 1
ATOM 3593 O O . LEU A 1 490 ? -9.461 -3.646 20.788 1.00 87.62 490 LEU A O 1
ATOM 3597 N N . MET A 1 491 ? -7.480 -3.713 21.804 1.00 83.94 491 MET A N 1
ATOM 3598 C CA . MET A 1 491 ? -7.000 -2.496 21.151 1.00 83.94 491 MET A CA 1
ATOM 3599 C C . MET A 1 491 ? -6.735 -2.664 19.655 1.00 83.94 491 MET A C 1
ATOM 3601 O O . MET A 1 491 ? -7.062 -1.767 18.879 1.00 83.94 491 MET A O 1
ATOM 3605 N N . VAL A 1 492 ? -6.095 -3.762 19.267 1.00 76.00 492 VAL A N 1
ATOM 3606 C CA . VAL A 1 492 ? -5.554 -4.012 17.924 1.00 76.00 492 VAL A CA 1
ATOM 3607 C C . VAL A 1 492 ? -6.620 -4.629 17.036 1.00 76.00 492 VAL A C 1
ATOM 3609 O O . VAL A 1 492 ? -6.931 -4.074 15.984 1.00 76.00 492 VAL A O 1
ATOM 3612 N N . GLU A 1 493 ? -7.204 -5.737 17.481 1.00 73.25 493 GLU A N 1
ATOM 3613 C CA . GLU A 1 493 ? -8.082 -6.567 16.659 1.00 73.25 493 GLU A CA 1
ATOM 3614 C C . GLU A 1 493 ? -9.525 -6.066 16.717 1.00 73.25 493 GLU A C 1
ATOM 3616 O O . GLU A 1 493 ? -10.147 -5.814 15.683 1.00 73.25 493 GLU A O 1
ATOM 3621 N N . LEU A 1 494 ? -10.050 -5.841 17.924 1.00 83.25 494 LEU A N 1
ATOM 3622 C CA . LEU A 1 494 ? -11.458 -5.486 18.094 1.00 83.25 494 LEU A CA 1
ATOM 3623 C C . LEU A 1 494 ? -11.741 -4.014 17.762 1.00 83.25 494 LEU A C 1
ATOM 3625 O O . LEU A 1 494 ? -12.666 -3.693 17.008 1.00 83.25 494 LEU A O 1
ATOM 3629 N N . TRP A 1 495 ? -10.945 -3.106 18.334 1.00 86.19 495 TRP A N 1
ATOM 3630 C CA . TRP A 1 495 ? -11.170 -1.663 18.232 1.00 86.19 495 TRP A CA 1
ATOM 3631 C C . TRP A 1 495 ? -10.269 -0.960 17.219 1.00 86.19 495 TRP A C 1
ATOM 3633 O O . TRP A 1 495 ? -10.521 0.206 16.921 1.00 86.19 495 TRP A O 1
ATOM 3643 N N . LYS A 1 496 ? -9.249 -1.628 16.663 1.00 78.31 496 LYS A N 1
ATOM 3644 C CA . LYS A 1 496 ? -8.329 -1.072 15.648 1.00 78.31 496 LYS A CA 1
ATOM 3645 C C . LYS A 1 496 ? -7.768 0.311 16.017 1.00 78.31 496 LYS A C 1
ATOM 3647 O O . LYS A 1 496 ? -7.645 1.204 15.174 1.00 78.31 496 LYS A O 1
ATOM 3652 N N . ASN A 1 497 ? -7.454 0.498 17.300 1.00 79.38 497 ASN A N 1
ATOM 3653 C CA . ASN A 1 497 ? -6.976 1.742 17.903 1.00 79.38 497 ASN A CA 1
ATOM 3654 C C . ASN A 1 497 ? -7.905 2.957 17.664 1.00 79.38 497 ASN A C 1
ATOM 3656 O O . ASN A 1 497 ? -7.448 4.094 17.519 1.00 79.38 497 ASN A O 1
ATOM 3660 N N . GLN A 1 498 ? -9.216 2.715 17.581 1.00 82.44 498 GLN A N 1
ATOM 3661 C CA . GLN A 1 498 ? -10.254 3.728 17.397 1.00 82.44 498 GLN A CA 1
ATOM 3662 C C . GLN A 1 498 ? -11.177 3.797 18.613 1.00 82.44 498 GLN A C 1
ATOM 3664 O O . GLN A 1 498 ? -11.459 2.794 19.266 1.00 82.44 498 GLN A O 1
ATOM 3669 N N . CYS A 1 499 ? -11.701 4.991 18.882 1.00 88.31 499 CYS A N 1
ATOM 3670 C CA . CYS A 1 499 ? -12.806 5.157 19.817 1.00 88.31 499 CYS A CA 1
ATOM 3671 C C . CYS A 1 499 ? -14.047 4.408 19.298 1.00 88.31 499 CYS A C 1
ATOM 3673 O O . CYS A 1 499 ? -14.499 4.657 18.181 1.00 88.31 499 CYS A O 1
ATOM 3675 N N . ALA A 1 500 ? -14.638 3.542 20.119 1.00 89.94 500 ALA A N 1
ATOM 3676 C CA . ALA A 1 500 ? -15.834 2.764 19.801 1.00 89.94 500 ALA A CA 1
ATOM 3677 C C . ALA A 1 500 ? -17.026 3.649 19.394 1.00 89.94 500 ALA A C 1
ATOM 3679 O O . ALA A 1 500 ? -17.817 3.280 18.520 1.00 89.94 500 ALA A O 1
ATOM 3680 N N . LEU A 1 501 ? -17.122 4.841 19.998 1.00 89.50 501 LEU A N 1
ATOM 3681 C CA . LEU A 1 501 ? -18.219 5.779 19.769 1.00 89.50 501 LEU A CA 1
ATOM 3682 C C . LEU A 1 501 ? -17.967 6.687 18.565 1.00 89.50 501 LEU A C 1
ATOM 3684 O O . LEU A 1 501 ? -18.770 6.704 17.635 1.00 89.50 501 LEU A O 1
ATOM 3688 N N . SER A 1 502 ? -16.851 7.424 18.559 1.00 83.44 502 SER A N 1
ATOM 3689 C CA . SER A 1 502 ? -16.573 8.421 17.513 1.00 83.44 502 SER A CA 1
ATOM 3690 C C . SER A 1 502 ? -15.879 7.856 16.271 1.00 83.44 502 SER A C 1
ATOM 3692 O O . SER A 1 502 ? -15.835 8.534 15.252 1.00 83.44 502 SER A O 1
ATOM 3694 N N . GLY A 1 503 ? -15.298 6.654 16.338 1.00 77.38 503 GLY A N 1
ATOM 3695 C CA . GLY A 1 503 ? -14.455 6.091 15.274 1.00 77.38 503 GLY A CA 1
ATOM 3696 C C . GLY A 1 503 ? -13.094 6.784 15.122 1.00 77.38 503 GLY A C 1
ATOM 3697 O O . GLY A 1 503 ? -12.257 6.358 14.326 1.00 77.38 503 GLY A O 1
ATOM 3698 N N . GLU A 1 504 ? -12.834 7.842 15.891 1.00 75.44 504 GLU A N 1
ATOM 3699 C CA . GLU A 1 504 ? -11.605 8.619 15.787 1.00 75.44 504 GLU A CA 1
ATOM 3700 C C . GLU A 1 504 ? -10.417 7.868 16.395 1.00 75.44 504 GLU A C 1
ATOM 3702 O O . GLU A 1 504 ? -10.482 7.340 17.509 1.00 75.44 504 GLU A O 1
ATOM 3707 N N . ARG A 1 505 ? -9.285 7.892 15.682 1.00 68.50 505 ARG A N 1
ATOM 3708 C CA . ARG A 1 505 ? -7.979 7.519 16.238 1.00 68.50 505 ARG A CA 1
ATOM 3709 C C . ARG A 1 505 ? -7.419 8.693 17.016 1.00 68.50 505 ARG A C 1
ATOM 3711 O O . ARG A 1 505 ? -6.919 9.646 16.407 1.00 68.50 505 ARG A O 1
ATOM 3718 N N . LEU A 1 506 ? -7.528 8.638 18.335 1.00 60.47 506 LEU A N 1
ATOM 3719 C CA . LEU A 1 506 ? -7.027 9.687 19.214 1.00 60.47 506 LEU A CA 1
ATOM 3720 C C . LEU A 1 506 ? -5.599 9.393 19.650 1.00 60.47 506 LEU A C 1
ATOM 3722 O O . LEU A 1 506 ? -5.246 8.267 19.981 1.00 60.47 506 LEU A O 1
ATOM 3726 N N . GLY A 1 507 ? -4.779 10.442 19.611 1.00 57.97 507 GLY A N 1
ATOM 3727 C CA . GLY A 1 507 ? -3.326 10.343 19.518 1.00 57.97 507 GLY A CA 1
ATOM 3728 C C . GLY A 1 507 ? -2.599 9.668 20.678 1.00 57.97 507 GLY A C 1
ATOM 3729 O O . GLY A 1 507 ? -1.469 9.261 20.451 1.00 57.97 507 GLY A O 1
ATOM 3730 N N . THR A 1 508 ? -3.190 9.517 21.870 1.00 54.81 508 THR A N 1
ATOM 3731 C CA . THR A 1 508 ? -2.503 8.881 23.023 1.00 54.81 508 THR A CA 1
ATOM 3732 C C . THR A 1 508 ? -3.376 8.550 24.242 1.00 54.81 508 THR A C 1
ATOM 3734 O O . THR A 1 508 ? -2.893 7.857 25.135 1.00 54.81 508 THR A O 1
ATOM 3737 N N . ALA A 1 509 ? -4.621 9.027 24.326 1.00 71.81 509 ALA A N 1
ATOM 3738 C CA . ALA A 1 509 ? -5.460 8.888 25.522 1.00 71.81 509 ALA A CA 1
ATOM 3739 C C . ALA A 1 509 ? -6.765 8.146 25.203 1.00 71.81 509 ALA A C 1
ATOM 3741 O O . ALA A 1 509 ? -7.851 8.731 25.207 1.00 71.81 509 ALA A O 1
ATOM 3742 N N . LEU A 1 510 ? -6.627 6.868 24.850 1.00 85.88 510 LEU A N 1
ATOM 3743 C CA . LEU A 1 510 ? -7.742 5.931 24.818 1.00 85.88 510 LEU A CA 1
ATOM 3744 C C . LEU A 1 510 ? -7.714 5.078 26.085 1.00 85.88 510 LEU A C 1
ATOM 3746 O O . LEU A 1 510 ? -6.643 4.757 26.601 1.00 85.88 510 LEU A O 1
ATOM 3750 N N . GLU A 1 511 ? -8.891 4.714 26.567 1.00 90.44 511 GLU A N 1
ATOM 3751 C CA . GLU A 1 511 ? -9.085 3.963 27.802 1.00 90.44 511 GLU A CA 1
ATOM 3752 C C . GLU A 1 511 ? -10.176 2.903 27.614 1.00 90.44 511 GLU A C 1
ATOM 3754 O O . GLU A 1 511 ? -11.057 3.057 26.766 1.00 90.44 511 GLU A O 1
ATOM 3759 N N . LEU A 1 512 ? -10.113 1.821 28.392 1.00 93.31 512 LEU A N 1
ATOM 3760 C CA . LEU A 1 512 ? -11.115 0.756 28.368 1.00 93.31 512 LEU A CA 1
ATOM 3761 C C . LEU A 1 512 ? -12.252 1.066 29.343 1.00 93.31 512 LEU A C 1
ATOM 3763 O O . LEU A 1 512 ? -12.010 1.423 30.495 1.00 93.31 512 LEU A O 1
ATOM 3767 N N . TYR A 1 513 ? -13.483 0.913 28.863 1.00 93.56 513 TYR A N 1
ATOM 3768 C CA . TYR A 1 513 ? -14.718 1.150 29.607 1.00 93.56 513 TYR A CA 1
ATOM 3769 C C . TYR A 1 513 ? -15.648 -0.047 29.444 1.00 93.56 513 TYR A C 1
ATOM 3771 O O . TYR A 1 513 ? -15.692 -0.645 28.370 1.00 93.56 513 TYR A O 1
ATOM 3779 N N . ARG A 1 514 ? -16.418 -0.382 30.484 1.00 93.19 514 ARG A N 1
ATOM 3780 C CA . ARG A 1 514 ? -17.508 -1.351 30.342 1.00 93.19 514 ARG A CA 1
ATOM 3781 C C . ARG A 1 514 ? -18.633 -0.757 29.508 1.00 93.19 514 ARG A C 1
ATOM 3783 O O . ARG A 1 514 ? -19.078 0.358 29.768 1.00 93.19 514 ARG A O 1
ATOM 3790 N N . TRP A 1 515 ? -19.080 -1.513 28.515 1.00 95.06 515 TRP A N 1
ATOM 3791 C CA . TRP A 1 515 ? -20.223 -1.160 27.686 1.00 95.06 515 TRP A CA 1
ATOM 3792 C C . TRP A 1 515 ? -21.538 -1.307 28.444 1.00 95.06 515 TRP A C 1
ATOM 3794 O O . TRP A 1 515 ? -22.436 -0.483 28.302 1.00 95.06 515 TRP A O 1
ATOM 3804 N N . ASP A 1 516 ? -21.629 -2.347 29.266 1.00 91.81 516 ASP A N 1
ATOM 3805 C CA . ASP A 1 516 ? -22.742 -2.613 30.159 1.00 91.81 516 ASP A CA 1
ATOM 3806 C C . ASP A 1 516 ? -22.222 -2.722 31.594 1.00 91.81 516 ASP A C 1
ATOM 3808 O O . ASP A 1 516 ? -21.423 -3.604 31.922 1.00 91.81 516 ASP A O 1
ATOM 3812 N N . MET A 1 517 ? -22.663 -1.802 32.449 1.00 90.44 517 MET A N 1
ATOM 3813 C CA . MET A 1 517 ? -22.237 -1.732 33.847 1.00 90.44 517 MET A CA 1
ATOM 3814 C C . MET A 1 517 ? -22.824 -2.858 34.705 1.00 90.44 517 MET A C 1
ATOM 3816 O O . MET A 1 517 ? -22.302 -3.106 35.790 1.00 90.44 517 MET A O 1
ATOM 3820 N N . SER A 1 518 ? -23.852 -3.564 34.219 1.00 87.75 518 SER A N 1
ATOM 3821 C CA . SER A 1 518 ? -24.418 -4.753 34.873 1.00 87.75 518 SER A CA 1
ATOM 3822 C C . SER A 1 518 ? -23.622 -6.037 34.623 1.00 87.75 518 SER A C 1
ATOM 3824 O O . SER A 1 518 ? -23.915 -7.076 35.207 1.00 87.75 518 SER A O 1
ATOM 3826 N N . LYS A 1 519 ? -22.601 -5.982 33.759 1.00 89.12 519 LYS A N 1
ATOM 3827 C CA . LYS A 1 519 ? -21.801 -7.138 33.341 1.00 89.12 519 LYS A CA 1
ATOM 3828 C C . LYS A 1 519 ? -20.339 -6.996 33.774 1.00 89.12 519 LYS A C 1
ATOM 3830 O O . LYS A 1 519 ? -19.853 -5.872 33.918 1.00 89.12 519 LYS A O 1
ATOM 3835 N N . PRO A 1 520 ? -19.605 -8.111 33.936 1.00 88.75 520 PRO A N 1
ATOM 3836 C CA . PRO A 1 520 ? -18.186 -8.081 34.278 1.00 88.75 520 PRO A CA 1
ATOM 3837 C C . PRO A 1 520 ? -17.328 -7.384 33.216 1.00 88.75 520 PRO A C 1
ATOM 3839 O O . PRO A 1 520 ? -17.727 -7.209 32.062 1.00 88.75 520 PRO A O 1
ATOM 3842 N N . ALA A 1 521 ? -16.118 -6.976 33.608 1.00 91.06 521 ALA A N 1
ATOM 3843 C CA . ALA A 1 521 ? -15.110 -6.449 32.689 1.00 91.06 521 ALA A CA 1
ATOM 3844 C C . ALA A 1 521 ? -14.447 -7.603 31.913 1.00 91.06 521 ALA A C 1
ATOM 3846 O O . ALA A 1 521 ? -13.359 -8.051 32.268 1.00 91.06 521 ALA A O 1
ATOM 3847 N N . THR A 1 522 ? -15.138 -8.093 30.886 1.00 90.06 522 THR A N 1
ATOM 3848 C CA . THR A 1 522 ? -14.733 -9.173 29.967 1.00 90.06 522 THR A CA 1
ATOM 3849 C C . THR A 1 522 ? -14.470 -8.628 28.555 1.00 90.06 522 THR A C 1
ATOM 3851 O O . THR A 1 522 ? -14.927 -7.525 28.233 1.00 90.06 522 THR A O 1
ATOM 3854 N N . PRO A 1 523 ? -13.804 -9.377 27.650 1.00 87.81 523 PRO A N 1
ATOM 3855 C CA . PRO A 1 523 ? -13.517 -8.885 26.300 1.00 87.81 523 PRO A CA 1
ATOM 3856 C C . PRO A 1 523 ? -14.777 -8.515 25.499 1.00 87.81 523 PRO A C 1
ATOM 3858 O O . PRO A 1 523 ? -14.799 -7.513 24.791 1.00 87.81 523 PRO A O 1
ATOM 3861 N N . ASN A 1 524 ? -15.866 -9.268 25.681 1.00 90.62 524 ASN A N 1
ATOM 3862 C CA . ASN A 1 524 ? -17.174 -9.014 25.066 1.00 90.62 524 ASN A CA 1
ATOM 3863 C C . ASN A 1 524 ? -17.994 -7.898 25.749 1.00 90.62 524 ASN A C 1
ATOM 3865 O O . ASN A 1 524 ? -19.148 -7.680 25.384 1.00 90.62 524 ASN A O 1
ATOM 3869 N N . ASN A 1 525 ? -17.428 -7.184 26.724 1.00 94.19 525 ASN A N 1
ATOM 3870 C CA . ASN A 1 525 ? -18.076 -6.054 27.390 1.00 94.19 525 ASN A CA 1
ATOM 3871 C C . ASN A 1 525 ? -17.170 -4.817 27.503 1.00 94.19 525 ASN A C 1
ATOM 3873 O O . ASN A 1 525 ? -17.568 -3.823 28.103 1.00 94.19 525 ASN A O 1
ATOM 3877 N N . LEU A 1 526 ? -15.958 -4.836 26.942 1.00 95.06 526 LEU A N 1
ATOM 3878 C CA . LEU A 1 526 ? -15.016 -3.722 27.043 1.00 95.06 526 LEU A CA 1
ATOM 3879 C C . LEU A 1 526 ? -14.886 -2.964 25.721 1.00 95.06 526 LEU A C 1
ATOM 3881 O O . LEU A 1 526 ? -14.544 -3.517 24.676 1.00 95.06 526 LEU A O 1
ATOM 3885 N N . VAL A 1 527 ? -15.113 -1.656 25.789 1.00 95.06 527 VAL A N 1
ATOM 3886 C CA . VAL A 1 527 ? -15.033 -0.721 24.666 1.00 95.06 527 VAL A CA 1
ATOM 3887 C C . VAL A 1 527 ? -13.881 0.258 24.858 1.00 95.06 527 VAL A C 1
ATOM 3889 O O . VAL A 1 527 ? -13.630 0.740 25.962 1.00 95.06 527 VAL A O 1
ATOM 3892 N N . LEU A 1 528 ? -13.181 0.574 23.769 1.00 92.69 528 LEU A N 1
ATOM 3893 C CA . LEU A 1 528 ? -12.111 1.568 23.770 1.00 92.69 528 LEU A CA 1
ATOM 3894 C C . LEU A 1 528 ? -12.706 2.965 23.554 1.00 92.69 528 LEU A C 1
ATOM 3896 O O . LEU A 1 528 ? -13.359 3.209 22.542 1.00 92.69 528 LEU A O 1
ATOM 3900 N N . MET A 1 529 ? -12.502 3.899 24.480 1.00 92.69 529 MET A N 1
ATOM 3901 C CA . MET A 1 529 ? -13.096 5.238 24.423 1.00 92.69 529 MET A CA 1
ATOM 3902 C C . MET A 1 529 ? -12.061 6.349 24.561 1.00 92.69 529 MET A C 1
ATOM 3904 O O . MET A 1 529 ? -11.022 6.196 25.197 1.00 92.69 529 MET A O 1
ATOM 3908 N N . SER A 1 530 ? -12.380 7.505 23.980 1.00 89.25 530 SER A N 1
ATOM 3909 C CA . SER A 1 530 ? -11.688 8.757 24.285 1.00 89.25 530 SER A CA 1
ATOM 3910 C C . SER A 1 530 ? -12.035 9.272 25.672 1.00 89.25 530 SER A C 1
ATOM 3912 O O . SER A 1 530 ? -13.157 9.056 26.115 1.00 89.25 530 SER A O 1
ATOM 3914 N N . ALA A 1 531 ? -11.165 10.078 26.285 1.00 86.25 531 ALA A N 1
ATOM 3915 C CA . ALA A 1 531 ? -11.493 10.777 27.533 1.00 86.25 531 ALA A CA 1
ATOM 3916 C C . ALA A 1 531 ? -12.806 11.592 27.445 1.00 86.25 531 ALA A C 1
ATOM 3918 O O . ALA A 1 531 ? -13.603 11.601 28.378 1.00 86.25 531 ALA A O 1
ATOM 3919 N N . LYS A 1 532 ? -13.076 12.241 26.300 1.00 87.00 532 LYS A N 1
ATOM 3920 C CA . LYS A 1 532 ? -14.312 13.015 26.079 1.00 87.00 532 LYS A CA 1
ATOM 3921 C C . LYS A 1 532 ? -15.552 12.115 25.990 1.00 87.00 532 LYS A C 1
ATOM 3923 O O . LYS A 1 532 ? -16.593 12.445 26.546 1.00 87.00 532 LYS A O 1
ATOM 3928 N N . SER A 1 533 ? -15.438 11.003 25.268 1.00 89.94 533 SER A N 1
ATOM 3929 C CA . SER A 1 533 ? -16.504 10.013 25.069 1.00 89.94 533 SER A CA 1
ATOM 3930 C C . SER A 1 533 ? -16.817 9.277 26.366 1.00 89.94 533 SER A C 1
ATOM 3932 O O . SER A 1 533 ? -17.982 9.156 26.716 1.00 89.94 533 SER A O 1
ATOM 3934 N N . ALA A 1 534 ? -15.773 8.864 27.082 1.00 89.19 534 ALA A N 1
ATOM 3935 C CA . ALA A 1 534 ? -15.829 8.262 28.402 1.00 89.19 534 ALA A CA 1
ATOM 3936 C C . ALA A 1 534 ? -16.571 9.149 29.403 1.00 89.19 534 ALA A C 1
ATOM 3938 O O . ALA A 1 534 ? -17.549 8.707 29.991 1.00 89.19 534 ALA A O 1
ATOM 3939 N N . LYS A 1 535 ? -16.168 10.421 29.528 1.00 88.81 535 LYS A N 1
ATOM 3940 C CA . LYS A 1 535 ? -16.813 11.364 30.448 1.00 88.81 535 LYS A CA 1
ATOM 3941 C C . LYS A 1 535 ? -18.310 11.497 30.173 1.00 88.81 535 LYS A C 1
ATOM 3943 O O . LYS A 1 535 ? -19.112 11.409 31.091 1.00 88.81 535 LYS A O 1
ATOM 3948 N N . LYS A 1 536 ? -18.690 11.661 28.900 1.00 89.06 536 LYS A N 1
ATOM 3949 C CA . LYS A 1 536 ? -20.106 11.740 28.514 1.00 89.06 536 LYS A CA 1
ATOM 3950 C C . LYS A 1 536 ? -20.854 10.441 28.841 1.00 89.06 536 LYS A C 1
ATOM 3952 O O . LYS A 1 536 ? -21.967 10.495 29.345 1.00 89.06 536 LYS A O 1
ATOM 3957 N N . PHE A 1 537 ? -20.243 9.290 28.559 1.00 91.94 537 PHE A N 1
ATOM 3958 C CA . PHE A 1 537 ? -20.824 7.977 28.839 1.00 91.94 537 PHE A CA 1
ATOM 3959 C C . PHE A 1 537 ? -21.094 7.776 30.338 1.00 91.94 537 PHE A C 1
ATOM 3961 O O . PHE A 1 537 ? -22.143 7.259 30.711 1.00 91.94 537 PHE A O 1
ATOM 3968 N N . GLU A 1 538 ? -20.176 8.225 31.196 1.00 88.94 538 GLU A N 1
ATOM 3969 C CA . GLU A 1 538 ? -20.355 8.205 32.651 1.00 88.94 538 GLU A CA 1
ATOM 3970 C C . GLU A 1 538 ? -21.448 9.159 33.127 1.00 88.94 538 GLU A C 1
ATOM 3972 O O . GLU A 1 538 ? -22.306 8.746 33.899 1.00 88.94 538 GLU A O 1
ATOM 3977 N N . GLU A 1 539 ? -21.449 10.407 32.649 1.00 90.06 539 GLU A N 1
ATOM 3978 C CA . GLU A 1 539 ? -22.478 11.400 32.991 1.00 90.06 539 GLU A CA 1
ATOM 3979 C C . GLU A 1 539 ? -23.884 10.897 32.613 1.00 90.06 539 GLU A C 1
ATOM 3981 O O . GLU A 1 539 ? -24.837 11.055 33.379 1.00 90.06 539 GLU A O 1
ATOM 3986 N N . ASP A 1 540 ? -24.020 10.249 31.451 1.00 89.94 540 ASP A N 1
ATOM 3987 C CA . ASP A 1 540 ? -25.281 9.647 31.016 1.00 89.94 540 ASP A CA 1
ATOM 3988 C C . ASP A 1 540 ? -25.668 8.439 31.887 1.00 89.94 540 ASP A C 1
ATOM 3990 O O . ASP A 1 540 ? -26.838 8.313 32.250 1.00 89.94 540 ASP A O 1
ATOM 3994 N N . TYR A 1 541 ? -24.710 7.602 32.298 1.00 89.00 541 TYR A N 1
ATOM 3995 C CA . TYR A 1 541 ? -24.964 6.494 33.226 1.00 89.00 541 TYR A CA 1
ATOM 3996 C C . TYR A 1 541 ? -25.429 6.982 34.602 1.00 89.00 541 TYR A C 1
ATOM 3998 O O . TYR A 1 541 ? -26.431 6.497 35.116 1.00 89.00 541 TYR A O 1
ATOM 4006 N N . GLU A 1 542 ? -24.746 7.966 35.188 1.00 86.50 542 GLU A N 1
ATOM 4007 C CA . GLU A 1 542 ? -25.102 8.516 36.503 1.00 86.50 542 GLU A CA 1
ATOM 4008 C C . GLU A 1 542 ? -26.485 9.181 36.496 1.00 86.50 542 GLU A C 1
ATOM 4010 O O . GLU A 1 542 ? -27.210 9.118 37.487 1.00 86.50 542 GLU A O 1
ATOM 4015 N N . ARG A 1 543 ? -26.874 9.794 35.372 1.00 87.31 543 ARG A N 1
ATOM 4016 C CA . ARG A 1 543 ? -28.162 10.479 35.227 1.00 87.31 543 ARG A CA 1
ATOM 4017 C C . ARG A 1 543 ? -29.324 9.545 34.882 1.00 87.31 543 ARG A C 1
ATOM 4019 O O . ARG A 1 543 ? -30.443 9.805 35.314 1.00 87.31 543 ARG A O 1
ATOM 4026 N N . LEU A 1 544 ? -29.092 8.535 34.044 1.00 87.81 544 LEU A N 1
ATOM 4027 C CA . LEU A 1 544 ? -30.153 7.739 33.407 1.00 87.81 544 LEU A CA 1
ATOM 4028 C C . LEU A 1 544 ? -30.122 6.252 33.786 1.00 87.81 544 LEU A C 1
ATOM 4030 O O . LEU A 1 544 ? -31.016 5.513 33.386 1.00 87.81 544 LEU A O 1
ATOM 4034 N N . GLY A 1 545 ? -29.094 5.795 34.503 1.00 84.81 545 GLY A N 1
ATOM 4035 C CA . GLY A 1 545 ? -28.860 4.377 34.798 1.00 84.81 545 GLY A CA 1
ATOM 4036 C C . GLY A 1 545 ? -28.293 3.575 33.620 1.00 84.81 545 GLY A C 1
ATOM 4037 O O . GLY A 1 545 ? -27.956 2.407 33.784 1.00 84.81 545 GLY A O 1
ATOM 4038 N N . ASP A 1 546 ? -28.153 4.186 32.438 1.00 87.69 546 ASP A N 1
ATOM 4039 C CA . ASP A 1 546 ? -27.564 3.560 31.255 1.00 87.69 546 ASP A CA 1
ATOM 4040 C C . ASP A 1 546 ? -26.801 4.585 30.396 1.00 87.69 546 ASP A C 1
ATOM 4042 O O . ASP A 1 546 ? -27.394 5.427 29.716 1.00 87.69 546 ASP A O 1
ATOM 4046 N N . GLY A 1 547 ? -25.467 4.469 30.368 1.00 86.88 547 GLY A N 1
ATOM 4047 C CA . GLY A 1 547 ? -24.589 5.326 29.562 1.00 86.88 547 GLY A CA 1
ATOM 4048 C C . GLY A 1 547 ? -24.797 5.171 28.052 1.00 86.88 547 GLY A C 1
ATOM 4049 O O . GLY A 1 547 ? -24.331 5.992 27.261 1.00 86.88 547 GLY A O 1
ATOM 4050 N N . ARG A 1 548 ? -25.529 4.134 27.625 1.00 91.81 548 ARG A N 1
ATOM 4051 C CA . ARG A 1 548 ? -25.847 3.883 26.220 1.00 91.81 548 ARG A CA 1
ATOM 4052 C C . ARG A 1 548 ? -26.999 4.745 25.725 1.00 91.81 548 ARG A C 1
ATOM 4054 O O . ARG A 1 548 ? -27.076 4.939 24.515 1.00 91.81 548 ARG A O 1
ATOM 4061 N N . TYR A 1 549 ? -27.881 5.253 26.593 1.00 85.00 549 TYR A N 1
ATOM 4062 C CA . TYR A 1 549 ? -29.177 5.837 26.206 1.00 85.00 549 TYR A CA 1
ATOM 4063 C C . TYR A 1 549 ? -29.062 6.967 25.163 1.00 85.00 549 TYR A C 1
ATOM 4065 O O . TYR A 1 549 ? -29.832 6.999 24.208 1.00 85.00 549 TYR A O 1
ATOM 4073 N N . GLY A 1 550 ? -28.059 7.843 25.285 1.00 82.88 550 GLY A N 1
ATOM 4074 C CA . GLY A 1 550 ? -27.831 8.986 24.386 1.00 82.88 550 GLY A CA 1
ATOM 4075 C C . GLY A 1 550 ? -26.956 8.714 23.152 1.00 82.88 550 GLY A C 1
ATOM 4076 O O . GLY A 1 550 ? -26.511 9.666 22.503 1.00 82.88 550 GLY A O 1
ATOM 4077 N N . ILE A 1 551 ? -26.643 7.449 22.856 1.00 88.56 551 ILE A N 1
ATOM 4078 C CA . ILE A 1 551 ? -25.798 7.043 21.724 1.00 88.56 551 ILE A CA 1
ATOM 4079 C C . ILE A 1 551 ? -26.674 6.729 20.510 1.00 88.56 551 ILE A C 1
ATOM 4081 O O . ILE A 1 551 ? -27.681 6.039 20.634 1.00 88.56 551 ILE A O 1
ATOM 4085 N N . ASP A 1 552 ? -26.247 7.199 19.337 1.00 88.44 552 ASP A N 1
ATOM 4086 C CA . ASP A 1 552 ? -26.880 6.892 18.052 1.00 88.44 552 ASP A CA 1
ATOM 4087 C C . ASP A 1 552 ? -27.043 5.374 17.831 1.00 88.44 552 ASP A C 1
ATOM 4089 O O . ASP A 1 552 ? -26.114 4.591 18.056 1.00 88.44 552 ASP A O 1
ATOM 4093 N N . ASP A 1 553 ? -28.215 4.951 17.356 1.00 85.69 553 ASP A N 1
ATOM 4094 C CA . ASP A 1 553 ? -28.557 3.532 17.221 1.00 85.69 553 ASP A CA 1
ATOM 4095 C C . ASP A 1 553 ? -27.669 2.776 16.227 1.00 85.69 553 ASP A C 1
ATOM 4097 O O . ASP A 1 553 ? -27.437 1.575 16.396 1.00 85.69 553 ASP A O 1
ATO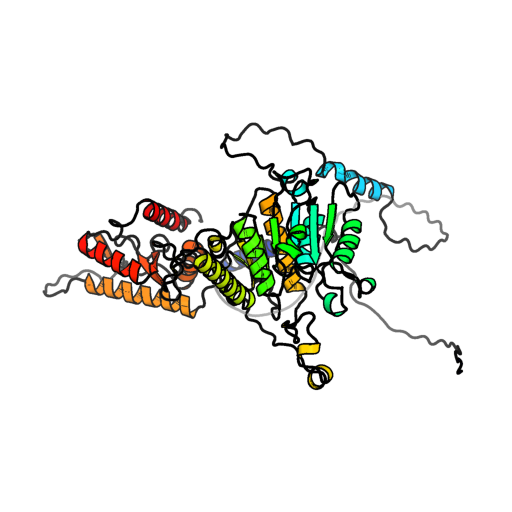M 4101 N N . ALA A 1 554 ? -27.155 3.435 15.183 1.00 79.69 554 ALA A N 1
ATOM 4102 C CA . ALA A 1 554 ? -26.224 2.797 14.257 1.00 79.69 554 ALA A CA 1
ATOM 4103 C C . ALA A 1 554 ? -24.862 2.565 14.927 1.00 79.69 554 ALA A C 1
ATOM 4105 O O . ALA A 1 554 ? -24.241 1.515 14.731 1.00 79.69 554 ALA A O 1
ATOM 4106 N N . VAL A 1 555 ? -24.416 3.507 15.765 1.00 83.12 555 VAL A N 1
ATOM 4107 C CA . VAL A 1 555 ? -23.203 3.355 16.582 1.00 83.12 555 VAL A CA 1
ATOM 4108 C C . VAL A 1 555 ? -23.379 2.234 17.604 1.00 83.12 555 VAL A C 1
ATOM 4110 O O . VAL A 1 555 ? -22.513 1.361 17.686 1.00 83.12 555 VAL A O 1
ATOM 4113 N N . ARG A 1 556 ? -24.507 2.207 18.325 1.00 90.31 556 ARG A N 1
ATOM 4114 C CA . ARG A 1 556 ? -24.835 1.165 19.311 1.00 90.31 556 ARG A CA 1
ATOM 4115 C C . ARG A 1 556 ? -24.800 -0.228 18.680 1.00 90.31 556 ARG A C 1
ATOM 4117 O O . ARG A 1 556 ? -24.040 -1.080 19.137 1.00 90.31 556 ARG A O 1
ATOM 4124 N N . ARG A 1 557 ? -25.515 -0.430 17.565 1.00 82.88 557 ARG A N 1
ATOM 4125 C CA . ARG A 1 557 ? -25.529 -1.710 16.831 1.00 82.88 557 ARG A CA 1
ATOM 4126 C C . ARG A 1 557 ? -24.139 -2.148 16.381 1.00 82.88 557 ARG A C 1
ATOM 4128 O O . ARG A 1 557 ? -23.809 -3.325 16.482 1.00 82.88 557 ARG A O 1
ATOM 4135 N N . ARG A 1 558 ? -23.305 -1.218 15.908 1.00 85.75 558 ARG A N 1
ATOM 4136 C CA . ARG A 1 558 ? -21.924 -1.517 15.494 1.00 85.75 558 ARG A CA 1
ATOM 4137 C C . ARG A 1 558 ? -21.054 -1.961 16.671 1.00 85.75 558 ARG A C 1
ATOM 4139 O O . ARG A 1 558 ? -20.272 -2.897 16.519 1.00 85.75 558 ARG A O 1
ATOM 4146 N N . VAL A 1 559 ? -21.167 -1.287 17.816 1.00 90.81 559 VAL A N 1
ATOM 4147 C CA . VAL A 1 559 ? -20.435 -1.643 19.041 1.00 90.81 559 VAL A CA 1
ATOM 4148 C C . VAL A 1 559 ? -20.853 -3.030 19.522 1.00 90.81 559 VAL A C 1
ATOM 4150 O O . VAL A 1 559 ? -19.998 -3.890 19.709 1.00 90.81 559 VAL A O 1
ATOM 4153 N N . GLU A 1 560 ? -22.155 -3.283 19.633 1.00 91.81 560 GLU A N 1
ATOM 4154 C CA . GLU A 1 560 ? -22.692 -4.574 20.075 1.00 91.81 560 GLU A CA 1
ATOM 4155 C C . GLU A 1 560 ? -22.344 -5.719 19.120 1.00 91.81 560 GLU A C 1
ATOM 4157 O O . GLU A 1 560 ? -22.005 -6.810 19.572 1.00 91.81 560 GLU A O 1
ATOM 4162 N N . ALA A 1 561 ? -22.376 -5.479 17.805 1.00 84.69 561 ALA A N 1
ATOM 4163 C CA . ALA A 1 561 ? -21.959 -6.467 16.815 1.00 84.69 561 ALA A CA 1
ATOM 4164 C C . ALA A 1 561 ? -20.486 -6.859 16.995 1.00 84.69 561 ALA A C 1
ATOM 4166 O O . ALA A 1 561 ? -20.177 -8.045 16.987 1.00 84.69 561 ALA A O 1
ATOM 4167 N N . ARG A 1 562 ? -19.590 -5.887 17.222 1.00 83.75 562 ARG A N 1
ATOM 4168 C CA . ARG A 1 562 ? -18.169 -6.166 17.490 1.00 83.75 562 ARG A CA 1
ATOM 4169 C C . ARG A 1 562 ? -17.978 -6.925 18.795 1.00 83.75 562 ARG A C 1
ATOM 4171 O O . ARG A 1 562 ? -17.294 -7.936 18.801 1.00 83.75 562 ARG A O 1
ATOM 4178 N N . LEU A 1 563 ? -18.615 -6.488 19.878 1.00 88.75 563 LEU A N 1
ATOM 4179 C CA . LEU A 1 563 ? -18.523 -7.162 21.177 1.00 88.75 563 LEU A CA 1
ATOM 4180 C C . LEU A 1 563 ? -18.993 -8.626 21.113 1.00 88.75 563 LEU A C 1
ATOM 4182 O O . LEU A 1 563 ? -18.384 -9.491 21.739 1.00 88.75 563 LEU A O 1
ATOM 4186 N N . LYS A 1 564 ? -20.019 -8.931 20.304 1.00 85.31 564 LYS A N 1
ATOM 4187 C CA . LYS A 1 564 ? -20.459 -10.312 20.040 1.00 85.31 564 LYS A CA 1
ATOM 4188 C C . LYS A 1 564 ? -19.389 -11.164 19.348 1.00 85.31 564 LYS A C 1
ATOM 4190 O O . LYS A 1 564 ? -19.351 -12.362 19.590 1.00 85.31 564 LYS A O 1
ATOM 4195 N N . MET A 1 565 ? -18.496 -10.569 18.553 1.00 76.75 565 MET A N 1
ATOM 4196 C CA . MET A 1 565 ? -17.394 -11.296 17.902 1.00 76.75 565 MET A CA 1
ATOM 4197 C C . MET A 1 565 ? -16.334 -11.794 18.893 1.00 76.75 565 MET A C 1
ATOM 4199 O O . MET A 1 565 ? -15.560 -12.681 18.555 1.00 76.75 565 MET A O 1
ATOM 4203 N N . CYS A 1 566 ? -16.278 -11.244 20.112 1.00 72.06 566 CYS A N 1
ATOM 4204 C CA . CYS A 1 566 ? -15.362 -11.715 21.155 1.00 72.06 566 CYS A CA 1
ATOM 4205 C C . CYS A 1 566 ? -15.805 -13.030 21.800 1.00 72.06 566 CYS A C 1
ATOM 4207 O O . CYS A 1 566 ? -15.036 -13.618 22.555 1.00 72.06 566 CYS A O 1
ATOM 4209 N N . VAL A 1 567 ? -17.035 -13.476 21.535 1.00 55.09 567 VAL A N 1
ATOM 4210 C CA . VAL A 1 567 ? -17.535 -14.769 21.990 1.00 55.09 567 VAL A CA 1
ATOM 4211 C C . VAL A 1 567 ? -17.055 -15.828 20.999 1.00 55.09 567 VAL A C 1
ATOM 4213 O O . VAL A 1 567 ? -17.770 -16.212 20.082 1.00 55.09 567 VAL A O 1
ATOM 4216 N N . LEU A 1 568 ? -15.824 -16.302 21.181 1.00 44.47 568 LEU A N 1
ATOM 4217 C CA . LEU A 1 568 ? -15.574 -17.716 20.929 1.00 44.47 568 LEU A CA 1
ATOM 4218 C C . LEU A 1 568 ? -16.179 -18.428 22.135 1.00 44.47 568 LEU A C 1
ATOM 4220 O O . LEU A 1 568 ? -15.712 -18.232 23.258 1.00 44.47 568 LEU A O 1
ATOM 4224 N N . GLY A 1 569 ? -17.284 -19.141 21.923 1.00 37.84 569 GLY A N 1
ATOM 4225 C CA . GLY A 1 569 ? -17.903 -19.947 22.962 1.00 37.84 569 GLY A CA 1
ATOM 4226 C C . GLY A 1 569 ? -16.846 -20.875 23.546 1.00 37.84 569 GLY A C 1
ATOM 4227 O O . GLY A 1 569 ? -16.332 -21.746 22.853 1.00 37.84 569 GLY A O 1
ATOM 4228 N N . ALA A 1 570 ? -16.512 -20.695 24.823 1.00 32.62 570 ALA A N 1
ATOM 4229 C CA . ALA A 1 570 ? -15.722 -21.678 25.558 1.00 32.62 570 ALA A CA 1
ATOM 4230 C C . ALA A 1 570 ? -16.442 -23.045 25.631 1.00 32.62 570 ALA A C 1
ATOM 4232 O O . ALA A 1 570 ? -15.825 -24.038 25.995 1.00 32.62 570 ALA A O 1
ATOM 4233 N N . GLU A 1 571 ? -17.723 -23.092 25.247 1.00 39.25 571 GLU A N 1
ATOM 4234 C CA . GLU A 1 571 ? -18.531 -24.304 25.094 1.00 39.25 571 GLU A CA 1
ATOM 4235 C C . GLU A 1 571 ? -18.322 -25.022 23.744 1.00 39.25 571 GLU A C 1
ATOM 4237 O O . GLU A 1 571 ? -18.648 -26.197 23.647 1.00 39.25 571 GLU A O 1
ATOM 4242 N N . ASP A 1 572 ? -17.717 -24.380 22.734 1.00 35.66 572 ASP A N 1
ATOM 4243 C CA . ASP A 1 572 ? -17.496 -24.968 21.396 1.00 35.66 572 ASP A CA 1
ATOM 4244 C C . ASP A 1 572 ? -16.049 -25.471 21.176 1.00 35.66 572 ASP A C 1
ATOM 4246 O O . ASP A 1 572 ? -15.665 -25.812 20.055 1.00 35.66 572 ASP A O 1
ATOM 4250 N N . VAL A 1 573 ? -15.206 -25.481 22.219 1.00 37.38 573 VAL A N 1
ATOM 4251 C CA . VAL A 1 573 ? -13.770 -25.839 22.120 1.00 37.38 573 VAL A CA 1
ATOM 4252 C C . VAL A 1 573 ? -13.343 -26.918 23.134 1.00 37.38 573 VAL A C 1
ATOM 4254 O O . VAL A 1 573 ? -12.154 -27.056 23.416 1.00 37.38 573 VAL A O 1
ATOM 4257 N N . TYR A 1 574 ? -14.270 -27.730 23.649 1.00 28.14 574 TYR A N 1
ATOM 4258 C CA . TYR A 1 574 ? -13.931 -28.935 24.424 1.00 28.14 574 TYR A CA 1
ATOM 4259 C C . TYR A 1 574 ? -14.567 -30.200 23.867 1.00 28.14 574 TYR A C 1
ATOM 4261 O O . TYR A 1 574 ? -15.781 -30.171 23.573 1.00 28.14 574 TYR A O 1
#

Sequence (574 aa):
MVEVSTLSSNSSSGSGGGGAATVASFAAGLIVGSSIATASAVLLYRSRDRDRRFRGGRRREDGEDDDDDEDDDDDDDDVGGGMESSSSSTSSSSSSTNRTLPPEIRSEMLSRNALYFSSSPPPPSSSSSSVDGGGVGGGMDGITNANVLIVGLGGVGSHAAHMLARSGVKYLRLVDFDMVTLSSLNRHAVATLSDVGHSKANVLCRHLRQICPDANMLMLDPIVRMYTGNDDEDGDMLVPPSSSSGGKGGKWDVVIDAIDDVPTKASLIAHFARSNVRVLSCMGAGGKADPTRVHISDLRSASRDPLAAAVRQRLRLLGKMEARGAGVRITNGSGISNGGWLGCIDDDARLSVVYSSEKVVAGLAGITEEQREGGMRNFGAVDGMRVRVLPVLGTMPAIMGQALAALALCELGGKPFTPVGAERVGRNVRHRLYQHLKVRERRLEDRLRPTTTSSSSSSSDPAIDDGNRTTENGTYVGPIMIDPDDVEYLMVELWKNQCALSGERLGTALELYRWDMSKPATPNNLVLMSAKSAKKFEEDYERLGDGRYGIDDAVRRRVEARLKMCVLGAEDVY

pLDDT: mean 71.09, std 24.81, range [23.69, 98.75]

Organism: NCBI:txid382380

Secondary structure (DSSP, 8-state):
---------------------------SS-SS-TTTHHHHHHHHHHHHHHHTTSS--------------------------------------------PPPHHHHHHHHHTHHHHH-S-PPPPPS------S-----THHHHHT-EEEEE--STTHHHHHHHHHHTT--EEEEE--PBP-GGGTTT-SS--GGGTTSBHHHHHHHHHHHH---TTT-EEEEE-S---S-HHHHHHHHSPPTT-TTSGGG--SEEEE----HHHHHHHHHHHHHTT--EEEE---TT---GGGEEEEETTT--S-HHHHHHHHHHHHHHHHHHHHTTPPPBTTTBS-S-GGGGGGG-TTTEEEEEE-S---SPPPPPPHHHHHS-GGGGSSSTT--SSPPP--THHHHHHHHHHHHHHHHHHTT--------PPPPHHHHHHHHHHHHHHHHHHHHHHS-----------------S-EE-TTS-EES-----HHHHHHIIIIISTTS-TTT----SS-EEEEES-TTS-S-GGGEEEEEHHHHHHHHHHHHHHS-TTTTS-HHHHHHHHHHHHHT---TTS--

Radius of gyration: 33.9 Å; chains: 1; bounding box: 85×100×94 Å